Protein AF-A0A956DD29-F1 (afdb_monomer)

Mean predicted aligned error: 14.19 Å

Foldseek 3Di:
DDDDPVVVVVVVVVVVVVVVVVVVVLVPQKWDFADDQAQLRLVCVRCVVAWRWPSVLWDWADDAEQVHWTKIWTWTHRDDVFAIFIWIWTFHAHPSNGTGIIHQIAGPQPFRFWHKDRWDDLDNFKIKIFTHGPLWTFKIKIKGNVAADPVQCPPPDPVLLQLCLLVLCLHRVGSRHIFMKMWTFVPTFNDWDWDHDPSWIWIQGPPRQIWIGHSVDQQTPDDNVGIDIDGQHDDRDDPVVSVLVSQVSPPVDDPPVSVVSVVVVVVVVVVVVVVCCVVVPFPPVVVVVVVPPPDDPVRVVVQLVLQDQDPVVCPPPDFDDAPDPDWDPCASRKGADDPDPLQDDDVPDRGQKIKHWYQDDPVCSSDIDIDMDGDCVQDPDDDAFDSCPPQESRSDHGPRDQDPDPVRSSRDSDDDDDDDGDHHPDD

Solvent-accessible surface area (backbone atoms only — not comparable to full-atom values): 24102 Å² total; per-residue (Å²): 134,85,79,67,75,64,62,59,54,57,50,52,49,51,52,49,50,50,52,49,50,51,53,51,57,73,70,63,55,72,45,38,67,26,78,52,86,27,41,46,51,3,46,35,62,38,36,53,95,69,33,50,55,44,55,90,22,62,45,77,38,76,80,55,27,84,89,35,68,17,48,33,38,29,22,28,27,78,48,94,92,50,45,31,30,42,34,35,32,33,36,21,24,42,97,72,23,30,23,63,33,35,30,46,74,19,67,76,54,79,37,76,53,14,38,40,46,61,51,43,77,43,53,84,48,32,38,35,33,39,36,31,38,95,81,24,40,39,33,41,38,42,39,31,68,86,18,49,59,69,75,48,57,59,92,56,55,73,67,41,54,53,51,48,27,48,52,22,31,70,54,54,46,28,54,55,39,56,21,54,39,39,31,38,34,48,76,62,24,81,44,78,47,82,46,75,54,98,55,24,43,39,35,36,36,56,99,70,44,53,34,30,39,42,87,90,52,75,68,49,79,36,43,54,86,43,38,48,69,44,77,67,60,63,79,85,64,49,77,68,60,45,53,54,50,62,49,58,75,38,90,83,58,58,71,68,67,49,54,53,48,50,54,54,51,50,52,51,53,50,52,52,52,53,55,47,42,74,71,70,56,68,84,64,64,70,62,56,56,66,70,68,60,89,65,53,76,64,57,55,49,53,40,54,57,57,25,43,54,35,86,88,77,56,42,46,62,78,66,49,80,64,80,44,98,79,66,62,91,67,46,21,38,51,42,41,56,81,85,49,92,67,56,86,81,57,91,95,54,77,64,51,34,33,34,34,36,39,52,79,37,89,94,38,74,86,46,65,48,76,47,77,49,70,38,71,93,77,47,81,92,79,90,74,41,25,57,73,50,40,24,43,45,63,59,48,58,35,85,53,60,82,69,84,48,70,74,53,57,76,66,57,71,79,86,77,85,78,79,80,85,39,88,56,59,73,125

Sequence (427 aa):
MPVPRAHLRDRLRLVIAALVGLAVLLVLRWDGFADAGGFEASLVEALAERVDVDPSSALRFGEGGVLRYEPVIFRGTVEEGGPADLFFVEVRAAEDGTVLSTRHLSNLTRTSSADELAPQRVGPHHAVFVAKVGGQFDAVTMLDLRGEPEAVTHGWPARARAQNAITNLQETGRRVGFGRRRYAIRPASEHLELAIEEGRVRMTLDEGSVVELDPEALDPVAGAERVEPNEQEKGMPGTITWVVDSVRNLSFVGPEPIAWLESRVFAVKDYFDRAYYAAAGGPDTEAEVAAEMGVTEEEARQRAELSATDPELGWPPAPLEPIIDAPARGEGEWLAVVDDPFVKAYPNAPPGFATTFLQVDPERPFTRVYVIAWDPRQIQLRIMSGTQEPESATGETAPGMVPRDDETLDRVVGGFNGGFQSLHGEF

Structure (mmCIF, N/CA/C/O backbone):
data_AF-A0A956DD29-F1
#
_entry.id   AF-A0A956DD29-F1
#
loop_
_atom_site.group_PDB
_atom_site.id
_atom_site.type_symbol
_atom_site.label_atom_id
_atom_site.label_alt_id
_atom_site.label_comp_id
_atom_site.label_asym_id
_atom_site.label_entity_id
_atom_site.label_seq_id
_atom_site.pdbx_PDB_ins_code
_atom_site.Cartn_x
_atom_site.Cartn_y
_atom_site.Cartn_z
_atom_site.occupancy
_atom_site.B_iso_or_equiv
_atom_site.auth_seq_id
_atom_site.auth_comp_id
_atom_site.auth_asym_id
_atom_site.auth_atom_id
_atom_site.pdbx_PDB_model_num
ATOM 1 N N . MET A 1 1 ? 39.264 -24.642 -9.876 1.00 33.28 1 MET A N 1
ATOM 2 C CA . MET A 1 1 ? 39.520 -25.308 -8.575 1.00 33.28 1 MET A CA 1
ATOM 3 C C . MET A 1 1 ? 38.188 -25.541 -7.871 1.00 33.28 1 MET A C 1
ATOM 5 O O . MET A 1 1 ? 37.401 -24.604 -7.844 1.00 33.28 1 MET A O 1
ATOM 9 N N . PRO A 1 2 ? 37.895 -26.736 -7.333 1.00 36.22 2 PRO A N 1
ATOM 10 C CA . PRO A 1 2 ? 36.629 -26.990 -6.651 1.00 36.22 2 PRO A CA 1
ATOM 11 C C . PRO A 1 2 ? 36.626 -26.323 -5.268 1.00 36.22 2 PRO A C 1
ATOM 13 O O . PRO A 1 2 ? 37.519 -26.562 -4.456 1.00 36.22 2 PRO A O 1
ATOM 16 N N . VAL A 1 3 ? 35.625 -25.484 -4.991 1.00 39.00 3 VAL A N 1
ATOM 17 C CA . VAL A 1 3 ? 35.425 -24.887 -3.662 1.00 39.00 3 VAL A CA 1
ATOM 18 C C . VAL A 1 3 ? 35.064 -26.004 -2.663 1.00 39.00 3 VAL A C 1
ATOM 20 O O . VAL A 1 3 ? 34.188 -26.823 -2.963 1.00 39.00 3 VAL A O 1
ATOM 23 N N . PRO A 1 4 ? 35.692 -26.083 -1.472 1.00 44.72 4 PRO A N 1
ATOM 24 C CA . PRO A 1 4 ? 35.409 -27.145 -0.512 1.00 44.72 4 PRO A CA 1
ATOM 25 C C . PRO A 1 4 ? 33.975 -27.034 0.025 1.00 44.72 4 PRO A C 1
ATOM 27 O O . PRO A 1 4 ? 33.570 -25.990 0.539 1.00 44.72 4 PRO A O 1
ATOM 30 N N . ARG A 1 5 ? 33.226 -28.147 -0.011 1.00 47.47 5 ARG A N 1
ATOM 31 C CA . ARG A 1 5 ? 31.837 -28.296 0.490 1.00 47.47 5 ARG A CA 1
ATOM 32 C C . ARG A 1 5 ? 31.615 -27.841 1.949 1.00 47.47 5 ARG A C 1
ATOM 34 O O . ARG A 1 5 ? 30.470 -27.712 2.375 1.00 47.47 5 ARG A O 1
ATOM 41 N N . ALA A 1 6 ? 32.682 -27.587 2.708 1.00 46.72 6 ALA A N 1
ATOM 42 C CA . ALA A 1 6 ? 32.637 -27.081 4.078 1.00 46.72 6 ALA A CA 1
ATOM 43 C C . ALA A 1 6 ? 32.078 -25.645 4.170 1.00 46.72 6 ALA A C 1
ATOM 45 O O . ALA A 1 6 ? 31.210 -25.384 4.999 1.00 46.72 6 ALA A O 1
ATOM 46 N N . HIS A 1 7 ? 32.459 -24.744 3.254 1.00 43.69 7 HIS A N 1
ATOM 47 C CA . HIS A 1 7 ? 32.034 -23.338 3.318 1.00 43.69 7 HIS A CA 1
ATOM 48 C C . HIS A 1 7 ? 30.540 -23.121 3.033 1.00 43.69 7 HIS A C 1
ATOM 50 O O . HIS A 1 7 ? 29.963 -22.148 3.512 1.00 43.69 7 HIS A O 1
ATOM 56 N N . LEU A 1 8 ? 29.891 -24.026 2.290 1.00 44.25 8 LEU A N 1
ATOM 57 C CA . LEU A 1 8 ? 28.450 -23.948 2.023 1.00 44.25 8 LEU A CA 1
ATOM 58 C C . LEU A 1 8 ? 27.620 -24.273 3.279 1.00 44.25 8 LEU A C 1
ATOM 60 O O . LEU A 1 8 ? 26.594 -23.644 3.528 1.00 44.25 8 LEU A O 1
ATOM 64 N N . ARG A 1 9 ? 28.084 -25.236 4.091 1.00 46.56 9 ARG A N 1
ATOM 65 C CA . ARG A 1 9 ? 27.408 -25.649 5.332 1.00 46.56 9 ARG A CA 1
ATOM 66 C C . ARG A 1 9 ? 27.500 -24.584 6.416 1.00 46.56 9 ARG A C 1
ATOM 68 O O . ARG A 1 9 ? 26.508 -24.344 7.096 1.00 46.56 9 ARG A O 1
ATOM 75 N N . ASP A 1 10 ? 28.645 -23.922 6.546 1.00 46.28 10 ASP A N 1
ATOM 76 C CA . ASP A 1 10 ? 28.821 -22.876 7.557 1.00 46.28 10 ASP A CA 1
ATOM 77 C C . ASP A 1 10 ? 28.054 -21.593 7.205 1.00 46.28 10 ASP A C 1
ATOM 79 O O . ASP A 1 10 ? 27.499 -20.950 8.091 1.00 46.28 10 ASP A O 1
ATOM 83 N N . ARG A 1 11 ? 27.896 -21.280 5.911 1.00 52.03 11 ARG A N 1
ATOM 84 C CA . ARG A 1 11 ? 27.045 -20.170 5.444 1.00 52.03 11 ARG A CA 1
ATOM 85 C C . ARG A 1 11 ? 25.552 -20.445 5.638 1.00 52.03 11 ARG A C 1
ATOM 87 O O . ARG A 1 11 ? 24.835 -19.561 6.094 1.00 52.03 11 ARG A O 1
ATOM 94 N N . LEU A 1 12 ? 25.091 -21.671 5.373 1.00 50.53 12 LEU A N 1
ATOM 95 C CA . LEU A 1 12 ? 23.707 -22.076 5.646 1.00 50.53 12 LEU A CA 1
ATOM 96 C C . LEU A 1 12 ? 23.387 -22.007 7.149 1.00 50.53 12 LEU A C 1
ATOM 98 O O . LEU A 1 12 ? 22.315 -21.553 7.529 1.00 50.53 12 LEU A O 1
ATOM 102 N N . ARG A 1 13 ? 24.334 -22.399 8.010 1.00 45.97 13 ARG A N 1
ATOM 103 C CA . ARG A 1 13 ? 24.203 -22.283 9.472 1.00 45.97 13 ARG A CA 1
ATOM 104 C C . ARG A 1 13 ? 24.096 -20.837 9.939 1.00 45.97 13 ARG A C 1
ATOM 106 O O . ARG A 1 13 ? 23.333 -20.576 10.856 1.00 45.97 13 ARG A O 1
ATOM 113 N N . LEU A 1 14 ? 24.822 -19.916 9.308 1.00 50.44 14 LEU A N 1
ATOM 114 C CA . LEU A 1 14 ? 24.798 -18.492 9.651 1.00 50.44 14 LEU A CA 1
ATOM 115 C C . LEU A 1 14 ? 23.477 -17.830 9.231 1.00 50.44 14 LEU A C 1
ATOM 117 O O . LEU A 1 14 ? 22.895 -17.088 10.014 1.00 50.44 14 LEU A O 1
ATOM 121 N N . VAL A 1 15 ? 22.948 -18.183 8.054 1.00 56.16 15 VAL A N 1
ATOM 122 C CA . VAL A 1 15 ? 21.604 -17.768 7.610 1.00 56.16 15 VAL A CA 1
ATOM 123 C C . VAL A 1 15 ? 20.522 -18.344 8.523 1.00 56.16 15 VAL A C 1
ATOM 125 O O . VAL A 1 15 ? 19.636 -17.616 8.953 1.00 56.16 15 VAL A O 1
ATOM 128 N N . ILE A 1 16 ? 20.611 -19.628 8.882 1.00 57.69 16 ILE A N 1
ATOM 129 C CA . ILE A 1 16 ? 19.677 -20.247 9.832 1.00 57.69 16 ILE A CA 1
ATOM 130 C C . ILE A 1 16 ? 19.786 -19.580 11.208 1.00 57.69 16 ILE A C 1
ATOM 132 O O . ILE A 1 16 ? 18.762 -19.302 11.815 1.00 57.69 16 ILE A O 1
ATOM 136 N N . ALA A 1 17 ? 20.990 -19.276 11.696 1.00 47.19 17 ALA A N 1
ATOM 137 C CA . ALA A 1 17 ? 21.185 -18.596 12.975 1.00 47.19 17 ALA A CA 1
ATOM 138 C C . ALA A 1 17 ? 20.618 -17.168 12.964 1.00 47.19 17 ALA A C 1
ATOM 140 O O . ALA A 1 17 ? 19.995 -16.766 13.941 1.00 47.19 17 ALA A O 1
ATOM 141 N N . ALA A 1 18 ? 20.765 -16.434 11.858 1.00 53.53 18 ALA A N 1
ATOM 142 C CA . ALA A 1 18 ? 20.149 -15.123 11.680 1.00 53.53 18 ALA A CA 1
ATOM 143 C C . ALA A 1 18 ? 18.616 -15.218 11.617 1.00 53.53 18 ALA A C 1
ATOM 145 O O . ALA A 1 18 ? 17.939 -14.453 12.292 1.00 53.53 18 ALA A O 1
ATOM 146 N N . LEU A 1 19 ? 18.060 -16.198 10.894 1.00 54.62 19 LEU A N 1
ATOM 147 C CA . LEU A 1 19 ? 16.614 -16.452 10.841 1.00 54.62 19 LEU A CA 1
ATOM 148 C C . LEU A 1 19 ? 16.047 -16.895 12.196 1.00 54.62 19 LEU A C 1
ATOM 150 O O . LEU A 1 19 ? 14.937 -16.513 12.548 1.00 54.62 19 LEU A O 1
ATOM 154 N N . VAL A 1 20 ? 16.801 -17.676 12.973 1.00 55.03 20 VAL A N 1
ATOM 155 C CA . VAL A 1 20 ? 16.429 -18.075 14.337 1.00 55.03 20 VAL A CA 1
ATOM 156 C C . VAL A 1 20 ? 16.524 -16.882 15.287 1.00 55.03 20 VAL A C 1
ATOM 158 O O . VAL A 1 20 ? 15.606 -16.679 16.071 1.00 55.03 20 VAL A O 1
ATOM 161 N N . GLY A 1 21 ? 17.570 -16.057 15.195 1.00 52.91 21 GLY A N 1
ATOM 162 C CA . GLY A 1 21 ? 17.688 -14.817 15.968 1.00 52.91 21 GLY A CA 1
ATOM 163 C C . GLY A 1 21 ? 16.561 -13.830 15.656 1.00 52.91 21 GLY A C 1
ATOM 164 O O . GLY A 1 21 ? 15.951 -13.287 16.571 1.00 52.91 21 GLY A O 1
ATOM 165 N N . LEU A 1 22 ? 16.217 -13.684 14.374 1.00 52.72 22 LEU A N 1
ATOM 166 C CA . LEU A 1 22 ? 15.082 -12.902 13.888 1.00 52.72 22 LEU A CA 1
ATOM 167 C C . LEU A 1 22 ? 13.751 -13.458 14.409 1.00 52.72 22 LEU A C 1
ATOM 169 O O . LEU A 1 22 ? 12.936 -12.704 14.927 1.00 52.72 22 LEU A O 1
ATOM 173 N N . ALA A 1 23 ? 13.541 -14.775 14.336 1.00 53.94 23 ALA A N 1
ATOM 174 C CA . ALA A 1 23 ? 12.339 -15.418 14.861 1.00 53.94 23 ALA A CA 1
ATOM 175 C C . ALA A 1 23 ? 12.217 -15.260 16.384 1.00 53.94 23 ALA A C 1
ATOM 177 O O . ALA A 1 23 ? 11.119 -15.049 16.885 1.00 53.94 23 ALA A O 1
ATOM 178 N N . VAL A 1 24 ? 13.328 -15.328 17.122 1.00 50.47 24 VAL A N 1
ATOM 179 C CA . VAL A 1 24 ? 13.357 -15.136 18.578 1.00 50.47 24 VAL A CA 1
ATOM 180 C C . VAL A 1 24 ? 13.072 -13.675 18.947 1.00 50.47 24 VAL A C 1
ATOM 182 O O . VAL A 1 24 ? 12.265 -13.435 19.839 1.00 50.47 24 VAL A O 1
ATOM 185 N N . LEU A 1 25 ? 13.642 -12.700 18.233 1.00 53.25 25 LEU A N 1
ATOM 186 C CA . LEU A 1 25 ? 13.389 -11.269 18.463 1.00 53.25 25 LEU A CA 1
ATOM 187 C C . LEU A 1 25 ? 11.962 -10.844 18.077 1.00 53.25 25 LEU A C 1
ATOM 189 O O . LEU A 1 25 ? 11.342 -10.077 18.806 1.00 53.25 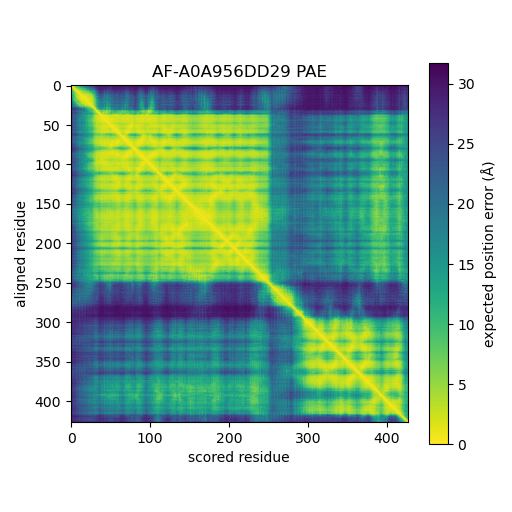25 LEU A O 1
ATOM 193 N N . LEU A 1 26 ? 11.406 -11.389 16.989 1.00 52.03 26 LEU A N 1
ATOM 194 C CA . LEU A 1 26 ? 10.013 -11.154 16.578 1.00 52.03 26 LEU A CA 1
ATOM 195 C C . LEU A 1 26 ? 8.994 -11.804 17.531 1.00 52.03 26 LEU A C 1
ATOM 197 O O . LEU A 1 26 ? 7.865 -11.336 17.639 1.00 52.03 26 LEU A O 1
ATOM 201 N N . VAL A 1 27 ? 9.368 -12.887 18.223 1.00 47.59 27 VAL A N 1
ATOM 202 C CA . VAL A 1 27 ? 8.498 -13.585 19.189 1.00 47.59 27 VAL A CA 1
ATOM 203 C C . VAL A 1 27 ? 8.541 -12.949 20.584 1.00 47.59 27 VAL A C 1
ATOM 205 O O . VAL A 1 27 ? 7.567 -13.072 21.323 1.00 47.59 27 VAL A O 1
ATOM 208 N N . LEU A 1 28 ? 9.630 -12.264 20.950 1.00 45.31 28 LEU A N 1
ATOM 209 C CA . LEU A 1 28 ? 9.876 -11.768 22.312 1.00 45.31 28 LEU A CA 1
ATOM 210 C C . LEU A 1 28 ? 9.576 -10.275 22.534 1.00 45.31 28 LEU A C 1
ATOM 212 O O . LEU A 1 28 ? 9.949 -9.744 23.579 1.00 45.31 28 LEU A O 1
ATOM 216 N N . ARG A 1 29 ? 8.887 -9.588 21.613 1.00 51.66 29 ARG A N 1
ATOM 217 C CA . ARG A 1 29 ? 8.445 -8.195 21.822 1.00 51.66 29 ARG A CA 1
ATOM 218 C C . ARG A 1 29 ? 7.238 -8.149 22.774 1.00 51.66 29 ARG A C 1
ATOM 220 O O . ARG A 1 29 ? 6.093 -8.028 22.344 1.00 51.66 29 ARG A O 1
ATOM 227 N N . TRP A 1 30 ? 7.515 -8.358 24.060 1.00 51.41 30 TRP A N 1
ATOM 228 C CA . TRP A 1 30 ? 6.578 -8.231 25.174 1.00 51.41 30 TRP A CA 1
ATOM 229 C C . TRP A 1 30 ? 6.636 -6.812 25.719 1.00 51.41 30 TRP A C 1
ATOM 231 O O . TRP A 1 30 ? 7.667 -6.441 26.269 1.00 51.41 30 TRP A O 1
ATOM 241 N N . ASP A 1 31 ? 5.533 -6.072 25.638 1.00 57.97 31 ASP A N 1
ATOM 242 C CA . ASP A 1 31 ? 5.465 -4.722 26.193 1.00 57.97 31 ASP A CA 1
ATOM 243 C C . ASP A 1 31 ? 4.215 -4.552 27.071 1.00 57.97 31 ASP A C 1
ATOM 245 O O . ASP A 1 31 ? 3.133 -5.048 26.752 1.00 57.97 31 ASP A O 1
ATOM 249 N N . GLY A 1 32 ? 4.382 -3.840 28.184 1.00 61.19 32 GLY A N 1
ATOM 250 C CA . GLY A 1 32 ? 3.314 -3.161 28.922 1.00 61.19 32 GLY A CA 1
ATOM 251 C C . GLY A 1 32 ? 2.399 -4.031 29.786 1.00 61.19 32 GLY A C 1
ATOM 252 O O . GLY A 1 32 ? 1.474 -4.669 29.289 1.00 61.19 32 GLY A O 1
ATOM 253 N N . PHE A 1 33 ? 2.614 -3.975 31.102 1.00 73.62 33 PHE A N 1
ATOM 254 C CA . PHE A 1 33 ? 1.552 -4.123 32.102 1.00 73.62 33 PHE A CA 1
ATOM 255 C C . PHE A 1 33 ? 1.151 -2.710 32.531 1.00 73.62 33 PHE A C 1
ATOM 257 O O . PHE A 1 33 ? 2.041 -1.918 32.840 1.00 73.62 33 PHE A O 1
ATOM 264 N N . ALA A 1 34 ? -0.143 -2.408 32.580 1.00 78.25 34 ALA A N 1
ATOM 265 C CA . ALA A 1 34 ? -0.644 -1.132 33.076 1.00 78.25 34 ALA A CA 1
ATOM 266 C C . ALA A 1 34 ? -2.020 -1.300 33.720 1.00 78.25 34 ALA A C 1
ATOM 268 O O . ALA A 1 34 ? -2.850 -2.078 33.240 1.00 78.25 34 ALA A O 1
ATOM 269 N N . ASP A 1 35 ? -2.245 -0.557 34.802 1.00 84.94 35 ASP A N 1
ATOM 270 C CA . ASP A 1 35 ? -3.471 -0.586 35.591 1.00 84.94 35 ASP A CA 1
ATOM 271 C C . ASP A 1 35 ? -3.963 0.838 35.859 1.00 84.94 35 ASP A C 1
ATOM 273 O O . ASP A 1 35 ? -3.523 1.502 36.799 1.00 84.94 35 ASP A O 1
ATOM 277 N N . ALA A 1 36 ? -4.890 1.292 35.015 1.00 81.69 36 ALA A N 1
ATOM 278 C CA . ALA A 1 36 ? -5.443 2.643 35.051 1.00 81.69 36 ALA A CA 1
ATOM 279 C C . ALA A 1 36 ? -6.976 2.653 35.204 1.00 81.69 36 ALA A C 1
ATOM 281 O O . ALA A 1 36 ? -7.666 3.519 34.666 1.00 81.69 36 ALA A O 1
ATOM 282 N N . GLY A 1 37 ? -7.540 1.677 35.923 1.00 81.00 37 GLY A N 1
ATOM 283 C CA . GLY A 1 37 ? -8.955 1.645 36.325 1.00 81.00 37 GLY A CA 1
ATOM 284 C C . GLY A 1 37 ? -9.972 1.228 35.252 1.00 81.00 37 GLY A C 1
ATOM 285 O O . GLY A 1 37 ? -11.114 0.935 35.598 1.00 81.00 37 GLY A O 1
ATOM 286 N N . GLY A 1 38 ? -9.581 1.174 33.977 1.00 87.31 38 GLY A N 1
ATOM 287 C CA . GLY A 1 38 ? -10.393 0.661 32.869 1.00 87.31 38 GLY A CA 1
ATOM 288 C C . GLY A 1 38 ? -9.530 0.243 31.680 1.00 87.31 38 GLY A C 1
ATOM 289 O O . GLY A 1 38 ? -8.331 0.533 31.652 1.00 87.31 38 GLY A O 1
ATOM 290 N N . PHE A 1 39 ? -10.124 -0.438 30.697 1.00 91.69 39 PHE A N 1
ATOM 291 C CA . PHE A 1 39 ? -9.381 -0.993 29.562 1.00 91.69 39 PHE A CA 1
ATOM 292 C C . PHE A 1 39 ? -8.709 0.076 28.710 1.00 91.69 39 PHE A C 1
ATOM 294 O O . PHE A 1 39 ? -7.513 -0.008 28.449 1.00 91.69 39 PHE A O 1
ATOM 301 N N . GLU A 1 40 ? -9.455 1.099 28.316 1.00 93.75 40 GLU A N 1
ATOM 302 C CA . GLU A 1 40 ? -8.981 2.158 27.434 1.00 93.75 40 GLU A CA 1
ATOM 303 C C . GLU A 1 40 ? -7.856 2.955 28.101 1.00 93.75 40 GLU A C 1
ATOM 305 O O . GLU A 1 40 ? -6.807 3.169 27.502 1.00 93.75 40 GLU A O 1
ATOM 310 N N . ALA A 1 41 ? -8.028 3.316 29.375 1.00 91.69 41 ALA A N 1
ATOM 311 C CA . ALA A 1 41 ? -7.005 4.019 30.145 1.00 91.69 41 ALA A CA 1
ATOM 312 C C . ALA A 1 41 ? -5.745 3.161 30.344 1.00 91.69 41 ALA A C 1
ATOM 314 O O . ALA A 1 41 ? -4.628 3.654 30.200 1.00 91.69 41 ALA A O 1
ATOM 315 N N . SER A 1 42 ? -5.916 1.865 30.627 1.00 91.69 42 SER A N 1
ATOM 316 C CA . SER A 1 42 ? -4.787 0.944 30.798 1.00 91.69 42 SER A CA 1
ATOM 317 C C . SER A 1 42 ? -4.063 0.698 29.472 1.00 91.69 42 SER A C 1
ATOM 319 O O . SER A 1 42 ? -2.850 0.524 29.459 1.00 91.69 42 SER A O 1
ATOM 321 N N . LEU A 1 43 ? -4.777 0.711 28.342 1.00 92.00 43 LEU A N 1
ATOM 322 C CA . LEU A 1 43 ? -4.182 0.606 27.010 1.00 92.00 43 LEU A CA 1
ATOM 323 C C . LEU A 1 43 ? -3.343 1.842 26.672 1.00 92.00 43 LEU A C 1
ATOM 325 O O . LEU A 1 43 ? -2.226 1.689 26.184 1.00 92.00 43 LEU A O 1
ATOM 329 N N . VAL A 1 44 ? -3.864 3.039 26.960 1.00 92.62 44 VAL A N 1
ATOM 330 C CA . VAL A 1 44 ? -3.133 4.305 26.798 1.00 92.62 44 VAL A CA 1
ATOM 331 C C . VAL A 1 44 ? -1.835 4.261 27.605 1.00 92.62 44 VAL A C 1
ATOM 333 O O . VAL A 1 44 ? -0.765 4.476 27.047 1.00 92.62 44 VAL A O 1
ATOM 336 N N . GLU A 1 45 ? -1.898 3.908 28.892 1.00 90.50 45 GLU A N 1
ATOM 337 C CA . GLU A 1 45 ? -0.702 3.841 29.743 1.00 90.50 45 GLU A CA 1
ATOM 338 C C . GLU A 1 45 ? 0.285 2.756 29.280 1.00 90.50 45 GLU A C 1
ATOM 340 O O . GLU A 1 45 ? 1.490 3.000 29.236 1.00 90.50 45 GLU A O 1
ATOM 345 N N . ALA A 1 46 ? -0.203 1.584 28.860 1.00 87.19 46 ALA A N 1
ATOM 346 C CA . ALA A 1 46 ? 0.650 0.498 28.375 1.00 87.19 46 ALA A CA 1
ATOM 347 C C . ALA A 1 46 ? 1.425 0.853 27.093 1.00 87.19 46 ALA A C 1
ATOM 349 O O . ALA A 1 46 ? 2.478 0.263 26.842 1.00 87.19 46 ALA A O 1
ATOM 350 N N . LEU A 1 47 ? 0.902 1.772 26.273 1.00 89.50 47 LEU A N 1
ATOM 351 C CA . LEU A 1 47 ? 1.462 2.133 24.968 1.00 89.50 47 LEU A CA 1
ATOM 352 C C . LEU A 1 47 ? 2.073 3.544 24.911 1.00 89.50 47 LEU A C 1
ATOM 354 O O . LEU A 1 47 ? 2.675 3.886 23.891 1.00 89.50 47 LEU A O 1
ATOM 358 N N . ALA A 1 48 ? 1.995 4.316 25.999 1.00 86.44 48 ALA A N 1
ATOM 359 C CA . ALA A 1 48 ? 2.346 5.739 26.060 1.00 86.44 48 ALA A CA 1
ATOM 360 C C . ALA A 1 48 ? 3.769 6.080 25.581 1.00 86.44 48 ALA A C 1
ATOM 362 O O . ALA A 1 48 ? 4.002 7.162 25.052 1.00 86.44 48 ALA A O 1
ATOM 363 N N . GLU A 1 49 ? 4.736 5.169 25.732 1.00 82.56 49 GLU A N 1
ATOM 364 C CA . GLU A 1 49 ? 6.114 5.391 25.262 1.00 82.56 49 GLU A CA 1
ATOM 365 C C . GLU A 1 49 ? 6.266 5.304 23.731 1.00 82.56 49 GLU A C 1
ATOM 367 O O . GLU A 1 49 ? 7.346 5.570 23.203 1.00 82.56 49 GLU A O 1
ATOM 372 N N . ARG A 1 50 ? 5.231 4.857 23.009 1.00 84.56 50 ARG A N 1
ATOM 373 C CA . ARG A 1 50 ? 5.333 4.451 21.598 1.00 84.56 50 ARG A CA 1
ATOM 374 C C . ARG A 1 50 ? 4.272 5.060 20.697 1.00 84.56 50 ARG A C 1
ATOM 376 O O . ARG A 1 50 ? 4.549 5.257 19.517 1.00 84.56 50 ARG A O 1
ATOM 383 N N . VAL A 1 51 ? 3.069 5.265 21.219 1.00 89.75 51 VAL A N 1
ATOM 384 C CA . VAL A 1 51 ? 1.941 5.845 20.490 1.00 89.75 51 VAL A CA 1
ATOM 385 C C . VAL A 1 51 ? 1.010 6.527 21.486 1.00 89.75 51 VAL A C 1
ATOM 387 O O . VAL A 1 51 ? 0.691 5.962 22.533 1.00 89.75 51 VAL A O 1
ATOM 390 N N . ASP A 1 52 ? 0.572 7.731 21.148 1.00 91.81 52 ASP A N 1
ATOM 391 C CA . ASP A 1 52 ? -0.513 8.412 21.836 1.00 91.81 52 ASP A CA 1
ATOM 392 C C . ASP A 1 52 ? -1.842 7.860 21.307 1.00 91.81 52 ASP A C 1
ATOM 394 O O . ASP A 1 52 ? -2.182 7.999 20.131 1.00 91.81 52 ASP A O 1
ATOM 398 N N . VAL A 1 53 ? -2.544 7.115 22.157 1.00 93.19 53 VAL A N 1
ATOM 399 C CA . VAL A 1 53 ? -3.745 6.353 21.796 1.00 93.19 53 VAL A CA 1
ATOM 400 C C . VAL A 1 53 ? -4.974 7.237 21.974 1.00 93.19 53 VAL A C 1
ATOM 402 O O . VAL A 1 53 ? -5.178 7.776 23.057 1.00 93.19 53 VAL A O 1
ATOM 405 N N . ASP A 1 54 ? -5.864 7.295 20.979 1.00 94.38 54 ASP A N 1
ATOM 406 C CA . ASP A 1 54 ? -7.220 7.817 21.178 1.00 94.38 54 ASP A CA 1
ATOM 407 C C . ASP A 1 54 ? -8.068 6.742 21.887 1.00 94.38 54 ASP A C 1
ATOM 409 O O . ASP A 1 54 ? -8.486 5.768 21.245 1.00 94.38 54 ASP A O 1
ATOM 413 N N . PRO A 1 55 ? -8.356 6.880 23.196 1.00 92.00 55 PRO A N 1
ATOM 414 C CA . PRO A 1 55 ? -9.017 5.834 23.973 1.00 92.00 55 PRO A CA 1
ATOM 415 C C . PRO A 1 55 ? -10.425 5.520 23.457 1.00 92.00 55 PRO A C 1
ATOM 417 O O . PRO A 1 55 ? -10.895 4.395 23.597 1.00 92.00 55 PRO A O 1
ATOM 420 N N . SER A 1 56 ? -11.099 6.494 22.837 1.00 93.00 56 SER A N 1
ATOM 421 C CA . SER A 1 56 ? -12.468 6.331 22.337 1.00 93.00 56 SER A CA 1
ATOM 422 C C . SER A 1 56 ? -12.554 5.509 21.048 1.00 93.00 56 SER A C 1
ATOM 424 O O . SER A 1 56 ? -13.627 5.037 20.675 1.00 93.00 56 SER A O 1
ATOM 426 N N . SER A 1 57 ? -11.414 5.313 20.385 1.00 95.44 57 SER A N 1
ATOM 427 C CA . SER A 1 57 ? -11.300 4.651 19.087 1.00 95.44 57 SER A CA 1
ATOM 428 C C . SER A 1 57 ? -11.012 3.144 19.176 1.00 95.44 57 SER A C 1
ATOM 430 O O . SER A 1 57 ? -10.976 2.459 18.153 1.00 95.44 57 SER A O 1
ATOM 432 N N . ALA A 1 58 ? -10.781 2.614 20.383 1.00 95.44 58 ALA A N 1
ATOM 433 C CA . ALA A 1 58 ? -10.312 1.247 20.581 1.00 95.44 58 ALA A CA 1
ATOM 434 C C . ALA A 1 58 ? -11.406 0.194 20.312 1.00 95.44 58 ALA A C 1
ATOM 436 O O . ALA A 1 58 ? -12.389 0.062 21.042 1.00 95.44 58 ALA A O 1
ATOM 437 N N . LEU A 1 59 ? -11.198 -0.635 19.288 1.00 95.94 59 LEU A N 1
ATOM 438 C CA . LEU A 1 59 ? -12.070 -1.744 18.908 1.00 95.94 59 LEU A CA 1
ATOM 439 C C . LEU A 1 59 ? -11.437 -3.096 19.253 1.00 95.94 59 LEU A C 1
ATOM 441 O O . LEU A 1 59 ? -10.429 -3.481 18.667 1.00 95.94 59 LEU A O 1
ATOM 445 N N . ARG A 1 60 ? -12.074 -3.858 20.152 1.00 94.69 60 ARG A N 1
ATOM 446 C CA . ARG A 1 60 ? -11.627 -5.194 20.606 1.00 94.69 60 ARG A CA 1
ATOM 447 C C . ARG A 1 60 ? -12.308 -6.351 19.875 1.00 94.69 60 ARG A C 1
ATOM 449 O O . ARG A 1 60 ? -13.529 -6.484 19.940 1.00 94.69 60 ARG A O 1
ATOM 456 N N . PHE A 1 61 ? -11.569 -7.234 19.224 1.00 93.94 61 PHE A N 1
ATOM 457 C CA . PHE A 1 61 ? -12.147 -8.323 18.434 1.00 93.94 61 PHE A CA 1
ATOM 458 C C . PHE A 1 61 ? -12.078 -9.681 19.155 1.00 93.94 61 PHE A C 1
ATOM 460 O O . PHE A 1 61 ? -11.094 -10.024 19.795 1.00 93.94 61 PHE A O 1
ATOM 467 N N . GLY A 1 62 ? -13.122 -10.501 19.016 1.00 87.06 62 GLY A N 1
ATOM 468 C CA . GLY A 1 62 ? -13.179 -11.825 19.649 1.00 87.06 62 GLY A CA 1
ATOM 469 C C . GLY A 1 62 ? -13.307 -11.798 21.179 1.00 87.06 62 GLY A C 1
ATOM 470 O O . GLY A 1 62 ? -13.698 -10.798 21.771 1.00 87.06 62 GLY A O 1
ATOM 471 N N . GLU A 1 63 ? -13.020 -12.939 21.808 1.00 83.25 63 GLU A N 1
ATOM 472 C CA . GLU A 1 63 ? -13.066 -13.112 23.265 1.00 83.25 63 GLU A CA 1
ATOM 473 C C . GLU A 1 63 ? -11.640 -13.092 23.833 1.00 83.25 63 GLU A C 1
ATOM 475 O O . GLU A 1 63 ? -10.889 -14.055 23.642 1.00 83.25 63 GLU A O 1
ATOM 480 N N . GLY A 1 64 ? -11.264 -11.998 24.498 1.00 84.31 64 GLY A N 1
ATOM 481 C CA . GLY A 1 64 ? -10.007 -11.868 25.240 1.00 84.31 64 GLY A CA 1
ATOM 482 C C . GLY A 1 64 ? -10.070 -12.414 26.665 1.00 84.31 64 GLY A C 1
ATOM 483 O O . GLY A 1 64 ? -11.057 -13.012 27.091 1.00 84.31 64 GLY A O 1
ATOM 484 N N . GLY A 1 65 ? -8.990 -12.212 27.417 1.00 86.75 65 GLY A N 1
ATOM 485 C CA . GLY A 1 65 ? -8.953 -12.452 28.860 1.00 86.75 65 GLY A CA 1
ATOM 486 C C . GLY A 1 65 ? -7.547 -12.741 29.374 1.00 86.75 65 GLY A C 1
ATOM 487 O O . GLY A 1 65 ? -6.580 -12.736 28.622 1.00 86.75 65 GLY A O 1
ATOM 488 N N . VAL A 1 66 ? -7.421 -13.102 30.651 1.00 87.19 66 VAL A N 1
ATOM 489 C CA . VAL A 1 66 ? -6.123 -13.275 31.343 1.00 87.19 66 VAL A CA 1
ATOM 490 C C . VAL A 1 66 ? -5.182 -14.294 30.672 1.00 87.19 66 VAL A C 1
ATOM 492 O O . VAL A 1 66 ? -3.960 -14.225 30.823 1.00 87.19 66 VAL A O 1
ATOM 495 N N . LEU A 1 67 ? -5.728 -15.250 29.913 1.00 87.25 67 LEU A N 1
ATOM 496 C CA . LEU A 1 67 ? -4.971 -16.309 29.231 1.00 87.25 67 LEU A CA 1
ATOM 497 C C . LEU A 1 67 ? -4.932 -16.169 27.704 1.00 87.25 67 LEU A C 1
ATOM 499 O O . LEU A 1 67 ? -4.187 -16.906 27.057 1.00 87.25 67 LEU A O 1
ATOM 503 N N . ARG A 1 68 ? -5.719 -15.264 27.115 1.00 89.44 68 ARG A N 1
ATOM 504 C CA . ARG A 1 68 ? -5.900 -15.177 25.664 1.00 89.44 68 ARG A CA 1
ATOM 505 C C . ARG A 1 68 ? -5.757 -13.733 25.201 1.00 89.44 68 ARG A C 1
ATOM 507 O O . ARG A 1 68 ? -6.444 -12.851 25.700 1.00 89.44 68 ARG A O 1
ATOM 514 N N . TYR A 1 69 ? -4.877 -13.530 24.227 1.00 91.44 69 TYR A N 1
ATOM 515 C CA . TYR A 1 69 ? -4.774 -12.252 23.539 1.00 91.44 69 TYR A CA 1
ATOM 516 C C . TYR A 1 69 ? -6.009 -12.021 22.667 1.00 91.44 69 TYR A C 1
ATOM 518 O O . TYR A 1 69 ? -6.431 -12.926 21.945 1.00 91.44 69 TYR A O 1
ATOM 526 N N . GLU A 1 70 ? -6.548 -10.811 22.714 1.00 93.38 70 GLU A N 1
ATOM 527 C CA . GLU A 1 70 ? -7.544 -10.313 21.776 1.00 93.38 70 GLU A CA 1
ATOM 528 C C . GLU A 1 70 ? -6.919 -9.263 20.850 1.00 93.38 70 GLU A C 1
ATOM 530 O O . GLU A 1 70 ? -6.061 -8.490 21.289 1.00 93.38 70 GLU A O 1
ATOM 535 N N . PRO A 1 71 ? -7.306 -9.223 19.568 1.00 95.31 71 PRO A N 1
ATOM 536 C CA . PRO A 1 71 ? -6.841 -8.212 18.639 1.00 95.31 71 PRO A CA 1
ATOM 537 C C . PRO A 1 71 ? -7.562 -6.887 18.911 1.00 95.31 71 PRO A C 1
ATOM 539 O O . PRO A 1 71 ? -8.785 -6.858 19.063 1.00 95.31 71 PRO A O 1
ATOM 542 N N . VAL A 1 72 ? -6.813 -5.791 18.939 1.00 95.81 72 VAL A N 1
ATOM 543 C CA . VAL A 1 72 ? -7.326 -4.443 19.181 1.00 95.81 72 VAL A CA 1
ATOM 544 C C . VAL A 1 72 ? -6.848 -3.525 18.071 1.00 95.81 72 VAL A C 1
ATOM 546 O O . VAL A 1 72 ? -5.663 -3.515 17.738 1.00 95.81 72 VAL A O 1
ATOM 549 N N . ILE A 1 73 ? -7.782 -2.776 17.493 1.00 96.75 73 ILE A N 1
ATOM 550 C CA . ILE A 1 73 ? -7.496 -1.735 16.505 1.00 96.75 73 ILE A CA 1
ATOM 551 C C . ILE A 1 73 ? -7.876 -0.399 17.116 1.00 96.75 73 ILE A C 1
ATOM 553 O O . ILE A 1 73 ? -8.947 -0.289 17.704 1.00 96.75 73 ILE A O 1
ATOM 557 N N . PHE A 1 74 ? -7.017 0.598 16.984 1.00 96.25 74 PHE A N 1
ATOM 558 C CA . PHE A 1 74 ? -7.262 1.930 17.521 1.00 96.25 74 PHE A CA 1
ATOM 559 C C . PHE A 1 74 ? -6.590 2.985 16.649 1.00 96.25 74 PHE A C 1
ATOM 561 O O . PHE A 1 74 ? -5.665 2.688 15.894 1.00 96.25 74 PHE A O 1
ATOM 568 N N . ARG A 1 75 ? -7.063 4.219 16.764 1.00 95.88 75 ARG A N 1
ATOM 569 C CA . ARG A 1 75 ? -6.447 5.410 16.188 1.00 95.88 75 ARG A CA 1
ATOM 570 C C . ARG A 1 75 ? -5.419 5.971 17.168 1.00 95.88 75 ARG A C 1
ATOM 572 O O . ARG A 1 75 ? -5.680 6.019 18.370 1.00 95.88 75 ARG A O 1
ATOM 579 N N . GLY A 1 76 ? -4.273 6.412 16.668 1.00 93.19 76 GLY A N 1
ATOM 580 C CA . GLY A 1 76 ? -3.258 7.058 17.495 1.00 93.19 76 GLY A CA 1
ATOM 581 C C . GLY A 1 76 ? -2.273 7.898 16.694 1.00 93.19 76 GLY A C 1
ATOM 582 O O . GLY A 1 76 ? -2.294 7.891 15.466 1.00 93.19 76 GLY A O 1
ATOM 583 N N . THR A 1 77 ? -1.404 8.618 17.393 1.00 91.06 77 THR A N 1
ATOM 584 C CA . THR A 1 77 ? -0.345 9.452 16.809 1.00 91.06 77 THR A CA 1
ATOM 585 C C . THR A 1 77 ? 1.011 9.071 17.402 1.00 91.06 77 THR A C 1
ATOM 587 O O . THR A 1 77 ? 1.118 8.679 18.562 1.00 91.06 77 THR A O 1
ATOM 590 N N . VAL A 1 78 ? 2.075 9.137 16.598 1.00 86.56 78 VAL A N 1
ATOM 591 C CA . VAL A 1 78 ? 3.455 8.905 17.081 1.00 86.56 78 VAL A CA 1
ATOM 592 C C . VAL A 1 78 ? 4.138 10.225 17.431 1.00 86.56 78 VAL A C 1
ATOM 594 O O . VAL A 1 78 ? 4.898 10.297 18.393 1.00 86.56 78 VAL A O 1
ATOM 597 N N . GLU A 1 79 ? 3.851 11.271 16.659 1.00 81.44 79 GLU A N 1
ATOM 598 C CA . GLU A 1 79 ? 4.396 12.612 16.844 1.00 81.44 79 GLU A CA 1
ATOM 599 C C . GLU A 1 79 ? 3.282 13.579 17.247 1.00 81.44 79 GLU A C 1
ATOM 601 O O . GLU A 1 79 ? 2.171 13.542 16.711 1.00 81.44 79 GLU A O 1
ATOM 606 N N . GLU A 1 80 ? 3.578 14.462 18.199 1.00 78.69 80 GLU A N 1
ATOM 607 C CA . GLU A 1 80 ? 2.624 15.464 18.667 1.00 78.69 80 GLU A CA 1
ATOM 608 C C . GLU A 1 80 ? 2.258 16.423 17.521 1.00 78.69 80 GLU A C 1
ATOM 610 O O . GLU A 1 80 ? 3.121 17.077 16.935 1.00 78.69 80 GLU A O 1
ATOM 615 N N . GLY A 1 81 ? 0.967 16.497 17.186 1.00 77.81 81 GLY A N 1
ATOM 616 C CA . GLY A 1 81 ? 0.469 17.296 16.061 1.00 77.81 81 GLY A CA 1
ATOM 617 C C . GLY A 1 81 ? 0.664 16.667 14.675 1.00 77.81 81 GLY A C 1
ATOM 618 O O . GLY A 1 81 ? 0.329 17.314 13.682 1.00 77.81 81 GLY A O 1
ATOM 619 N N . GLY A 1 82 ? 1.179 15.435 14.597 1.00 81.62 82 GLY A N 1
ATOM 620 C CA . GLY A 1 82 ? 1.237 14.653 13.363 1.00 81.62 82 GLY A CA 1
ATOM 621 C C . GLY A 1 82 ? -0.128 14.081 12.942 1.00 81.62 82 GLY A C 1
ATOM 622 O O . GLY A 1 82 ? -1.080 14.107 13.730 1.00 81.62 82 G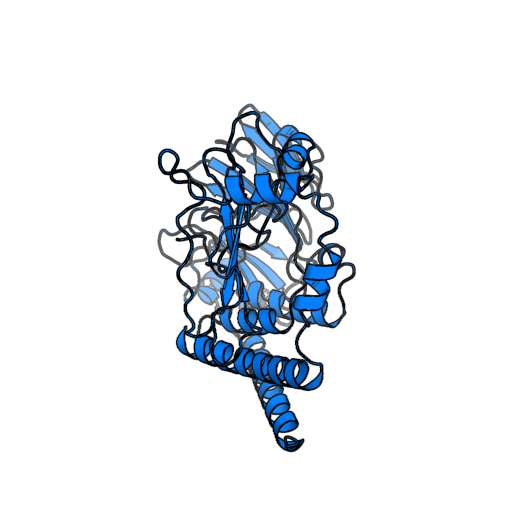LY A O 1
ATOM 623 N N . PRO A 1 83 ? -0.241 13.562 11.704 1.00 85.69 83 PRO A N 1
ATOM 624 C CA . PRO A 1 83 ? -1.418 12.814 11.263 1.00 85.69 83 PRO A CA 1
ATOM 625 C C . PRO A 1 83 ? -1.692 11.612 12.174 1.00 85.69 83 PRO A C 1
ATOM 627 O O . PRO A 1 83 ? -0.759 10.982 12.681 1.00 85.69 83 PRO A O 1
ATOM 630 N N . ALA A 1 84 ? -2.971 11.292 12.384 1.00 91.44 84 ALA A N 1
ATOM 631 C CA . ALA A 1 84 ? -3.338 10.084 13.104 1.00 91.44 84 ALA A CA 1
ATOM 632 C C . ALA A 1 84 ? -3.384 8.887 12.158 1.00 91.44 84 ALA A C 1
ATOM 634 O O . ALA A 1 84 ? -3.921 8.961 11.055 1.00 91.44 84 ALA A O 1
ATOM 635 N N . ASP A 1 85 ? -2.867 7.772 12.654 1.00 91.94 85 ASP A N 1
ATOM 636 C CA . ASP A 1 85 ? -2.795 6.494 11.966 1.00 91.94 85 ASP A CA 1
ATOM 637 C C . ASP A 1 85 ? -3.627 5.434 12.694 1.00 91.94 85 ASP A C 1
ATOM 639 O O . ASP A 1 85 ? -3.999 5.576 13.867 1.00 91.94 85 ASP A O 1
ATOM 643 N N . LEU A 1 86 ? -3.882 4.324 12.003 1.00 94.25 86 LEU A N 1
ATOM 644 C CA . LEU A 1 86 ? -4.531 3.148 12.569 1.00 94.25 86 LEU A CA 1
ATOM 645 C C . LEU A 1 86 ? -3.480 2.141 13.007 1.00 94.25 86 LEU A C 1
ATOM 647 O O . LEU A 1 86 ? -2.635 1.686 12.235 1.00 94.25 86 LEU A O 1
ATOM 651 N N . PHE A 1 87 ? -3.587 1.732 14.260 1.00 93.44 87 PHE A N 1
ATOM 652 C CA . PHE A 1 87 ? -2.692 0.784 14.888 1.00 93.44 87 PHE A CA 1
ATOM 653 C C . PHE A 1 87 ? -3.407 -0.518 15.186 1.00 93.44 87 PHE A C 1
ATOM 655 O O . PHE A 1 87 ? -4.599 -0.565 15.492 1.00 93.44 87 PHE A O 1
ATOM 662 N N . PHE A 1 88 ? -2.625 -1.584 15.139 1.00 94.94 88 PHE A N 1
ATOM 663 C CA . PHE A 1 88 ? -3.000 -2.906 15.583 1.00 94.94 88 PHE A CA 1
ATOM 664 C C . PHE A 1 88 ? -2.140 -3.322 16.764 1.00 94.94 88 PHE A C 1
ATOM 666 O O . PHE A 1 88 ? -0.925 -3.135 16.739 1.00 94.94 88 PHE A O 1
ATOM 673 N N . VAL A 1 89 ? -2.752 -3.947 17.765 1.00 92.88 89 VAL A N 1
ATOM 674 C CA . VAL A 1 89 ? -2.042 -4.579 18.876 1.00 92.88 89 VAL A CA 1
ATOM 675 C C . VAL A 1 89 ? -2.819 -5.794 19.372 1.00 92.88 89 VAL A C 1
ATOM 677 O O . VAL A 1 89 ? -4.046 -5.835 19.327 1.00 92.88 89 VAL A O 1
ATOM 680 N N . GLU A 1 90 ? -2.114 -6.802 19.872 1.00 92.75 90 GLU A N 1
ATOM 681 C CA . GLU A 1 90 ? -2.738 -7.896 20.607 1.00 92.75 90 GLU A CA 1
ATOM 682 C C . GLU A 1 90 ? -2.631 -7.638 22.108 1.00 92.75 90 GLU A C 1
ATOM 684 O O . GLU A 1 90 ? -1.531 -7.478 22.641 1.00 92.75 90 GLU A O 1
ATOM 689 N N . VAL A 1 91 ? -3.774 -7.637 22.796 1.00 93.00 91 VAL A N 1
ATOM 690 C CA . VAL A 1 91 ? -3.879 -7.272 24.213 1.00 93.00 91 VAL A CA 1
ATOM 691 C C . VAL A 1 91 ? -4.389 -8.439 25.028 1.00 93.00 91 VAL A C 1
ATOM 693 O O . VAL A 1 91 ? -5.256 -9.195 24.604 1.00 93.00 91 VAL A O 1
ATOM 696 N N . ARG A 1 92 ? -3.854 -8.588 26.231 1.00 92.75 92 ARG A N 1
ATOM 697 C CA . ARG A 1 92 ? -4.370 -9.499 27.239 1.00 92.75 92 ARG A CA 1
ATOM 698 C C . ARG A 1 92 ? -4.874 -8.671 28.405 1.00 92.75 92 ARG A C 1
ATOM 700 O O . ARG A 1 92 ? -4.064 -8.024 29.063 1.00 92.75 92 ARG A O 1
ATOM 707 N N . ALA A 1 93 ? -6.175 -8.696 28.654 1.00 91.81 93 ALA A N 1
ATOM 708 C CA . ALA A 1 93 ? -6.796 -7.912 29.714 1.00 91.81 93 ALA A CA 1
ATOM 709 C C . ALA A 1 93 ? -7.368 -8.796 30.830 1.00 91.81 93 ALA A C 1
ATOM 711 O O . ALA A 1 93 ? -7.766 -9.942 30.596 1.00 91.81 93 ALA A O 1
ATOM 712 N N . ALA A 1 94 ? -7.387 -8.265 32.048 1.00 90.00 94 ALA A N 1
ATOM 713 C CA . ALA A 1 94 ? -8.152 -8.816 33.158 1.00 90.00 94 ALA A CA 1
ATOM 714 C C . ALA A 1 94 ? -9.646 -8.450 33.040 1.00 90.00 94 ALA A C 1
ATOM 716 O O . ALA A 1 94 ? -10.046 -7.669 32.176 1.00 90.00 94 ALA A O 1
ATOM 717 N N . GLU A 1 95 ? -10.488 -9.065 33.876 1.00 88.19 95 GLU A N 1
ATOM 718 C CA . GLU A 1 95 ? -11.947 -8.857 33.846 1.00 88.19 95 GLU A CA 1
ATOM 719 C C . GLU A 1 95 ? -12.359 -7.423 34.212 1.00 88.19 95 GLU A C 1
ATOM 721 O O . GLU A 1 95 ? -13.384 -6.938 33.743 1.00 88.19 95 GLU A O 1
ATOM 726 N N . ASP A 1 96 ? -11.545 -6.739 35.014 1.00 87.81 96 ASP A N 1
ATOM 727 C CA . ASP A 1 96 ? -11.683 -5.325 35.382 1.00 87.81 96 ASP A CA 1
ATOM 728 C C . ASP A 1 96 ? -11.182 -4.357 34.294 1.00 87.81 96 ASP A C 1
ATOM 730 O O . ASP A 1 96 ? -11.342 -3.145 34.419 1.00 87.81 96 ASP A O 1
ATOM 734 N N . GLY A 1 97 ? -10.625 -4.882 33.198 1.00 87.00 97 GLY A N 1
ATOM 735 C CA . GLY A 1 97 ? -10.092 -4.104 32.086 1.00 87.00 97 GLY A CA 1
ATOM 736 C C . GLY A 1 97 ? -8.594 -3.820 32.181 1.00 87.00 97 GLY A C 1
ATOM 737 O O . GLY A 1 97 ? -8.032 -3.350 31.198 1.00 87.00 97 GLY A O 1
ATOM 738 N N . THR A 1 98 ? -7.916 -4.151 33.281 1.00 90.94 98 THR A N 1
ATOM 739 C CA . THR A 1 98 ? -6.469 -3.924 33.423 1.00 90.94 98 THR A CA 1
ATOM 740 C C . THR A 1 98 ? -5.689 -4.621 32.302 1.00 90.94 98 THR A C 1
ATOM 742 O O . THR A 1 98 ? -5.885 -5.813 32.035 1.00 90.94 98 THR A O 1
ATOM 745 N N . VAL A 1 99 ? -4.786 -3.894 31.634 1.00 91.62 99 VAL A N 1
ATOM 746 C CA . VAL A 1 99 ? -3.969 -4.429 30.536 1.00 91.62 99 VAL A CA 1
ATOM 747 C C . VAL A 1 99 ? -2.773 -5.167 31.123 1.00 91.62 99 VAL A C 1
ATOM 749 O O . VAL A 1 99 ? -1.837 -4.586 31.662 1.00 91.62 99 VAL A O 1
ATOM 752 N N . LEU A 1 100 ? -2.795 -6.492 31.011 1.00 89.12 100 LEU A N 1
ATOM 753 C CA . LEU A 1 100 ? -1.779 -7.367 31.591 1.00 89.12 100 LEU A CA 1
ATOM 754 C C . LEU A 1 100 ? -0.543 -7.512 30.705 1.00 89.12 100 LEU A C 1
ATOM 756 O O . LEU A 1 100 ? 0.538 -7.833 31.197 1.00 89.12 100 LEU A O 1
ATOM 760 N N . SER A 1 101 ? -0.735 -7.442 29.390 1.00 87.69 101 SER A N 1
ATOM 761 C CA . SER A 1 101 ? 0.330 -7.548 28.395 1.00 87.69 101 SER A CA 1
ATOM 762 C C . SER A 1 101 ? -0.173 -7.085 27.038 1.00 87.69 101 SER A C 1
ATOM 764 O O . SER A 1 101 ? -1.281 -7.445 26.632 1.00 87.69 101 SER A O 1
ATOM 766 N N . THR A 1 102 ? 0.693 -6.402 26.301 1.00 88.25 102 THR A N 1
ATOM 767 C CA . THR A 1 102 ? 0.538 -6.137 24.873 1.00 88.25 102 THR A CA 1
ATOM 768 C C . THR A 1 102 ? 1.649 -6.819 24.072 1.00 88.25 102 THR A C 1
ATOM 770 O O . THR A 1 102 ? 2.717 -7.162 24.598 1.00 88.25 102 THR A O 1
ATOM 773 N N . ARG A 1 103 ? 1.388 -7.074 22.791 1.00 86.75 103 ARG A N 1
ATOM 774 C CA . ARG A 1 103 ? 2.398 -7.517 21.824 1.00 86.75 103 ARG A CA 1
ATOM 775 C C . ARG A 1 103 ? 1.990 -7.136 20.409 1.00 86.75 103 ARG A C 1
ATOM 777 O O . ARG A 1 103 ? 0.825 -6.837 20.157 1.00 86.75 103 ARG A O 1
ATOM 784 N N . HIS A 1 104 ? 2.944 -7.230 19.481 1.00 85.25 104 HIS A N 1
ATOM 785 C CA . HIS A 1 104 ? 2.689 -7.057 18.045 1.00 85.25 104 HIS A CA 1
ATOM 786 C C . HIS A 1 104 ? 2.070 -5.699 17.687 1.00 85.25 104 HIS A C 1
ATOM 788 O O . HIS A 1 104 ? 1.243 -5.623 16.785 1.00 85.25 104 HIS A O 1
ATOM 794 N N . LEU A 1 105 ? 2.474 -4.634 18.396 1.00 88.50 105 LEU A N 1
ATOM 795 C CA . LEU A 1 105 ? 2.091 -3.271 18.032 1.00 88.50 105 LEU A CA 1
ATOM 796 C C . LEU A 1 105 ? 2.642 -2.934 16.638 1.00 88.50 105 LEU A C 1
ATOM 798 O O . LEU A 1 105 ? 3.865 -2.886 16.460 1.00 88.50 105 LEU A O 1
ATOM 802 N N . SER A 1 106 ? 1.736 -2.654 15.706 1.00 88.50 106 SER A N 1
ATOM 803 C CA . SER A 1 106 ? 2.019 -2.344 14.304 1.00 88.50 106 SER A CA 1
ATOM 804 C C . SER A 1 106 ? 1.183 -1.154 13.833 1.00 88.50 106 SER A C 1
ATOM 806 O O . SER A 1 106 ? -0.020 -1.120 14.074 1.00 88.50 106 SER A O 1
ATOM 808 N N . ASN A 1 107 ? 1.809 -0.207 13.129 1.00 89.69 107 ASN A N 1
ATOM 809 C CA . ASN A 1 107 ? 1.107 0.843 12.386 1.00 89.69 107 ASN A CA 1
ATOM 810 C C . ASN A 1 107 ? 0.642 0.265 11.037 1.00 89.69 107 ASN A C 1
ATOM 812 O O . ASN A 1 107 ? 1.481 -0.198 10.254 1.00 89.69 107 ASN A O 1
ATOM 816 N N . LEU A 1 108 ? -0.675 0.237 10.816 1.00 88.44 108 LEU A N 1
ATOM 817 C CA . LEU A 1 108 ? -1.324 -0.365 9.649 1.00 88.44 108 LEU A CA 1
ATOM 818 C C . LEU A 1 108 ? -1.427 0.580 8.447 1.00 88.44 108 LEU A C 1
ATOM 820 O O . LEU A 1 108 ? -1.582 0.087 7.331 1.00 88.44 108 LEU A O 1
ATOM 824 N N . THR A 1 109 ? -1.393 1.895 8.668 1.00 84.50 109 THR A N 1
ATOM 825 C CA . THR A 1 109 ? -1.656 2.909 7.631 1.00 84.50 109 THR A CA 1
ATOM 826 C C . THR A 1 109 ? -0.407 3.689 7.248 1.00 84.50 109 THR A C 1
ATOM 828 O O . THR A 1 109 ? -0.206 3.909 6.063 1.00 84.50 109 THR A O 1
ATOM 831 N N . ARG A 1 110 ? 0.464 4.029 8.209 1.00 81.12 110 ARG A N 1
ATOM 832 C CA . ARG A 1 110 ? 1.752 4.724 7.990 1.00 81.12 110 ARG A CA 1
ATOM 833 C C . ARG A 1 110 ? 1.627 5.960 7.090 1.00 81.12 110 ARG A C 1
ATOM 835 O O . ARG A 1 110 ? 2.427 6.156 6.175 1.00 81.12 110 ARG A O 1
ATOM 842 N N . THR A 1 111 ? 0.619 6.784 7.343 1.00 72.44 111 THR A N 1
ATOM 843 C CA . THR A 1 111 ? 0.328 7.959 6.524 1.00 72.44 111 THR A CA 1
ATOM 844 C C . THR A 1 111 ? 1.069 9.190 7.040 1.00 72.44 111 THR A C 1
ATOM 846 O O . THR A 1 111 ? 1.129 9.451 8.237 1.00 72.44 111 THR A O 1
ATOM 849 N N . SER A 1 112 ? 1.664 9.966 6.130 1.00 70.81 112 SER A N 1
ATOM 850 C CA . SER A 1 112 ? 2.398 11.196 6.472 1.00 70.81 112 SER A CA 1
ATOM 851 C C . SER A 1 112 ? 1.600 12.472 6.184 1.00 70.81 112 SER A C 1
ATOM 853 O O . SER A 1 112 ? 1.982 13.558 6.614 1.00 70.81 112 SER A O 1
ATOM 855 N N . SER A 1 113 ? 0.492 12.379 5.445 1.00 72.75 113 SER A N 1
ATOM 856 C CA . SER A 1 113 ? -0.359 13.515 5.052 1.00 72.75 113 SER A CA 1
ATOM 857 C C . SER A 1 113 ? -1.858 13.185 4.992 1.00 72.75 113 SER A C 1
ATOM 859 O O . SER A 1 113 ? -2.635 13.986 4.465 1.00 72.75 113 SER A O 1
ATOM 861 N N . ALA A 1 114 ? -2.280 12.037 5.528 1.00 80.06 114 ALA A N 1
ATOM 862 C CA . ALA A 1 114 ? -3.689 11.710 5.744 1.00 80.06 114 ALA A CA 1
ATOM 863 C C . ALA A 1 114 ? -3.977 11.604 7.244 1.00 80.06 114 ALA A C 1
ATOM 865 O O . ALA A 1 114 ? -3.153 11.109 7.993 1.00 80.06 114 ALA A O 1
ATOM 866 N N . ASP A 1 115 ? -5.137 12.084 7.683 1.00 87.06 115 ASP A N 1
ATOM 867 C CA . ASP A 1 115 ? -5.652 11.851 9.030 1.00 87.06 115 ASP A CA 1
ATOM 868 C C . ASP A 1 115 ? -6.692 10.735 8.951 1.00 87.06 115 ASP A C 1
ATOM 870 O O . ASP A 1 115 ? -7.761 10.901 8.350 1.00 87.06 115 ASP A O 1
ATOM 874 N N . GLU A 1 116 ? -6.358 9.581 9.512 1.00 91.12 116 GLU A N 1
ATOM 875 C CA . GLU A 1 116 ? -7.256 8.441 9.549 1.00 91.12 116 GLU A CA 1
ATOM 876 C C . GLU A 1 116 ? -8.269 8.613 10.688 1.00 91.12 116 GLU A C 1
ATOM 878 O O . GLU A 1 116 ? -7.921 8.820 11.855 1.00 91.12 116 GLU A O 1
ATOM 883 N N . LEU A 1 117 ? -9.559 8.528 10.363 1.00 93.25 117 LEU A N 1
ATOM 884 C CA . LEU A 1 117 ? -10.626 8.641 11.352 1.00 93.25 117 LEU A CA 1
ATOM 885 C C . LEU A 1 117 ? -10.736 7.395 12.237 1.00 93.25 117 LEU A C 1
ATOM 887 O O . LEU A 1 117 ? -10.299 6.301 11.880 1.00 93.25 117 LEU A O 1
ATOM 891 N N . ALA A 1 118 ? -11.387 7.563 13.393 1.00 94.06 118 ALA A N 1
ATOM 892 C CA . ALA A 1 118 ? -11.636 6.469 14.325 1.00 94.06 118 ALA A CA 1
ATOM 893 C C . ALA A 1 118 ? -12.324 5.285 13.610 1.00 94.06 118 ALA A C 1
ATOM 895 O O . ALA A 1 118 ? -13.334 5.484 12.922 1.00 94.06 118 ALA A O 1
ATOM 896 N N . PRO A 1 119 ? -11.800 4.056 13.765 1.00 95.81 119 PRO A N 1
ATOM 897 C CA . PRO A 1 119 ? -12.364 2.897 13.103 1.00 95.81 119 PRO A CA 1
ATOM 898 C C . PRO A 1 119 ? -13.736 2.566 13.690 1.00 95.81 119 PRO A C 1
ATOM 900 O O . PRO A 1 119 ? -13.987 2.739 14.884 1.00 95.81 119 PRO A O 1
ATOM 903 N N . GLN A 1 120 ? -14.615 2.008 12.864 1.00 96.00 120 GLN A N 1
ATOM 904 C CA . GLN A 1 120 ? -15.915 1.493 13.282 1.00 96.00 120 GLN A CA 1
ATOM 905 C C . GLN A 1 120 ? -16.026 -0.006 12.995 1.00 96.00 120 GLN A C 1
ATOM 907 O O . GLN A 1 120 ? -15.491 -0.519 12.011 1.00 96.00 120 GLN A O 1
ATOM 912 N N . ARG A 1 121 ? -16.728 -0.739 13.865 1.00 95.50 121 ARG A N 1
ATOM 913 C CA . ARG A 1 121 ? -16.907 -2.189 13.721 1.00 95.50 121 ARG A CA 1
ATOM 914 C C . ARG A 1 121 ? -18.101 -2.505 12.831 1.00 95.50 121 ARG A C 1
ATOM 916 O O . ARG A 1 121 ? -19.233 -2.311 13.250 1.00 95.50 121 ARG A O 1
ATOM 923 N N . VAL A 1 122 ? -17.850 -3.123 11.683 1.00 94.44 122 VAL A N 1
ATOM 924 C CA . VAL A 1 122 ? -18.904 -3.560 10.752 1.00 94.44 122 VAL A CA 1
ATOM 925 C C . VAL A 1 122 ? -19.443 -4.945 11.124 1.00 94.44 122 VAL A C 1
ATOM 927 O O . VAL A 1 122 ? -20.631 -5.223 10.989 1.00 94.44 122 VAL A O 1
ATOM 930 N N . GLY A 1 123 ? -18.579 -5.821 11.643 1.00 91.44 123 GLY A N 1
ATOM 931 C CA . GLY A 1 123 ? -18.942 -7.193 11.997 1.00 91.44 123 GLY A CA 1
ATOM 932 C C . GLY A 1 123 ? -17.958 -7.843 12.974 1.00 91.44 123 GLY A C 1
ATOM 933 O O . GLY A 1 123 ? -17.114 -7.160 13.554 1.00 91.44 123 GLY A O 1
ATOM 934 N N . PRO A 1 124 ? -18.019 -9.174 13.167 1.00 91.19 124 PRO A N 1
ATOM 935 C CA . PRO A 1 124 ? -17.150 -9.875 14.120 1.00 91.19 124 PRO A CA 1
ATOM 936 C C . PRO A 1 124 ? -15.666 -9.850 13.728 1.00 91.19 124 PRO A C 1
ATOM 938 O O . PRO A 1 124 ? -14.804 -10.025 14.589 1.00 91.19 124 PRO A O 1
ATOM 941 N N . HIS A 1 125 ? -15.373 -9.639 12.443 1.00 93.88 125 HIS A N 1
ATOM 942 C CA . HIS A 1 125 ? -14.019 -9.657 11.887 1.00 93.88 125 HIS A CA 1
ATOM 943 C C . HIS A 1 125 ? -13.713 -8.463 10.982 1.00 93.88 125 HIS A C 1
ATOM 945 O O . HIS A 1 125 ? -12.639 -8.432 10.398 1.00 93.88 125 HIS A O 1
ATOM 951 N N . HIS A 1 126 ? -14.630 -7.500 10.866 1.00 95.56 126 HIS A N 1
ATOM 952 C CA . HIS A 1 126 ? -14.490 -6.387 9.934 1.00 95.56 126 HIS A CA 1
ATOM 953 C C . HIS A 1 126 ? -14.481 -5.049 10.664 1.00 95.56 126 HIS A C 1
ATOM 955 O O . HIS A 1 126 ? -15.354 -4.782 11.500 1.00 95.56 126 HIS A O 1
ATOM 961 N N . ALA A 1 127 ? -13.510 -4.215 10.309 1.00 96.12 127 ALA A N 1
ATOM 962 C CA . ALA A 1 127 ? -13.434 -2.815 10.691 1.00 96.12 127 ALA A CA 1
ATOM 963 C C . ALA A 1 127 ? -13.465 -1.944 9.433 1.00 96.12 127 ALA A C 1
ATOM 965 O O . ALA A 1 127 ? -12.968 -2.351 8.385 1.00 96.12 127 ALA A O 1
ATOM 966 N N . VAL A 1 128 ? -14.020 -0.745 9.549 1.00 96.69 128 VAL A N 1
ATOM 967 C CA . VAL A 1 128 ? -13.972 0.274 8.502 1.00 96.69 128 VAL A CA 1
ATOM 968 C C . VAL A 1 128 ? -13.385 1.552 9.073 1.00 96.69 128 VAL A C 1
ATOM 970 O O . VAL A 1 128 ? -13.679 1.913 10.211 1.00 96.69 128 VAL A O 1
ATOM 973 N N . PHE A 1 129 ? -12.553 2.227 8.295 1.00 95.06 129 PHE A N 1
ATOM 974 C CA . PHE A 1 129 ? -12.020 3.542 8.630 1.00 95.06 129 PHE A CA 1
ATOM 975 C C . PHE A 1 129 ? -11.925 4.403 7.370 1.00 95.06 129 PHE A C 1
ATOM 977 O O . PHE A 1 129 ? -12.026 3.903 6.245 1.00 95.06 129 PHE A O 1
ATOM 984 N N . VAL A 1 130 ? -11.794 5.709 7.574 1.00 94.69 130 VAL A N 1
ATOM 985 C CA . VAL A 1 130 ? -11.858 6.717 6.515 1.00 94.69 130 VAL A CA 1
ATOM 986 C C . VAL A 1 130 ? -10.606 7.575 6.572 1.00 94.69 130 VAL A C 1
ATOM 988 O O . VAL A 1 130 ? -10.286 8.094 7.640 1.00 94.69 130 VAL A O 1
ATOM 991 N N . ALA A 1 131 ? -9.973 7.772 5.419 1.00 92.25 131 ALA A N 1
ATOM 992 C CA . ALA A 1 131 ? -8.806 8.626 5.269 1.00 92.25 131 ALA A CA 1
ATOM 993 C C . ALA A 1 131 ? -9.231 10.042 4.868 1.00 92.25 131 ALA A C 1
ATOM 995 O O . ALA A 1 131 ? -9.950 10.237 3.876 1.00 92.25 131 ALA A O 1
ATOM 996 N N . LYS A 1 132 ? -8.769 11.040 5.626 1.00 90.44 132 LYS A N 1
ATOM 997 C CA . LYS A 1 132 ? -8.999 12.457 5.344 1.00 90.44 132 LYS A CA 1
ATOM 998 C C . LYS A 1 132 ? -7.708 13.136 4.897 1.00 90.44 132 LYS A C 1
ATOM 1000 O O . LYS A 1 132 ? -6.717 13.133 5.613 1.00 90.44 132 LYS A O 1
ATOM 1005 N N . VAL A 1 133 ? -7.733 13.778 3.737 1.00 86.81 133 VAL A N 1
ATOM 1006 C CA . VAL A 1 133 ? -6.577 14.414 3.099 1.00 86.81 133 VAL A CA 1
ATOM 1007 C C . VAL A 1 133 ? -6.923 15.859 2.785 1.00 86.81 133 VAL A C 1
ATOM 1009 O O . VAL A 1 133 ? -7.930 16.133 2.139 1.00 86.81 133 VAL A O 1
ATOM 1012 N N . GLY A 1 134 ? -6.110 16.811 3.250 1.00 83.00 134 GLY A N 1
ATOM 1013 C CA . GLY A 1 134 ? -6.301 18.228 2.907 1.00 83.00 134 GLY A CA 1
ATOM 1014 C C . GLY A 1 134 ? -7.683 18.792 3.273 1.00 83.00 134 GLY A C 1
ATOM 1015 O O . GLY A 1 134 ? -8.147 19.738 2.645 1.00 83.00 134 GLY A O 1
ATOM 1016 N N . GLY A 1 135 ? -8.362 18.210 4.268 1.00 85.12 135 GLY A N 1
ATOM 1017 C CA . GLY A 1 135 ? -9.713 18.611 4.667 1.00 85.12 135 GLY A CA 1
ATOM 1018 C C . GLY A 1 135 ? -10.854 17.838 3.994 1.00 85.12 135 GLY A C 1
ATOM 1019 O O . GLY A 1 135 ? -11.983 17.955 4.466 1.00 85.12 135 GLY A O 1
ATOM 1020 N N . GLN A 1 136 ? -10.570 17.015 2.982 1.00 91.56 136 GLN A N 1
ATOM 1021 C CA . GLN A 1 136 ? -11.547 16.222 2.230 1.00 91.56 136 GLN A CA 1
ATOM 1022 C C . GLN A 1 136 ? -11.414 14.725 2.532 1.00 91.56 136 GLN A C 1
ATOM 1024 O O . GLN A 1 136 ? -10.353 14.243 2.919 1.00 91.56 136 GLN A O 1
ATOM 1029 N N . PHE A 1 137 ? -12.501 13.985 2.366 1.00 92.44 137 PHE A N 1
ATOM 1030 C CA . PHE A 1 137 ? -12.548 12.533 2.459 1.00 92.44 137 PHE A CA 1
ATOM 1031 C C . PHE A 1 137 ? -12.127 11.920 1.127 1.00 92.44 137 PHE A C 1
ATOM 1033 O O . PHE A 1 137 ? -12.815 12.089 0.116 1.00 92.44 137 PHE A O 1
ATOM 1040 N N . ASP A 1 138 ? -10.996 11.219 1.143 1.00 90.62 138 ASP A N 1
ATOM 1041 C CA . ASP A 1 138 ? -10.368 10.687 -0.068 1.00 90.62 138 ASP A CA 1
ATOM 1042 C C . ASP A 1 138 ? -10.643 9.195 -0.255 1.00 90.62 138 ASP A C 1
ATOM 1044 O O . ASP A 1 138 ? -10.881 8.750 -1.373 1.00 90.62 138 ASP A O 1
ATOM 1048 N N . ALA A 1 139 ? -10.669 8.410 0.823 1.00 92.19 139 ALA A N 1
ATOM 1049 C CA . ALA A 1 139 ? -10.876 6.973 0.711 1.00 92.19 139 ALA A CA 1
ATOM 1050 C C . ALA A 1 139 ? -11.534 6.360 1.943 1.00 92.19 139 ALA A C 1
ATOM 1052 O O . ALA A 1 139 ? -11.384 6.840 3.068 1.00 92.19 139 ALA A O 1
ATOM 1053 N N . VAL A 1 140 ? -12.203 5.231 1.725 1.00 94.44 140 VAL A N 1
ATOM 1054 C CA . VAL A 1 140 ? -12.686 4.343 2.785 1.00 94.44 140 VAL A CA 1
ATOM 1055 C C . VAL A 1 140 ? -11.999 2.999 2.660 1.00 94.44 140 VAL A C 1
ATOM 1057 O O . VAL A 1 140 ? -11.923 2.429 1.576 1.00 94.44 140 VAL A O 1
ATOM 1060 N N . THR A 1 141 ? -11.488 2.480 3.771 1.00 94.12 141 THR A N 1
ATOM 1061 C CA . THR A 1 141 ? -10.812 1.183 3.803 1.00 94.12 141 THR A CA 1
ATOM 1062 C C . THR A 1 141 ? -11.578 0.215 4.693 1.00 94.12 141 THR A C 1
ATOM 1064 O O . THR A 1 141 ? -11.840 0.497 5.862 1.00 94.12 141 THR A O 1
ATOM 1067 N N . MET A 1 142 ? -11.904 -0.952 4.139 1.00 94.88 142 MET A N 1
ATOM 1068 C CA . MET A 1 142 ? -12.411 -2.106 4.872 1.00 94.88 142 MET A CA 1
ATOM 1069 C C . MET A 1 142 ? -11.241 -3.021 5.240 1.00 94.88 142 MET A C 1
ATOM 1071 O O . MET A 1 142 ? -10.431 -3.384 4.381 1.00 94.88 142 MET A O 1
ATOM 1075 N N . LEU A 1 143 ? -11.174 -3.416 6.508 1.00 95.12 143 LEU A N 1
ATOM 1076 C CA . LEU A 1 143 ? -10.164 -4.316 7.046 1.00 95.12 143 LEU A CA 1
ATOM 1077 C C . LEU A 1 143 ? -10.811 -5.621 7.522 1.00 95.12 143 LEU A C 1
ATOM 1079 O O . LEU A 1 143 ? -11.690 -5.595 8.382 1.00 95.12 143 LEU A O 1
ATOM 1083 N N . ASP A 1 144 ? -10.338 -6.755 7.008 1.00 95.12 144 ASP A N 1
ATOM 1084 C CA . ASP A 1 144 ? -10.705 -8.103 7.442 1.00 95.12 144 ASP A CA 1
ATOM 1085 C C . ASP A 1 144 ? -9.610 -8.695 8.340 1.00 95.12 144 ASP A C 1
ATOM 1087 O O . ASP A 1 144 ? -8.470 -8.954 7.934 1.00 95.12 144 ASP A O 1
ATOM 1091 N N . LEU A 1 145 ? -9.978 -8.942 9.595 1.00 94.56 145 LEU A N 1
ATOM 1092 C CA . LEU A 1 145 ? -9.111 -9.523 10.606 1.00 94.56 145 LEU A CA 1
ATOM 1093 C C . LEU A 1 145 ? -8.931 -11.039 10.441 1.00 94.56 145 LEU A C 1
ATOM 1095 O O . LEU A 1 145 ? -8.089 -11.609 11.134 1.00 94.56 145 LEU A O 1
ATOM 1099 N N . ARG A 1 146 ? -9.644 -11.732 9.552 1.00 93.69 146 ARG A N 1
ATOM 1100 C CA . ARG A 1 146 ? -9.400 -13.162 9.274 1.00 93.69 146 ARG A CA 1
ATOM 1101 C C . ARG A 1 146 ? -8.059 -13.386 8.568 1.00 93.69 146 ARG A C 1
ATOM 1103 O O . ARG A 1 146 ? -7.433 -14.423 8.791 1.00 93.69 146 ARG A O 1
ATOM 1110 N N . GLY A 1 147 ? -7.584 -12.392 7.819 1.00 92.94 147 GLY A N 1
ATOM 1111 C CA . GLY A 1 147 ? -6.316 -12.416 7.094 1.00 92.94 147 GLY A CA 1
ATOM 1112 C C . GLY A 1 147 ? -6.482 -12.031 5.629 1.00 92.94 147 GLY A C 1
ATOM 1113 O O . GLY A 1 147 ? -7.567 -11.663 5.190 1.00 92.94 147 GLY A O 1
ATOM 1114 N N . GLU A 1 148 ? -5.386 -12.107 4.885 1.00 93.19 148 GLU A N 1
ATOM 1115 C CA . GLU A 1 148 ? -5.362 -11.829 3.448 1.00 93.19 148 GLU A CA 1
ATOM 1116 C C . GLU A 1 148 ? -6.238 -12.814 2.657 1.00 93.19 148 GLU A C 1
ATOM 1118 O O . GLU A 1 148 ? -6.271 -14.006 2.992 1.00 93.19 148 GLU A O 1
ATOM 1123 N N . PRO A 1 149 ? -6.910 -12.357 1.582 1.00 89.94 149 PRO A N 1
ATOM 1124 C CA . PRO A 1 149 ? -7.688 -13.247 0.737 1.00 89.94 149 PRO A CA 1
ATOM 1125 C C . PRO A 1 149 ? -6.793 -14.302 0.077 1.00 89.94 149 PRO A C 1
ATOM 1127 O O . PRO A 1 149 ? -5.679 -14.018 -0.366 1.00 89.94 149 PRO A O 1
ATOM 1130 N N . GLU A 1 150 ? -7.298 -15.532 -0.057 1.00 86.38 150 GLU A N 1
ATOM 1131 C CA . GLU A 1 150 ? -6.543 -16.626 -0.687 1.00 86.38 150 GLU A CA 1
ATOM 1132 C C . GLU A 1 150 ? -6.129 -16.301 -2.132 1.00 86.38 150 GLU A C 1
ATOM 1134 O O . GLU A 1 150 ? -5.075 -16.756 -2.588 1.00 86.38 150 GLU A O 1
ATOM 1139 N N . ALA A 1 151 ? -6.919 -15.468 -2.822 1.00 87.38 151 ALA A N 1
ATOM 1140 C CA . ALA A 1 151 ? -6.663 -15.000 -4.182 1.00 87.38 151 ALA A CA 1
ATOM 1141 C C . ALA A 1 151 ? -5.286 -14.324 -4.327 1.00 87.38 151 ALA A C 1
ATOM 1143 O O . ALA A 1 151 ? -4.597 -14.565 -5.317 1.00 87.38 151 ALA A O 1
ATOM 1144 N N . VAL A 1 152 ? -4.829 -13.593 -3.301 1.00 87.94 152 VAL A N 1
ATOM 1145 C CA . VAL A 1 152 ? -3.549 -12.856 -3.297 1.00 87.94 152 VAL A CA 1
ATOM 1146 C C . VAL A 1 152 ? -2.355 -13.775 -3.539 1.00 87.94 152 VAL A C 1
ATOM 1148 O O . VAL A 1 152 ? -1.402 -13.416 -4.225 1.00 87.94 152 VAL A O 1
ATOM 1151 N N . THR A 1 153 ? -2.393 -14.981 -2.969 1.00 89.31 153 THR A N 1
ATOM 1152 C CA . THR A 1 153 ? -1.287 -15.949 -3.061 1.00 89.31 153 THR A CA 1
ATOM 1153 C C . THR A 1 153 ? -1.625 -17.147 -3.945 1.00 89.31 153 THR A C 1
ATOM 1155 O O . THR A 1 153 ? -0.929 -18.176 -3.925 1.00 89.31 153 THR A O 1
ATOM 1158 N N . HIS A 1 154 ? -2.697 -17.037 -4.733 1.00 90.19 154 HIS A N 1
ATOM 1159 C CA . HIS A 1 154 ? -3.128 -18.090 -5.632 1.00 90.19 154 HIS A CA 1
ATOM 1160 C C . HIS A 1 154 ? -2.034 -18.393 -6.668 1.00 90.19 154 HIS A C 1
ATOM 1162 O O . HIS A 1 154 ? -1.387 -17.509 -7.223 1.00 90.19 154 HIS A O 1
ATOM 1168 N N . GLY A 1 155 ? -1.765 -19.680 -6.892 1.00 89.50 155 GLY A N 1
ATOM 1169 C CA . GLY A 1 155 ? -0.693 -20.127 -7.789 1.00 89.50 155 GLY A CA 1
ATOM 1170 C C . GLY A 1 155 ? 0.731 -19.973 -7.238 1.00 89.50 155 GLY A C 1
ATOM 1171 O O . GLY A 1 155 ? 1.678 -20.444 -7.869 1.00 89.50 155 GLY A O 1
ATOM 1172 N N . TRP A 1 156 ? 0.923 -19.388 -6.050 1.00 91.62 156 TRP A N 1
ATOM 1173 C CA . TRP A 1 156 ? 2.264 -19.228 -5.498 1.00 91.62 156 TRP A CA 1
ATOM 1174 C C . TRP A 1 156 ? 2.852 -20.569 -5.034 1.00 91.62 156 TRP A C 1
ATOM 1176 O O . TRP A 1 156 ? 2.145 -21.466 -4.563 1.00 91.62 156 TRP A O 1
ATOM 1186 N N . PRO A 1 157 ? 4.177 -20.738 -5.097 1.00 91.19 157 PRO A N 1
ATOM 1187 C CA . PRO A 1 157 ? 4.849 -21.872 -4.483 1.00 91.19 157 PRO A CA 1
ATOM 1188 C C . PRO A 1 157 ? 4.860 -21.741 -2.951 1.00 91.19 157 PRO A C 1
ATOM 1190 O O . PRO A 1 157 ? 4.869 -20.640 -2.404 1.00 91.19 157 PRO A O 1
ATOM 1193 N N . ALA A 1 158 ? 4.948 -22.866 -2.234 1.00 89.94 158 ALA A N 1
ATOM 1194 C CA . ALA A 1 158 ? 4.905 -22.886 -0.763 1.00 89.94 158 ALA A CA 1
ATOM 1195 C C . ALA A 1 158 ? 5.970 -21.992 -0.098 1.00 89.94 158 ALA A C 1
ATOM 1197 O O . ALA A 1 158 ? 5.700 -21.373 0.928 1.00 89.94 158 ALA A O 1
ATOM 1198 N N . ARG A 1 159 ? 7.156 -21.873 -0.714 1.00 87.75 159 ARG A N 1
ATOM 1199 C CA . ARG A 1 159 ? 8.212 -20.962 -0.249 1.00 87.75 159 ARG A CA 1
ATOM 1200 C C . ARG A 1 159 ? 7.747 -19.500 -0.227 1.00 87.75 159 ARG A C 1
ATOM 1202 O O . ARG A 1 159 ? 7.996 -18.816 0.752 1.00 87.75 159 ARG A O 1
ATOM 1209 N N . ALA A 1 160 ? 7.040 -19.054 -1.268 1.00 86.25 160 ALA A N 1
ATOM 1210 C CA . ALA A 1 160 ? 6.620 -17.666 -1.427 1.00 86.25 160 ALA A CA 1
ATOM 1211 C C . ALA A 1 160 ? 5.493 -17.329 -0.447 1.00 86.25 160 ALA A C 1
ATOM 1213 O O . ALA A 1 160 ? 5.493 -16.258 0.145 1.00 86.25 160 ALA A O 1
ATOM 1214 N N . ARG A 1 161 ? 4.597 -18.288 -0.177 1.00 90.62 161 ARG A N 1
ATOM 1215 C CA . ARG A 1 161 ? 3.611 -18.163 0.907 1.00 90.62 161 ARG A CA 1
ATOM 1216 C C . ARG A 1 161 ? 4.264 -18.065 2.287 1.00 90.62 161 ARG A C 1
ATOM 1218 O O . ARG A 1 161 ? 3.823 -17.273 3.109 1.00 90.62 161 ARG A O 1
ATOM 1225 N N . ALA A 1 162 ? 5.316 -18.844 2.546 1.00 87.50 162 ALA A N 1
ATOM 1226 C CA . ALA A 1 162 ? 6.053 -18.755 3.807 1.00 87.50 162 ALA A CA 1
ATOM 1227 C C . ALA A 1 162 ? 6.778 -17.407 3.956 1.00 87.50 162 ALA A C 1
ATOM 1229 O O . ALA A 1 162 ? 6.760 -16.829 5.037 1.00 87.50 162 ALA A O 1
ATOM 1230 N N . GLN A 1 163 ? 7.367 -16.896 2.872 1.00 85.44 163 GLN A N 1
ATOM 1231 C CA . GLN A 1 163 ? 7.964 -15.559 2.824 1.00 85.44 163 GLN A CA 1
ATOM 1232 C C . GLN A 1 163 ? 6.922 -14.472 3.105 1.00 85.44 163 GLN A C 1
ATOM 1234 O O . GLN A 1 163 ? 7.142 -13.656 3.992 1.00 85.44 163 GLN A O 1
ATOM 1239 N N . ASN A 1 164 ? 5.757 -14.533 2.453 1.00 90.31 164 ASN A N 1
ATOM 1240 C CA . ASN A 1 164 ? 4.642 -13.620 2.715 1.00 90.31 164 ASN A CA 1
ATOM 1241 C C . ASN A 1 164 ? 4.184 -13.674 4.176 1.00 90.31 164 ASN A C 1
ATOM 1243 O O . ASN A 1 164 ? 4.014 -12.642 4.805 1.00 90.31 164 ASN A O 1
ATOM 1247 N N . ALA A 1 165 ? 4.066 -14.868 4.761 1.00 89.50 165 ALA A N 1
ATOM 1248 C CA . ALA A 1 165 ? 3.677 -15.010 6.161 1.00 89.50 165 ALA A CA 1
ATOM 1249 C C . ALA A 1 165 ? 4.691 -14.393 7.142 1.00 89.50 165 ALA A C 1
ATOM 1251 O O . ALA A 1 165 ? 4.317 -13.962 8.233 1.00 89.50 165 ALA A O 1
ATOM 1252 N N . ILE A 1 166 ? 5.977 -14.367 6.785 1.00 86.31 166 ILE A N 1
ATOM 1253 C CA . ILE A 1 166 ? 7.007 -13.675 7.567 1.00 86.31 166 ILE A CA 1
ATOM 1254 C C . ILE A 1 166 ? 6.892 -12.163 7.360 1.00 86.31 166 ILE A C 1
ATOM 1256 O O . ILE A 1 166 ? 6.891 -11.441 8.351 1.00 86.31 166 ILE A O 1
ATOM 1260 N N . THR A 1 167 ? 6.733 -11.697 6.119 1.00 84.75 167 THR A N 1
ATOM 1261 C CA . THR A 1 167 ? 6.516 -10.276 5.805 1.00 84.75 167 THR A CA 1
ATOM 1262 C C . THR A 1 167 ? 5.301 -9.726 6.555 1.00 84.75 167 THR A C 1
ATOM 1264 O O . THR A 1 167 ? 5.433 -8.758 7.294 1.00 84.75 167 THR A O 1
ATOM 1267 N N . ASN A 1 168 ? 4.165 -10.425 6.513 1.00 90.44 168 ASN A N 1
ATOM 1268 C CA . ASN A 1 168 ? 2.958 -10.051 7.252 1.00 90.44 168 ASN A CA 1
ATOM 1269 C C . ASN A 1 168 ? 3.204 -10.000 8.770 1.00 90.44 168 ASN A C 1
ATOM 1271 O O . ASN A 1 168 ? 2.724 -9.105 9.462 1.00 90.44 168 ASN A O 1
ATOM 1275 N N . LEU A 1 169 ? 3.994 -10.935 9.313 1.00 85.88 169 LEU A N 1
ATOM 1276 C CA . LEU A 1 169 ? 4.372 -10.904 10.727 1.00 85.88 169 LEU A CA 1
ATOM 1277 C C . LEU A 1 169 ? 5.226 -9.675 11.070 1.00 85.88 169 LEU A C 1
ATOM 1279 O O . LEU A 1 169 ? 5.070 -9.132 12.158 1.00 85.88 169 LEU A O 1
ATOM 1283 N N . GLN A 1 170 ? 6.118 -9.245 10.177 1.00 81.00 170 GLN A N 1
ATOM 1284 C CA . GLN A 1 170 ? 6.953 -8.060 10.383 1.00 81.00 170 GLN A CA 1
ATOM 1285 C C . GLN A 1 170 ? 6.149 -6.762 10.263 1.00 81.00 170 GLN A C 1
ATOM 1287 O O . GLN A 1 170 ? 6.311 -5.866 11.086 1.00 81.00 170 GLN A O 1
ATOM 1292 N N . GLU A 1 171 ? 5.280 -6.664 9.260 1.00 82.69 171 GLU A N 1
ATOM 1293 C CA . GLU A 1 171 ? 4.526 -5.445 8.963 1.00 82.69 171 GLU A CA 1
ATOM 1294 C C . GLU A 1 171 ? 3.344 -5.259 9.906 1.00 82.69 171 GLU A C 1
ATOM 1296 O O . GLU A 1 171 ? 3.149 -4.176 10.458 1.00 82.69 171 GLU A O 1
ATOM 1301 N N . THR A 1 172 ? 2.583 -6.328 10.130 1.00 87.50 172 THR A N 1
ATOM 1302 C CA . THR A 1 172 ? 1.272 -6.264 10.780 1.00 87.50 172 THR A CA 1
ATOM 1303 C C . THR A 1 172 ? 1.221 -7.039 12.096 1.00 87.50 172 THR A C 1
ATOM 1305 O O . THR A 1 172 ? 0.154 -7.148 12.699 1.00 87.50 172 THR A O 1
ATOM 1308 N N . GLY A 1 173 ? 2.323 -7.680 12.499 1.00 84.75 173 GLY A N 1
ATOM 1309 C CA . GLY A 1 173 ? 2.363 -8.516 13.697 1.00 84.75 173 GLY A CA 1
ATOM 1310 C C . GLY A 1 173 ? 1.642 -9.863 13.553 1.00 84.75 173 GLY A C 1
ATOM 1311 O O . GLY A 1 173 ? 1.563 -10.638 14.508 1.00 84.75 173 GLY A O 1
ATOM 1312 N N . ARG A 1 174 ? 1.121 -10.192 12.361 1.00 89.31 174 ARG A N 1
ATOM 1313 C CA . ARG A 1 174 ? 0.297 -11.387 12.125 1.00 89.31 174 ARG A CA 1
ATOM 1314 C C . ARG A 1 174 ? 0.750 -12.121 10.878 1.00 89.31 174 ARG A C 1
ATOM 1316 O O . ARG A 1 174 ? 0.802 -11.553 9.804 1.00 89.31 174 ARG A O 1
ATOM 1323 N N . ARG A 1 175 ? 0.955 -13.437 10.967 1.00 90.44 175 ARG A N 1
ATOM 1324 C CA . ARG A 1 175 ? 1.352 -14.247 9.795 1.00 90.44 175 ARG A CA 1
ATOM 1325 C C . ARG A 1 175 ? 0.313 -14.271 8.674 1.00 90.44 175 ARG A C 1
ATOM 1327 O O . ARG A 1 175 ? 0.664 -14.443 7.515 1.00 90.44 175 ARG A O 1
ATOM 1334 N N . VAL A 1 176 ? -0.960 -14.140 9.033 1.00 92.25 176 VAL A N 1
ATOM 1335 C CA . VAL A 1 176 ? -2.074 -14.115 8.077 1.00 92.25 176 VAL A CA 1
ATOM 1336 C C . VAL A 1 176 ? -2.310 -12.725 7.484 1.00 92.25 176 VAL A C 1
ATOM 1338 O O . VAL A 1 176 ? -3.118 -12.609 6.574 1.00 92.25 176 VAL A O 1
ATOM 1341 N N . GLY A 1 177 ? -1.615 -11.691 7.976 1.00 92.81 177 GLY A N 1
ATOM 1342 C CA . GLY A 1 177 ? -1.822 -10.305 7.559 1.00 92.81 177 GLY A CA 1
ATOM 1343 C C . GLY A 1 177 ? -3.233 -9.803 7.867 1.00 92.81 177 GLY A C 1
ATOM 1344 O O . GLY A 1 177 ? -3.880 -10.255 8.820 1.00 92.81 177 GLY A O 1
ATOM 1345 N N . PHE A 1 178 ? -3.699 -8.879 7.035 1.00 93.56 178 PHE A N 1
ATOM 1346 C CA . PHE A 1 178 ? -5.069 -8.383 7.012 1.00 93.56 178 PHE A CA 1
ATOM 1347 C C . PHE A 1 178 ? -5.572 -8.372 5.575 1.00 93.56 178 PHE A C 1
ATOM 1349 O O . PHE A 1 178 ? -4.824 -8.012 4.663 1.00 93.56 178 PHE A O 1
ATOM 1356 N N . GLY A 1 179 ? -6.839 -8.733 5.388 1.00 93.31 179 GLY A N 1
ATOM 1357 C CA . GLY A 1 179 ? -7.522 -8.461 4.135 1.00 93.31 179 GLY A CA 1
ATOM 1358 C C . GLY A 1 179 ? -7.822 -6.971 4.080 1.00 93.31 179 GLY A C 1
ATOM 1359 O O . GLY A 1 179 ? -8.433 -6.439 5.004 1.00 93.31 179 GLY A O 1
ATOM 1360 N N . ARG A 1 180 ? -7.366 -6.283 3.037 1.00 91.62 180 ARG A N 1
ATOM 1361 C CA . ARG A 1 180 ? -7.612 -4.848 2.856 1.00 91.62 180 ARG A CA 1
ATOM 1362 C C . ARG 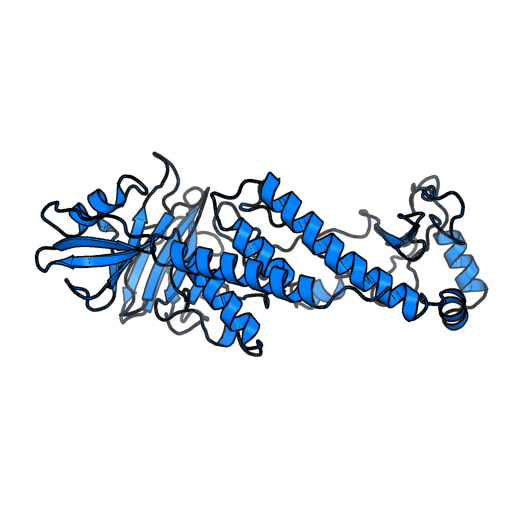A 1 180 ? -8.389 -4.641 1.565 1.00 91.62 180 ARG A C 1
ATOM 1364 O O . ARG A 1 180 ? -8.020 -5.179 0.530 1.00 91.62 180 ARG A O 1
ATOM 1371 N N . ARG A 1 181 ? -9.459 -3.854 1.620 1.00 91.38 181 ARG A N 1
ATOM 1372 C CA . ARG A 1 181 ? -10.144 -3.343 0.425 1.00 91.38 181 ARG A CA 1
ATOM 1373 C C . ARG A 1 181 ? -10.275 -1.842 0.570 1.00 91.38 181 ARG A C 1
ATOM 1375 O O . ARG A 1 181 ? -10.884 -1.379 1.535 1.00 91.38 181 ARG A O 1
ATOM 1382 N N . ARG A 1 182 ? -9.655 -1.092 -0.337 1.00 91.12 182 ARG A N 1
ATOM 1383 C CA . ARG A 1 182 ? -9.696 0.373 -0.335 1.00 91.12 182 ARG A CA 1
ATOM 1384 C C . ARG A 1 182 ? -10.657 0.828 -1.422 1.00 91.12 182 ARG A C 1
ATOM 1386 O O . ARG A 1 182 ? -10.599 0.334 -2.536 1.00 91.12 182 ARG A O 1
ATOM 1393 N N . TYR A 1 183 ? -11.508 1.781 -1.093 1.00 93.19 183 TYR A N 1
ATOM 1394 C CA . TYR A 1 183 ? -12.452 2.415 -1.998 1.00 93.19 183 TYR A CA 1
ATOM 1395 C C . TYR A 1 183 ? -12.053 3.882 -2.097 1.00 93.19 183 TYR A C 1
ATOM 1397 O O . TYR A 1 183 ? -12.253 4.636 -1.141 1.00 93.19 183 TYR A O 1
ATOM 1405 N N . ALA A 1 184 ? -11.429 4.273 -3.207 1.00 91.81 184 ALA A N 1
ATOM 1406 C CA . ALA A 1 184 ? -11.071 5.669 -3.439 1.00 91.81 184 ALA A CA 1
ATOM 1407 C C . ALA A 1 184 ? -12.336 6.444 -3.817 1.00 91.81 184 ALA A C 1
ATOM 1409 O O . ALA A 1 184 ? -13.049 6.052 -4.734 1.00 91.81 184 ALA A O 1
ATOM 1410 N N . ILE A 1 185 ? -12.639 7.527 -3.109 1.00 92.50 185 ILE A N 1
ATOM 1411 C CA . ILE A 1 185 ? -13.812 8.363 -3.357 1.00 92.50 185 ILE A CA 1
ATOM 1412 C C . ILE A 1 185 ? -13.474 9.309 -4.508 1.00 92.50 185 ILE A C 1
ATOM 1414 O O . ILE A 1 185 ? -12.513 10.083 -4.443 1.00 92.50 185 ILE A O 1
ATOM 1418 N N . ARG A 1 186 ? -14.253 9.235 -5.589 1.00 91.06 186 ARG A N 1
ATOM 1419 C CA . ARG A 1 186 ? -14.009 9.993 -6.819 1.00 91.06 186 ARG A CA 1
ATOM 1420 C C . ARG A 1 186 ? -15.293 10.709 -7.272 1.00 91.06 186 ARG A C 1
ATOM 1422 O O . ARG A 1 186 ? -16.283 10.044 -7.576 1.00 91.06 186 ARG A O 1
ATOM 1429 N N . PRO A 1 187 ? -15.303 12.059 -7.330 1.00 89.62 187 PRO A N 1
ATOM 1430 C CA . PRO A 1 187 ? -14.311 12.979 -6.748 1.00 89.62 187 PRO A CA 1
ATOM 1431 C C . PRO A 1 187 ? -14.298 12.905 -5.210 1.00 89.62 187 PRO A C 1
ATOM 1433 O O . PRO A 1 187 ? -15.298 12.490 -4.622 1.00 89.62 187 PRO A O 1
ATOM 1436 N N . ALA A 1 188 ? -13.196 13.337 -4.580 1.00 90.69 188 ALA A N 1
ATOM 1437 C CA . ALA A 1 188 ? -13.089 13.441 -3.121 1.00 90.69 188 ALA A CA 1
ATOM 1438 C C . ALA A 1 188 ? -14.235 14.288 -2.537 1.00 90.69 188 ALA A C 1
ATOM 1440 O O . ALA A 1 188 ? -14.698 15.235 -3.177 1.00 90.69 188 ALA A O 1
ATOM 1441 N N . SER A 1 189 ? -14.697 13.928 -1.339 1.00 93.38 189 SER A N 1
ATOM 1442 C CA . SER A 1 189 ? -15.912 14.488 -0.728 1.00 93.38 189 SER A CA 1
ATOM 1443 C C . SER A 1 189 ? -15.568 15.460 0.400 1.00 93.38 189 SER A C 1
ATOM 1445 O O . SER A 1 189 ? -14.675 15.187 1.198 1.00 93.38 189 SER A O 1
ATOM 1447 N N . GLU A 1 190 ? -16.273 16.578 0.528 1.00 93.44 190 GLU A N 1
ATOM 1448 C CA . GLU A 1 190 ? -16.126 17.489 1.674 1.00 93.44 190 GLU A CA 1
ATOM 1449 C C . GLU A 1 190 ? -16.886 16.982 2.904 1.00 93.44 190 GLU A C 1
ATOM 1451 O O . GLU A 1 190 ? -16.441 17.167 4.040 1.00 93.44 190 GLU A O 1
ATOM 1456 N N . HIS A 1 191 ? -18.005 16.292 2.677 1.00 93.19 191 HIS A N 1
ATOM 1457 C CA . HIS A 1 191 ? -18.837 15.690 3.710 1.00 93.19 191 HIS A CA 1
ATOM 1458 C C . HIS A 1 191 ? -18.877 14.175 3.539 1.00 93.19 191 HIS A C 1
ATOM 1460 O O . HIS A 1 191 ? -19.007 13.656 2.430 1.00 93.19 191 HIS A O 1
ATOM 1466 N N . LEU A 1 192 ? -18.769 13.459 4.653 1.00 94.75 192 LEU A N 1
ATOM 1467 C CA . LEU A 1 192 ? -18.943 12.017 4.708 1.00 94.75 192 LEU A CA 1
ATOM 1468 C C . LEU A 1 192 ? -19.570 11.664 6.050 1.00 94.75 192 LEU A C 1
ATOM 1470 O O . LEU A 1 192 ? -18.996 11.930 7.107 1.00 94.75 192 LEU A O 1
ATOM 1474 N N . GLU A 1 193 ? -20.735 11.034 5.995 1.00 95.00 193 GLU A N 1
ATOM 1475 C CA . GLU A 1 193 ? -21.352 10.377 7.142 1.00 95.00 193 GLU A CA 1
ATOM 1476 C C . GLU A 1 193 ? -21.291 8.868 6.931 1.00 95.00 193 GLU A C 1
ATOM 1478 O O . GLU A 1 193 ? -21.744 8.360 5.905 1.00 95.00 193 GLU A O 1
ATOM 1483 N N . LEU A 1 194 ? -20.712 8.152 7.896 1.00 94.81 194 LEU A N 1
ATOM 1484 C CA . LEU A 1 194 ? -20.589 6.698 7.865 1.00 94.81 194 LEU A CA 1
ATOM 1485 C C . LEU A 1 194 ? -21.549 6.082 8.880 1.00 94.81 194 LEU A C 1
ATOM 1487 O O . LEU A 1 194 ? -21.494 6.410 10.066 1.00 94.81 194 LEU A O 1
ATOM 1491 N N . ALA A 1 195 ? -22.389 5.163 8.413 1.00 95.12 195 ALA A N 1
ATOM 1492 C CA . ALA A 1 195 ? -23.304 4.374 9.224 1.00 95.12 195 ALA A CA 1
ATOM 1493 C C . ALA A 1 195 ? -23.119 2.878 8.940 1.00 95.12 195 ALA A C 1
ATOM 1495 O O . ALA A 1 195 ? -22.795 2.471 7.824 1.00 95.12 195 ALA A O 1
ATOM 1496 N N . ILE A 1 196 ? -23.333 2.049 9.960 1.00 95.38 196 ILE A N 1
ATOM 1497 C CA . ILE A 1 196 ? -23.296 0.589 9.836 1.00 95.38 196 ILE A CA 1
ATOM 1498 C C . ILE A 1 196 ? -24.722 0.068 9.973 1.00 95.38 196 ILE A C 1
ATOM 1500 O O . ILE A 1 196 ? -25.328 0.164 11.041 1.00 95.38 196 ILE A O 1
ATOM 1504 N N . GLU A 1 197 ? -25.249 -0.496 8.892 1.00 92.19 197 GLU A N 1
ATOM 1505 C CA . GLU A 1 197 ? -26.626 -0.978 8.790 1.00 92.19 197 GLU A CA 1
ATOM 1506 C C . GLU A 1 197 ? -26.608 -2.442 8.359 1.00 92.19 197 GLU A C 1
ATOM 1508 O O . GLU A 1 197 ? -26.033 -2.787 7.332 1.00 92.19 197 GLU A O 1
ATOM 1513 N N . GLU A 1 198 ? -27.193 -3.329 9.170 1.00 87.75 198 GLU A N 1
ATOM 1514 C CA . GLU A 1 198 ? -27.294 -4.769 8.864 1.00 87.75 198 GLU A CA 1
ATOM 1515 C C . GLU A 1 198 ? -25.949 -5.446 8.509 1.00 87.75 198 GLU A C 1
ATOM 1517 O O . GLU A 1 198 ? -25.898 -6.406 7.742 1.00 87.75 198 GLU A O 1
ATOM 1522 N N . GLY A 1 199 ? -24.839 -4.957 9.077 1.00 89.00 199 GLY A N 1
ATOM 1523 C CA . GLY A 1 199 ? -23.491 -5.469 8.794 1.00 89.00 199 GLY A CA 1
ATOM 1524 C C . GLY A 1 199 ? -22.893 -4.986 7.467 1.00 89.00 199 GLY A C 1
ATOM 1525 O O . GLY A 1 199 ? -21.881 -5.526 7.029 1.00 89.00 199 GLY A O 1
ATOM 1526 N N . ARG A 1 200 ? -23.497 -3.978 6.833 1.00 94.12 200 ARG A N 1
ATOM 1527 C CA . ARG A 1 200 ? -22.971 -3.250 5.672 1.00 94.12 200 ARG A CA 1
ATOM 1528 C C . ARG A 1 200 ? -22.548 -1.848 6.087 1.00 94.12 200 ARG A C 1
ATOM 1530 O O . ARG A 1 200 ? -23.000 -1.328 7.107 1.00 94.12 200 ARG A O 1
ATOM 1537 N N . VAL A 1 201 ? -21.684 -1.236 5.286 1.00 95.81 201 VAL A N 1
ATOM 1538 C CA . VAL A 1 201 ? -21.282 0.160 5.473 1.00 95.81 201 VAL A CA 1
ATOM 1539 C C . VAL A 1 201 ? -22.082 1.022 4.510 1.00 95.81 201 VAL A C 1
ATOM 1541 O O . VAL A 1 201 ? -21.981 0.850 3.298 1.00 95.81 201 VAL A O 1
ATOM 1544 N N . ARG A 1 202 ? -22.863 1.953 5.053 1.00 96.50 202 ARG A N 1
ATOM 1545 C CA . ARG A 1 202 ? -23.566 2.991 4.304 1.00 96.50 202 ARG A CA 1
ATOM 1546 C C . ARG A 1 202 ? -22.816 4.303 4.476 1.00 96.50 202 ARG A C 1
ATOM 1548 O O . ARG A 1 202 ? -22.587 4.749 5.598 1.00 96.50 202 ARG A O 1
ATOM 1555 N N . MET A 1 203 ? -22.448 4.922 3.366 1.00 95.75 203 MET A N 1
ATOM 1556 C CA . MET A 1 203 ? -21.784 6.218 3.335 1.00 95.75 203 MET A CA 1
ATOM 1557 C C . MET A 1 203 ? -22.688 7.226 2.645 1.00 95.75 203 MET A C 1
ATOM 1559 O O . MET A 1 203 ? -23.146 6.976 1.531 1.00 95.75 203 MET A O 1
ATOM 1563 N N . THR A 1 204 ? -22.904 8.370 3.280 1.00 96.19 204 THR A N 1
ATOM 1564 C CA . THR A 1 204 ? -23.552 9.525 2.655 1.00 96.19 204 THR A CA 1
ATOM 1565 C C . THR A 1 204 ? -22.480 10.564 2.358 1.00 96.19 204 THR A C 1
ATOM 1567 O O . THR A 1 204 ? -21.840 11.074 3.276 1.00 96.19 204 THR A O 1
ATOM 1570 N N . LEU A 1 205 ? -22.263 10.829 1.075 1.00 94.62 205 LEU A N 1
ATOM 1571 C CA . LEU A 1 205 ? -21.299 11.793 0.551 1.00 94.62 205 LEU A CA 1
ATOM 1572 C C . LEU A 1 205 ? -21.990 13.128 0.230 1.00 94.62 205 LEU A C 1
ATOM 1574 O O . LEU A 1 205 ? -23.187 13.315 0.480 1.00 94.62 205 LEU A O 1
ATOM 1578 N N . ASP A 1 206 ? -21.236 14.046 -0.373 1.00 91.88 206 ASP A N 1
ATOM 1579 C CA . ASP A 1 206 ? -21.758 15.319 -0.861 1.00 91.88 206 ASP A CA 1
ATOM 1580 C C . ASP A 1 206 ? -23.010 15.145 -1.740 1.00 91.88 206 ASP A C 1
ATOM 1582 O O . ASP A 1 206 ? -23.204 14.145 -2.448 1.00 91.88 206 ASP A O 1
ATOM 1586 N N . GLU A 1 207 ? -23.885 16.151 -1.671 1.00 86.38 207 GLU A N 1
ATOM 1587 C CA . GLU A 1 207 ? -25.165 16.206 -2.394 1.00 86.38 207 GLU A CA 1
ATOM 1588 C C . GLU A 1 207 ? -26.140 15.063 -2.040 1.00 86.38 207 GLU A C 1
ATOM 1590 O O . GLU A 1 207 ? -27.143 14.860 -2.721 1.00 86.38 207 GLU A O 1
ATOM 1595 N N . GLY A 1 208 ? -25.879 14.333 -0.947 1.00 87.06 208 GLY A N 1
ATOM 1596 C CA . GLY A 1 208 ? -26.696 13.202 -0.506 1.00 87.06 208 GLY A CA 1
ATOM 1597 C C . GLY A 1 208 ? -26.456 11.923 -1.309 1.00 87.06 208 GLY A C 1
ATOM 1598 O O . GLY A 1 208 ? -27.291 11.018 -1.265 1.00 87.06 208 GLY A O 1
ATOM 1599 N N . SER A 1 209 ? -25.344 11.839 -2.048 1.00 91.94 209 SER A N 1
ATOM 1600 C CA . SER A 1 209 ? -24.962 10.625 -2.775 1.00 91.94 209 SER A CA 1
ATOM 1601 C C . SER A 1 209 ? -24.716 9.490 -1.781 1.00 91.94 209 SER A C 1
ATOM 1603 O O . SER A 1 209 ? -23.977 9.667 -0.816 1.00 91.94 209 SER A O 1
ATOM 1605 N N . VAL A 1 210 ? -25.316 8.322 -2.009 1.00 94.81 210 VAL A N 1
ATOM 1606 C CA . VAL A 1 210 ? -25.181 7.173 -1.106 1.00 94.81 210 VAL A CA 1
ATOM 1607 C C . VAL A 1 210 ? -24.324 6.096 -1.752 1.00 94.81 210 VAL A C 1
ATOM 1609 O O . VAL A 1 210 ? -24.600 5.679 -2.875 1.00 94.81 210 VAL A O 1
ATOM 1612 N N . VAL A 1 211 ? -23.343 5.602 -1.000 1.00 95.81 211 VAL A N 1
ATOM 1613 C CA . VAL A 1 211 ? -22.548 4.422 -1.346 1.00 95.81 211 VAL A CA 1
ATOM 1614 C C . VAL A 1 211 ? -22.802 3.340 -0.305 1.00 95.81 211 VAL A C 1
ATOM 1616 O O . VAL A 1 211 ? -22.761 3.603 0.897 1.00 95.81 211 VAL A O 1
ATOM 1619 N N . GLU A 1 212 ? -23.067 2.119 -0.758 1.00 96.12 212 GLU A N 1
ATOM 1620 C CA . GLU A 1 212 ? -23.245 0.960 0.119 1.00 96.12 212 GLU A CA 1
ATOM 1621 C C . GLU A 1 212 ? -22.178 -0.089 -0.175 1.00 96.12 212 GLU A C 1
ATOM 1623 O O . GLU A 1 212 ? -22.035 -0.542 -1.311 1.00 96.12 212 GLU A O 1
ATOM 1628 N N . LEU A 1 213 ? -21.444 -0.495 0.859 1.00 95.75 213 LEU A N 1
ATOM 1629 C CA . LEU A 1 213 ? -20.343 -1.447 0.765 1.00 95.75 213 LEU A CA 1
ATOM 1630 C C . LEU A 1 213 ? -20.665 -2.714 1.559 1.00 95.75 213 LEU A C 1
ATOM 1632 O O . LEU A 1 213 ? -21.063 -2.660 2.728 1.00 95.75 213 LEU A O 1
ATOM 1636 N N . ASP A 1 214 ? -20.456 -3.864 0.923 1.00 93.44 214 ASP A N 1
ATOM 1637 C CA . ASP A 1 214 ? -20.508 -5.172 1.571 1.00 93.44 214 ASP A CA 1
ATOM 1638 C C . ASP A 1 214 ? -19.094 -5.558 2.038 1.00 93.44 214 ASP A C 1
ATOM 1640 O O . ASP A 1 214 ? -18.175 -5.577 1.216 1.00 93.44 214 ASP A O 1
ATOM 1644 N N . PRO A 1 215 ? -18.874 -5.891 3.322 1.00 90.31 215 PRO A N 1
ATOM 1645 C CA . PRO A 1 215 ? -17.566 -6.348 3.784 1.00 90.31 215 PRO A CA 1
ATOM 1646 C C . PRO A 1 215 ? -17.095 -7.651 3.123 1.00 90.31 215 PRO A C 1
ATOM 1648 O O . PRO A 1 215 ? -15.907 -7.949 3.187 1.00 90.31 215 PRO A O 1
ATOM 1651 N N . GLU A 1 216 ? -17.964 -8.430 2.477 1.00 89.88 216 GLU A N 1
ATOM 1652 C CA . GLU A 1 216 ? -17.603 -9.685 1.803 1.00 89.88 216 GLU A CA 1
ATOM 1653 C C . GLU A 1 216 ? -17.467 -9.541 0.274 1.00 89.88 216 GLU A C 1
ATOM 1655 O O . GLU A 1 216 ? -16.926 -10.443 -0.366 1.00 89.88 216 GLU A O 1
ATOM 1660 N N . ALA A 1 217 ? -17.879 -8.410 -0.314 1.00 90.12 217 ALA A N 1
ATOM 1661 C CA . ALA A 1 217 ? -17.734 -8.135 -1.747 1.00 90.12 217 ALA A CA 1
ATOM 1662 C C . ALA A 1 217 ? -16.692 -7.036 -2.022 1.00 90.12 217 ALA A C 1
ATOM 1664 O O . ALA A 1 217 ? -16.343 -6.255 -1.135 1.00 90.12 217 ALA A O 1
ATOM 1665 N N . LEU A 1 218 ? -16.157 -7.021 -3.247 1.00 87.81 218 LEU A N 1
ATOM 1666 C CA . LEU A 1 218 ? -15.317 -5.926 -3.747 1.00 87.81 218 LEU A CA 1
ATOM 1667 C C . LEU A 1 218 ? -16.162 -4.850 -4.433 1.00 87.81 218 LEU A C 1
ATOM 1669 O O . LEU A 1 218 ? -15.899 -3.669 -4.260 1.00 87.81 218 LEU A O 1
ATOM 1673 N N . ASP A 1 219 ? -17.176 -5.251 -5.199 1.00 91.81 219 ASP A N 1
ATOM 1674 C CA . ASP A 1 219 ? -18.049 -4.298 -5.874 1.00 91.81 219 ASP A CA 1
ATOM 1675 C C . ASP A 1 219 ? -19.009 -3.636 -4.870 1.00 91.81 219 ASP A C 1
ATOM 1677 O O . ASP A 1 219 ? -19.642 -4.338 -4.068 1.00 91.81 219 ASP A O 1
ATOM 1681 N N . PRO A 1 220 ? -19.164 -2.300 -4.913 1.00 93.00 220 PRO A N 1
ATOM 1682 C CA . PRO A 1 220 ? -20.192 -1.607 -4.151 1.00 93.00 220 PRO A CA 1
ATOM 1683 C C . PRO A 1 220 ? -21.588 -2.129 -4.500 1.00 93.00 220 PRO A C 1
ATOM 1685 O O . PRO A 1 220 ? -21.918 -2.367 -5.662 1.00 93.00 220 PRO A O 1
ATOM 1688 N N . VAL A 1 221 ? -22.442 -2.250 -3.489 1.00 94.00 221 VAL A N 1
ATOM 1689 C CA . VAL A 1 221 ? -23.854 -2.629 -3.651 1.00 94.00 221 VAL A CA 1
ATOM 1690 C C . VAL A 1 221 ? -24.638 -1.491 -4.306 1.00 94.00 221 VAL A C 1
ATOM 1692 O O . VAL A 1 221 ? -25.541 -1.731 -5.108 1.00 94.00 221 VAL A O 1
ATOM 1695 N N . ALA A 1 222 ? -24.278 -0.250 -3.969 1.00 93.69 222 ALA A N 1
ATOM 1696 C CA . ALA A 1 222 ? -24.835 0.976 -4.528 1.00 93.69 222 ALA A CA 1
ATOM 1697 C C . ALA A 1 222 ? -23.762 2.075 -4.585 1.00 93.69 222 ALA A C 1
ATOM 1699 O O . ALA A 1 222 ? -22.839 2.075 -3.770 1.00 93.69 222 ALA A O 1
ATOM 1700 N N . GLY A 1 223 ? -23.905 3.017 -5.523 1.00 91.12 223 GLY A N 1
ATOM 1701 C CA . GLY A 1 223 ? -23.019 4.181 -5.653 1.00 91.12 223 GLY A CA 1
ATOM 1702 C C . GLY A 1 223 ? -21.642 3.874 -6.251 1.00 91.12 223 GLY A C 1
ATOM 1703 O O . GLY A 1 223 ? -20.669 4.554 -5.926 1.00 91.12 223 GLY A O 1
ATOM 1704 N N . ALA A 1 224 ? -21.537 2.846 -7.101 1.00 92.12 224 ALA A N 1
ATOM 1705 C CA . ALA A 1 224 ? -20.275 2.430 -7.723 1.00 92.12 224 ALA A CA 1
ATOM 1706 C C . ALA A 1 224 ? -19.629 3.530 -8.585 1.00 92.12 224 ALA A C 1
ATOM 1708 O O . ALA A 1 224 ? -18.422 3.546 -8.768 1.00 92.12 224 ALA A O 1
ATOM 1709 N N . GLU A 1 225 ? -20.404 4.493 -9.079 1.00 91.69 225 GLU A N 1
ATOM 1710 C CA . GLU A 1 225 ? -19.908 5.656 -9.816 1.00 91.69 225 GLU A CA 1
ATOM 1711 C C . GLU A 1 225 ? -19.168 6.685 -8.947 1.00 91.69 225 GLU A C 1
ATOM 1713 O O . GLU A 1 225 ? -18.531 7.588 -9.486 1.00 91.69 225 GLU A O 1
ATOM 1718 N N . ARG A 1 226 ? -19.270 6.583 -7.615 1.00 92.69 226 ARG A N 1
ATOM 1719 C CA . ARG A 1 226 ? -18.638 7.506 -6.656 1.00 92.69 226 ARG A CA 1
ATOM 1720 C C . ARG A 1 226 ? -17.379 6.946 -6.013 1.00 92.69 226 ARG A C 1
ATOM 1722 O O . ARG A 1 226 ? -16.697 7.684 -5.298 1.00 92.69 226 ARG A O 1
ATOM 1729 N N . VAL A 1 227 ? -17.087 5.665 -6.228 1.00 92.56 227 VAL A N 1
ATOM 1730 C CA . VAL A 1 227 ? -15.928 5.002 -5.638 1.00 92.56 227 VAL A CA 1
ATOM 1731 C C . VAL A 1 227 ? -15.219 4.109 -6.642 1.00 92.56 227 VAL A C 1
ATOM 1733 O O . VAL A 1 227 ? -15.843 3.409 -7.428 1.00 92.56 227 VAL A O 1
ATOM 1736 N N . GLU A 1 228 ? -13.898 4.091 -6.568 1.00 91.00 228 GLU A N 1
ATOM 1737 C CA . GLU A 1 228 ? -13.053 3.176 -7.319 1.00 91.00 228 GLU A CA 1
ATOM 1738 C C . GLU A 1 228 ? -12.537 2.086 -6.362 1.00 91.00 228 GLU A C 1
ATOM 1740 O O . GLU A 1 228 ? -11.778 2.398 -5.433 1.00 91.00 228 GLU A O 1
ATOM 1745 N N . PRO A 1 229 ? -12.996 0.827 -6.505 1.00 90.12 229 PRO A N 1
ATOM 1746 C CA . PRO A 1 229 ? -12.548 -0.265 -5.655 1.00 90.12 229 PRO A CA 1
ATOM 1747 C C . PRO A 1 229 ? -11.136 -0.710 -6.051 1.00 90.12 229 PRO A C 1
ATOM 1749 O O . PRO A 1 229 ? -10.878 -1.073 -7.194 1.00 90.12 229 PRO A O 1
ATOM 1752 N N . ASN A 1 230 ? -10.238 -0.744 -5.071 1.00 85.44 230 ASN A N 1
ATOM 1753 C CA . ASN A 1 230 ? -8.877 -1.247 -5.201 1.00 85.44 230 ASN A CA 1
ATOM 1754 C C . ASN A 1 230 ? -8.742 -2.558 -4.420 1.00 85.44 230 ASN A C 1
ATOM 1756 O O . ASN A 1 230 ? -8.824 -2.585 -3.182 1.00 85.44 230 ASN A O 1
ATOM 1760 N N . GLU A 1 231 ? -8.544 -3.652 -5.158 1.00 82.00 231 GLU A N 1
ATOM 1761 C CA . GLU A 1 231 ? -8.273 -4.966 -4.583 1.00 82.00 231 GLU A CA 1
ATOM 1762 C C . GLU A 1 231 ? -6.834 -5.046 -4.060 1.00 82.00 231 GLU A C 1
ATOM 1764 O O . GLU A 1 231 ? -5.903 -4.445 -4.597 1.00 82.00 231 GLU A O 1
ATOM 1769 N N . GLN A 1 232 ? -6.641 -5.806 -2.984 1.00 85.75 232 GLN A N 1
ATOM 1770 C CA . GLN A 1 232 ? -5.312 -6.096 -2.471 1.00 85.75 232 GLN A CA 1
ATOM 1771 C C . GLN A 1 232 ? -4.579 -7.049 -3.417 1.00 85.75 232 GLN A C 1
ATOM 1773 O O . GLN A 1 232 ? -4.878 -8.239 -3.466 1.00 85.75 232 GLN A O 1
ATOM 1778 N N . GLU A 1 233 ? -3.553 -6.545 -4.095 1.00 82.94 233 GLU A N 1
ATOM 1779 C CA . GLU A 1 233 ? -2.678 -7.349 -4.945 1.00 82.94 233 GLU A CA 1
ATOM 1780 C C . GLU A 1 233 ? -1.246 -7.395 -4.403 1.00 82.94 233 GLU A C 1
ATOM 1782 O O . GLU A 1 233 ? -0.672 -6.386 -3.978 1.00 82.94 233 GLU A O 1
ATOM 1787 N N . LYS A 1 234 ? -0.625 -8.580 -4.458 1.00 83.44 234 LYS A N 1
ATOM 1788 C CA . LYS A 1 234 ? 0.791 -8.757 -4.123 1.00 83.44 234 LYS A CA 1
ATOM 1789 C C . LYS A 1 234 ? 1.554 -9.401 -5.271 1.00 83.44 234 LYS A C 1
ATOM 1791 O O . LYS A 1 234 ? 1.087 -10.340 -5.910 1.00 83.44 234 LYS A O 1
ATOM 1796 N N . GLY A 1 235 ? 2.784 -8.937 -5.475 1.00 78.56 235 GLY A N 1
ATOM 1797 C CA . GLY A 1 235 ? 3.759 -9.621 -6.315 1.00 78.56 235 GLY A CA 1
ATOM 1798 C C . GLY A 1 235 ? 4.364 -10.822 -5.589 1.00 78.56 235 GLY A C 1
ATOM 1799 O O . GLY A 1 235 ? 4.610 -10.777 -4.382 1.00 78.56 235 GLY A O 1
ATOM 1800 N N . MET A 1 236 ? 4.644 -11.903 -6.320 1.00 82.62 236 MET A N 1
ATOM 1801 C CA . MET A 1 236 ? 5.348 -13.051 -5.747 1.00 82.62 236 MET A CA 1
ATOM 1802 C C . MET A 1 236 ? 6.771 -12.633 -5.322 1.00 82.62 236 MET A C 1
ATOM 1804 O O . MET A 1 236 ? 7.541 -12.176 -6.170 1.00 82.62 236 MET A O 1
ATOM 1808 N N . PRO A 1 237 ? 7.174 -12.847 -4.056 1.00 74.88 237 PRO A N 1
ATOM 1809 C CA . PRO A 1 237 ? 8.488 -12.435 -3.580 1.00 74.88 237 PRO A CA 1
ATOM 1810 C C . PRO A 1 237 ? 9.621 -13.205 -4.276 1.00 74.88 237 PRO A C 1
ATOM 1812 O O . PRO A 1 237 ? 9.627 -14.441 -4.345 1.00 74.88 237 PRO A O 1
ATOM 1815 N N . GLY A 1 238 ? 10.629 -12.470 -4.752 1.00 70.62 238 GLY A N 1
ATOM 1816 C CA . GLY A 1 238 ? 11.906 -13.033 -5.188 1.00 70.62 238 GLY A CA 1
ATOM 1817 C C . GLY A 1 238 ? 12.759 -13.429 -3.981 1.00 70.62 238 GLY A C 1
ATOM 1818 O O . GLY A 1 238 ? 12.842 -12.688 -3.014 1.00 70.62 238 GLY A O 1
ATOM 1819 N N . THR A 1 239 ? 13.414 -14.596 -3.995 1.00 69.50 239 THR A N 1
ATOM 1820 C CA . THR A 1 239 ? 14.104 -15.115 -2.794 1.00 69.50 239 THR A CA 1
ATOM 1821 C C . THR A 1 239 ? 15.166 -14.166 -2.239 1.00 69.50 239 THR A C 1
ATOM 1823 O O . THR A 1 239 ? 15.247 -13.985 -1.030 1.00 69.50 239 THR A O 1
ATOM 1826 N N . ILE A 1 240 ? 15.989 -13.581 -3.112 1.00 64.81 240 ILE A N 1
ATOM 1827 C CA . ILE A 1 240 ? 17.091 -12.703 -2.699 1.00 64.81 240 ILE A CA 1
ATOM 1828 C C . ILE A 1 240 ? 16.573 -11.312 -2.332 1.00 64.81 240 ILE A C 1
ATOM 1830 O O . ILE A 1 240 ? 16.938 -10.801 -1.278 1.00 64.81 240 ILE A O 1
ATOM 1834 N N . THR A 1 241 ? 15.712 -10.734 -3.173 1.00 66.31 241 THR A N 1
ATOM 1835 C CA . THR A 1 241 ? 15.112 -9.414 -2.936 1.00 66.31 241 THR A CA 1
ATOM 1836 C C . THR A 1 241 ? 14.327 -9.414 -1.629 1.00 66.31 241 THR A C 1
ATOM 1838 O O . THR A 1 241 ? 14.591 -8.590 -0.769 1.00 66.31 241 THR A O 1
ATOM 1841 N N . TRP A 1 242 ? 13.529 -10.455 -1.381 1.00 73.38 242 TRP A N 1
ATOM 1842 C CA . TRP A 1 242 ? 12.789 -10.616 -0.131 1.00 73.38 242 TRP A CA 1
ATOM 1843 C C . TRP A 1 242 ? 13.681 -10.638 1.115 1.00 73.38 242 TRP A C 1
ATOM 1845 O O . TRP A 1 242 ? 13.299 -10.074 2.133 1.00 73.38 242 TRP A O 1
ATOM 1855 N N . VAL A 1 243 ? 14.860 -11.276 1.075 1.00 67.31 243 VAL A N 1
ATOM 1856 C CA . VAL A 1 243 ? 15.780 -11.253 2.230 1.00 67.31 243 VAL A CA 1
ATOM 1857 C C . VAL A 1 243 ? 16.283 -9.835 2.481 1.00 67.31 243 VAL A C 1
ATOM 1859 O O . VAL A 1 243 ? 16.329 -9.413 3.633 1.00 67.31 243 VAL A O 1
ATOM 1862 N N . VAL A 1 244 ? 16.655 -9.114 1.420 1.00 66.00 244 VAL A N 1
ATOM 1863 C CA . VAL A 1 244 ? 17.111 -7.720 1.512 1.00 66.00 244 VAL A CA 1
ATOM 1864 C C . VAL A 1 244 ? 15.996 -6.852 2.099 1.00 66.00 244 VAL A C 1
ATOM 1866 O O . VAL A 1 244 ? 16.231 -6.169 3.093 1.00 66.00 244 VAL A O 1
ATOM 1869 N N . ASP A 1 245 ? 14.774 -6.968 1.581 1.00 66.19 245 ASP A N 1
ATOM 1870 C CA . ASP A 1 245 ? 13.608 -6.208 2.045 1.00 66.19 245 ASP A CA 1
ATOM 1871 C C . ASP A 1 245 ? 13.238 -6.553 3.496 1.00 66.19 245 ASP A C 1
ATOM 1873 O O . ASP A 1 245 ? 13.017 -5.671 4.322 1.00 66.19 245 ASP A O 1
ATOM 1877 N N . SER A 1 246 ? 13.276 -7.838 3.861 1.00 67.12 246 SER A N 1
ATOM 1878 C CA . SER A 1 246 ? 12.990 -8.299 5.229 1.00 67.12 246 SER A CA 1
ATOM 1879 C C . SER A 1 246 ? 13.998 -7.774 6.250 1.00 67.12 246 SER A C 1
ATOM 1881 O O . SER A 1 246 ? 13.641 -7.566 7.409 1.00 67.12 246 SER A O 1
ATOM 1883 N N . VAL A 1 247 ? 15.263 -7.605 5.844 1.00 61.56 247 VAL A N 1
ATOM 1884 C CA . VAL A 1 247 ? 16.316 -7.012 6.679 1.00 61.56 247 VAL A CA 1
ATOM 1885 C C . VAL A 1 247 ? 16.159 -5.494 6.744 1.00 61.56 247 VAL A C 1
ATOM 1887 O O . VAL A 1 247 ? 16.334 -4.933 7.819 1.00 61.56 247 VAL A O 1
ATOM 1890 N N . ARG A 1 248 ? 15.785 -4.836 5.638 1.00 60.91 248 ARG A N 1
ATOM 1891 C CA . ARG A 1 248 ? 15.494 -3.392 5.597 1.00 60.91 248 ARG A CA 1
ATOM 1892 C C . ARG A 1 248 ? 14.325 -3.003 6.502 1.00 60.91 248 ARG A C 1
ATOM 1894 O O . ARG A 1 248 ? 14.394 -1.980 7.168 1.00 60.91 248 ARG A O 1
ATOM 1901 N N . ASN A 1 249 ? 13.295 -3.843 6.594 1.00 60.31 249 ASN A N 1
ATOM 1902 C CA . ASN A 1 249 ? 12.136 -3.612 7.466 1.00 60.31 249 ASN A CA 1
ATOM 1903 C C . ASN A 1 249 ? 12.478 -3.703 8.975 1.00 60.31 249 ASN A C 1
ATOM 1905 O O . ASN A 1 249 ? 11.634 -3.470 9.839 1.00 60.31 249 ASN A O 1
ATOM 1909 N N . LEU A 1 250 ? 13.721 -4.049 9.329 1.00 57.91 250 LEU A N 1
ATOM 1910 C CA . LEU A 1 250 ? 14.231 -3.951 10.692 1.00 57.91 250 LEU A CA 1
ATOM 1911 C C . LEU A 1 250 ? 14.801 -2.546 10.898 1.00 57.91 250 LEU A C 1
ATOM 1913 O O . LEU A 1 250 ? 15.963 -2.287 10.597 1.00 57.91 250 LEU A O 1
ATOM 1917 N N . SER A 1 251 ? 13.996 -1.654 11.473 1.00 42.16 251 SER A N 1
ATOM 1918 C CA . SER A 1 251 ? 14.306 -0.232 11.710 1.00 42.16 251 SER A CA 1
ATOM 1919 C C . SER A 1 251 ? 15.571 0.070 12.538 1.00 42.16 251 SER A C 1
ATOM 1921 O O . SER A 1 251 ? 15.921 1.231 12.721 1.00 42.16 251 SER A O 1
ATOM 1923 N N . PHE A 1 252 ? 16.287 -0.945 13.034 1.00 44.19 252 PHE A N 1
ATOM 1924 C CA . PHE A 1 252 ? 17.568 -0.803 13.737 1.00 44.19 252 PHE A CA 1
ATOM 1925 C C . PHE A 1 252 ? 18.799 -1.116 12.864 1.00 44.19 252 PHE A C 1
ATOM 1927 O O . PHE A 1 252 ? 19.932 -0.955 13.323 1.00 44.19 252 PHE A O 1
ATOM 1934 N N . VAL A 1 253 ? 18.612 -1.590 11.628 1.00 40.47 253 VAL A N 1
ATOM 1935 C CA . VAL A 1 253 ? 19.706 -1.891 10.695 1.00 40.47 253 VAL A CA 1
ATOM 1936 C C . VAL A 1 253 ? 19.917 -0.676 9.794 1.00 40.47 253 VAL A C 1
ATOM 1938 O O . VAL A 1 253 ? 19.188 -0.466 8.833 1.00 40.47 253 VAL A O 1
ATOM 1941 N N . GLY A 1 254 ? 20.912 0.150 10.123 1.00 35.81 254 GLY A N 1
ATOM 1942 C CA . GLY A 1 254 ? 21.287 1.308 9.305 1.00 35.81 254 GLY A CA 1
ATOM 1943 C C . GLY A 1 254 ? 21.784 0.944 7.888 1.00 35.81 254 GLY A C 1
ATOM 1944 O O . GLY A 1 254 ? 21.962 -0.234 7.564 1.00 35.81 254 GLY A O 1
ATOM 1945 N N . PRO A 1 255 ? 22.065 1.948 7.037 1.00 40.81 255 PRO A N 1
ATOM 1946 C CA . PRO A 1 255 ? 22.416 1.754 5.622 1.00 40.81 255 PRO A CA 1
ATOM 1947 C C . PRO A 1 255 ? 23.748 1.011 5.373 1.00 40.81 255 PRO A C 1
ATOM 1949 O O . PRO A 1 255 ? 23.885 0.308 4.372 1.00 40.81 255 PRO A O 1
ATOM 1952 N N . GLU A 1 256 ? 24.728 1.101 6.278 1.00 38.88 256 GLU A N 1
ATOM 1953 C CA . GLU A 1 256 ? 26.058 0.480 6.109 1.00 38.88 256 GLU A CA 1
ATOM 1954 C C . GLU A 1 256 ? 26.047 -1.071 6.119 1.00 38.88 256 GLU A C 1
ATOM 1956 O O . GLU A 1 256 ? 26.613 -1.681 5.204 1.00 38.88 256 GLU A O 1
ATOM 1961 N N . PRO A 1 257 ? 25.395 -1.757 7.082 1.00 43.00 257 PRO A N 1
ATOM 1962 C CA . PRO A 1 257 ? 25.218 -3.213 7.037 1.00 43.00 257 PRO A CA 1
ATOM 1963 C C . PRO A 1 257 ? 24.469 -3.722 5.795 1.00 43.00 257 PRO A C 1
ATOM 1965 O O . PRO A 1 257 ? 24.756 -4.822 5.315 1.00 43.00 257 PRO A O 1
ATOM 1968 N N . ILE A 1 258 ? 23.527 -2.929 5.273 1.00 38.19 258 ILE A N 1
ATOM 1969 C CA . ILE A 1 258 ? 22.716 -3.256 4.091 1.00 38.19 258 ILE A CA 1
ATOM 1970 C C . ILE A 1 258 ? 23.591 -3.243 2.835 1.00 38.19 258 ILE A C 1
ATOM 1972 O O . ILE A 1 258 ? 23.631 -4.241 2.117 1.00 38.19 258 ILE A O 1
ATOM 1976 N N . ALA A 1 259 ? 24.379 -2.184 2.630 1.00 45.69 259 ALA A N 1
ATOM 1977 C CA . ALA A 1 259 ? 25.330 -2.101 1.520 1.00 45.69 259 ALA A CA 1
ATOM 1978 C C . ALA A 1 259 ? 26.371 -3.240 1.561 1.00 45.69 259 ALA A C 1
ATOM 1980 O O . ALA A 1 259 ? 26.729 -3.820 0.530 1.00 45.69 259 ALA A O 1
ATOM 1981 N N . TRP A 1 260 ? 26.822 -3.630 2.761 1.00 48.25 260 TRP A N 1
ATOM 1982 C CA . TRP A 1 260 ? 27.703 -4.787 2.932 1.00 48.25 260 TRP A CA 1
ATOM 1983 C C . TRP A 1 260 ? 27.023 -6.101 2.515 1.00 48.25 260 TRP A C 1
ATOM 1985 O O . TRP A 1 260 ? 27.625 -6.897 1.788 1.00 48.25 260 TRP A O 1
ATOM 1995 N N . LEU A 1 261 ? 25.770 -6.328 2.924 1.00 42.09 261 LEU A N 1
ATOM 1996 C CA . LEU A 1 261 ? 25.017 -7.534 2.573 1.00 42.09 261 LEU A CA 1
ATOM 1997 C C . LEU A 1 261 ? 24.735 -7.607 1.066 1.00 42.09 261 LEU A C 1
ATOM 1999 O O . LEU A 1 261 ? 24.985 -8.649 0.455 1.00 42.09 261 LEU A O 1
ATOM 2003 N N . GLU A 1 262 ? 24.292 -6.503 0.462 1.00 42.66 262 GLU A N 1
ATOM 2004 C CA . GLU A 1 262 ? 24.067 -6.376 -0.980 1.00 42.66 262 GLU A CA 1
ATOM 2005 C C . GLU A 1 262 ? 25.346 -6.698 -1.755 1.00 42.66 262 GLU A C 1
ATOM 2007 O O . GLU A 1 262 ? 25.343 -7.599 -2.597 1.00 42.66 262 GLU A O 1
ATOM 2012 N N . SER A 1 263 ? 26.478 -6.077 -1.395 1.00 47.56 263 SER A N 1
ATOM 2013 C CA . SER A 1 263 ? 27.766 -6.344 -2.049 1.00 47.56 263 SER A CA 1
ATOM 2014 C C . SER A 1 263 ? 28.164 -7.823 -1.981 1.00 47.56 263 SER A C 1
ATOM 2016 O O . SER A 1 263 ? 28.688 -8.382 -2.945 1.00 47.56 263 SER A O 1
ATOM 2018 N N . ARG A 1 264 ? 27.882 -8.503 -0.860 1.00 47.59 264 ARG A N 1
ATOM 2019 C CA . ARG A 1 264 ? 28.284 -9.896 -0.646 1.00 47.59 264 ARG A CA 1
ATOM 2020 C C . ARG A 1 264 ? 27.371 -10.882 -1.362 1.00 47.59 264 ARG A C 1
ATOM 2022 O O . ARG A 1 264 ? 27.859 -11.897 -1.856 1.00 47.59 264 ARG A O 1
ATOM 2029 N N . VAL A 1 265 ? 26.074 -10.598 -1.417 1.00 41.84 265 VAL A N 1
ATOM 2030 C CA . VAL A 1 265 ? 25.085 -11.429 -2.112 1.00 41.84 265 VAL A CA 1
ATOM 2031 C C . VAL A 1 265 ? 25.233 -11.280 -3.622 1.00 41.84 265 VAL A C 1
ATOM 2033 O O . VAL A 1 265 ? 25.314 -12.296 -4.320 1.00 41.84 265 VAL A O 1
ATOM 2036 N N . PHE A 1 266 ? 25.371 -10.047 -4.120 1.00 47.31 266 PHE A N 1
ATOM 2037 C CA . PHE A 1 266 ? 25.629 -9.804 -5.535 1.00 47.31 266 PHE A CA 1
ATOM 2038 C C . PHE A 1 266 ? 26.976 -10.386 -5.961 1.00 47.31 266 PHE A C 1
ATOM 2040 O O . PHE A 1 266 ? 27.003 -11.090 -6.960 1.00 47.31 266 PHE A O 1
ATOM 2047 N N . ALA A 1 267 ? 28.047 -10.272 -5.163 1.00 50.88 267 ALA A N 1
ATOM 2048 C CA . ALA A 1 267 ? 29.335 -10.905 -5.479 1.00 50.88 267 ALA A CA 1
ATOM 2049 C C . ALA A 1 267 ? 29.274 -12.444 -5.566 1.00 50.88 267 ALA A C 1
ATOM 2051 O O . ALA A 1 267 ? 30.048 -13.061 -6.298 1.00 50.88 267 ALA A O 1
ATOM 2052 N N . VAL A 1 268 ? 28.377 -13.091 -4.813 1.00 45.75 268 VAL A N 1
ATOM 2053 C CA . VAL A 1 268 ? 28.194 -14.549 -4.883 1.00 45.75 268 VAL A CA 1
ATOM 2054 C C . VAL A 1 268 ? 27.413 -14.942 -6.132 1.00 45.75 268 VAL A C 1
ATOM 2056 O O . VAL A 1 268 ? 27.834 -15.873 -6.815 1.00 45.75 268 VAL A O 1
ATOM 2059 N N . LYS A 1 269 ? 26.316 -14.239 -6.445 1.00 44.69 269 LYS A N 1
ATOM 2060 C CA . LYS A 1 269 ? 25.558 -14.448 -7.688 1.00 44.69 269 LYS A CA 1
ATOM 2061 C C . LYS A 1 269 ? 26.466 -14.240 -8.906 1.00 44.69 269 LYS A C 1
ATOM 2063 O O . LYS A 1 269 ? 26.580 -15.119 -9.750 1.00 44.69 269 LYS A O 1
ATOM 2068 N N . ASP A 1 270 ? 27.218 -13.149 -8.883 1.00 46.75 270 ASP A N 1
ATOM 2069 C CA . ASP A 1 270 ? 28.171 -12.746 -9.906 1.00 46.75 270 ASP A CA 1
ATOM 2070 C C . ASP A 1 270 ? 29.284 -13.780 -10.152 1.00 46.75 270 ASP A C 1
ATOM 2072 O O . ASP A 1 270 ? 29.645 -14.071 -11.290 1.00 46.75 270 ASP A O 1
ATOM 2076 N N . TYR A 1 271 ? 29.795 -14.414 -9.093 1.00 50.28 271 TYR A N 1
ATOM 2077 C CA . TYR A 1 271 ? 30.766 -15.504 -9.213 1.00 50.28 271 TYR A CA 1
ATOM 2078 C C . TYR A 1 271 ? 30.184 -16.745 -9.910 1.00 50.28 271 TYR A C 1
ATOM 2080 O O . TYR A 1 271 ? 30.877 -17.385 -10.704 1.00 50.28 271 TYR A O 1
ATOM 2088 N N . PHE A 1 272 ? 28.928 -17.099 -9.618 1.00 42.16 272 PHE A N 1
ATOM 2089 C CA . PHE A 1 272 ? 28.257 -18.228 -10.266 1.00 42.16 272 PHE A CA 1
ATOM 2090 C C . PHE A 1 272 ? 27.919 -17.928 -11.725 1.00 42.16 272 PHE A C 1
ATOM 2092 O O . PHE A 1 272 ? 28.150 -18.790 -12.572 1.00 42.16 272 PHE A O 1
ATOM 2099 N N . ASP A 1 273 ? 27.474 -16.708 -12.019 1.00 43.84 273 ASP A N 1
ATOM 2100 C CA . ASP A 1 273 ? 27.214 -16.254 -13.383 1.00 43.84 273 ASP A CA 1
ATOM 2101 C C . ASP A 1 273 ? 28.524 -16.260 -14.199 1.00 43.84 273 ASP A C 1
ATOM 2103 O O . ASP A 1 273 ? 28.588 -16.880 -15.260 1.00 43.84 273 ASP A O 1
ATOM 2107 N N . ARG A 1 274 ? 29.630 -15.719 -13.657 1.00 51.12 274 ARG A N 1
ATOM 2108 C CA . ARG A 1 274 ? 30.972 -15.782 -14.280 1.00 51.12 274 ARG A CA 1
ATOM 2109 C C . ARG A 1 274 ? 31.437 -17.216 -14.543 1.00 51.12 274 ARG A C 1
ATOM 2111 O O . ARG A 1 274 ? 31.988 -17.496 -15.604 1.00 51.12 274 ARG A O 1
ATOM 2118 N N . ALA A 1 275 ? 31.235 -18.128 -13.594 1.00 49.78 275 ALA A N 1
ATOM 2119 C CA . ALA A 1 275 ? 31.638 -19.526 -13.742 1.00 49.78 275 ALA A CA 1
ATOM 2120 C C . ALA A 1 275 ? 30.786 -20.281 -14.775 1.00 49.78 275 ALA A C 1
ATOM 2122 O O . ALA A 1 275 ? 31.306 -21.155 -15.467 1.00 49.78 275 ALA A O 1
ATOM 2123 N N . TYR A 1 276 ? 29.500 -19.942 -14.888 1.00 42.94 276 TYR A N 1
ATOM 2124 C CA . TYR A 1 276 ? 28.589 -20.512 -15.874 1.00 42.94 276 TYR A CA 1
ATOM 2125 C C . TYR A 1 276 ? 28.923 -20.026 -17.290 1.00 42.94 276 TYR A C 1
ATOM 2127 O O . TYR A 1 276 ? 29.140 -20.853 -18.171 1.00 42.94 276 TYR A O 1
ATOM 2135 N N . TYR A 1 277 ? 29.085 -18.715 -17.498 1.00 43.75 277 TYR A N 1
ATOM 2136 C CA . TYR A 1 277 ? 29.418 -18.153 -18.815 1.00 43.75 277 TYR A CA 1
ATOM 2137 C C . TYR A 1 277 ? 30.841 -18.498 -19.283 1.00 43.75 277 TYR A C 1
ATOM 2139 O O . TYR A 1 277 ? 31.061 -18.707 -20.473 1.00 43.75 277 TYR A O 1
ATOM 2147 N N . ALA A 1 278 ? 31.797 -18.666 -18.363 1.00 52.69 278 ALA A N 1
ATOM 2148 C CA . ALA A 1 278 ? 33.134 -19.165 -18.696 1.00 52.69 278 ALA A CA 1
ATOM 2149 C C . ALA A 1 278 ? 33.152 -20.656 -19.097 1.00 52.69 278 ALA A C 1
ATOM 2151 O O . ALA A 1 278 ? 34.078 -21.091 -19.779 1.00 52.69 278 ALA A O 1
ATOM 2152 N N . ALA A 1 279 ? 32.161 -21.446 -18.663 1.00 45.09 279 ALA A N 1
ATOM 2153 C CA . ALA A 1 279 ? 32.058 -22.877 -18.960 1.00 45.09 279 ALA A CA 1
ATOM 2154 C C . ALA A 1 279 ? 31.126 -23.192 -20.142 1.00 45.09 279 ALA A C 1
ATOM 2156 O O . ALA A 1 279 ? 31.352 -24.176 -20.842 1.00 45.09 279 ALA A O 1
ATOM 2157 N N . ALA A 1 280 ? 30.090 -22.379 -20.358 1.00 46.56 280 ALA A N 1
ATOM 2158 C CA . ALA A 1 280 ? 29.100 -22.559 -21.418 1.00 46.56 280 ALA A CA 1
ATOM 2159 C C . ALA A 1 280 ? 29.504 -21.908 -22.755 1.00 46.56 280 ALA A C 1
ATOM 2161 O O . ALA A 1 280 ? 28.888 -22.211 -23.772 1.00 46.56 280 ALA A O 1
ATOM 2162 N N . GLY A 1 281 ? 30.542 -21.059 -22.760 1.00 43.28 281 GLY A N 1
ATOM 2163 C CA . GLY A 1 281 ? 30.840 -20.170 -23.882 1.00 43.28 281 GLY A CA 1
ATOM 2164 C C . GLY A 1 281 ? 29.870 -18.987 -23.880 1.00 43.28 281 GLY A C 1
ATOM 2165 O O . GLY A 1 281 ? 28.666 -19.157 -23.696 1.00 43.28 281 GLY A O 1
ATOM 2166 N N . GLY A 1 282 ? 30.395 -17.769 -24.014 1.00 46.50 282 GLY A N 1
ATOM 2167 C CA . GLY A 1 282 ? 29.550 -16.587 -24.198 1.00 46.50 282 GLY A CA 1
ATOM 2168 C C . GLY A 1 282 ? 28.750 -16.691 -25.504 1.00 46.50 282 GLY A C 1
ATOM 2169 O O . GLY A 1 282 ? 29.200 -17.386 -26.417 1.00 46.50 282 GLY A O 1
ATOM 2170 N N . PRO A 1 283 ? 27.580 -16.035 -25.606 1.00 40.75 283 PRO A N 1
ATOM 2171 C CA . PRO A 1 283 ? 26.803 -16.027 -26.839 1.00 40.75 283 PRO A CA 1
ATOM 2172 C C . PRO A 1 283 ? 27.651 -15.467 -27.983 1.00 40.75 283 PRO A C 1
ATOM 2174 O O . PRO A 1 283 ? 28.231 -14.382 -27.883 1.00 40.75 283 PRO A O 1
ATOM 2177 N N . ASP A 1 284 ? 27.751 -16.254 -29.049 1.00 41.00 284 ASP A N 1
ATOM 2178 C CA . ASP A 1 284 ? 28.522 -15.953 -30.246 1.00 41.00 284 ASP A CA 1
ATOM 2179 C C . ASP A 1 284 ? 27.720 -14.954 -31.094 1.00 41.00 284 ASP A C 1
ATOM 2181 O O . ASP A 1 284 ? 27.012 -15.311 -32.036 1.00 41.00 284 ASP A O 1
ATOM 2185 N N . THR A 1 285 ? 27.755 -13.679 -30.690 1.00 46.75 285 THR A N 1
ATOM 2186 C CA . THR A 1 285 ? 26.938 -12.610 -31.293 1.00 46.75 285 THR A CA 1
ATOM 2187 C C . THR A 1 285 ? 27.214 -12.359 -32.780 1.00 46.75 285 THR A C 1
ATOM 2189 O O . THR A 1 285 ? 26.425 -11.679 -33.426 1.00 46.75 285 THR A O 1
ATOM 2192 N N . GLU A 1 286 ? 28.280 -12.916 -33.360 1.00 43.03 286 GLU A N 1
ATOM 2193 C CA . GLU A 1 286 ? 28.498 -12.854 -34.813 1.00 43.03 286 GLU A CA 1
ATOM 2194 C C . GLU A 1 286 ? 27.524 -13.754 -35.591 1.00 43.03 286 GLU A C 1
ATOM 2196 O O . GLU A 1 286 ? 27.101 -13.392 -36.690 1.00 43.03 286 GLU A O 1
ATOM 2201 N N . ALA A 1 287 ? 27.117 -14.895 -35.021 1.00 40.12 287 ALA A N 1
ATOM 2202 C CA . ALA A 1 287 ? 26.212 -15.841 -35.674 1.00 40.12 287 ALA A CA 1
ATOM 2203 C C . ALA A 1 287 ? 24.730 -15.440 -35.544 1.00 40.12 287 ALA A C 1
ATOM 2205 O O . ALA A 1 287 ? 23.946 -15.719 -36.449 1.00 40.12 287 ALA A O 1
ATOM 2206 N N . GLU A 1 288 ? 24.352 -14.753 -34.459 1.00 41.06 288 GLU A N 1
ATOM 2207 C CA . GLU A 1 288 ? 22.986 -14.244 -34.245 1.00 41.06 288 GLU A CA 1
ATOM 2208 C C . GLU A 1 288 ? 22.692 -13.001 -35.105 1.00 41.06 288 GLU A C 1
ATOM 2210 O O . GLU A 1 288 ? 21.652 -12.947 -35.758 1.00 41.06 288 GLU A O 1
ATOM 2215 N N . VAL A 1 289 ? 23.648 -12.070 -35.237 1.00 41.78 289 VAL A N 1
ATOM 2216 C CA . VAL A 1 289 ? 23.505 -10.874 -36.094 1.00 41.78 289 VAL A CA 1
ATOM 2217 C C . VAL A 1 289 ? 23.511 -11.236 -37.585 1.00 41.78 289 VAL A C 1
ATOM 2219 O O . VAL A 1 289 ? 22.782 -10.643 -38.377 1.00 41.78 289 VAL A O 1
ATOM 2222 N N . ALA A 1 290 ? 24.285 -12.246 -37.997 1.00 46.59 290 ALA A N 1
ATOM 2223 C CA . ALA A 1 290 ? 24.280 -12.727 -39.381 1.00 46.59 290 ALA A CA 1
ATOM 2224 C C . ALA A 1 290 ? 22.993 -13.494 -39.753 1.00 46.59 290 ALA A C 1
ATOM 2226 O O . ALA A 1 290 ? 22.637 -13.542 -40.931 1.00 46.59 290 ALA A O 1
ATOM 2227 N N . ALA A 1 291 ? 22.293 -14.075 -38.771 1.00 42.66 291 ALA A N 1
ATOM 2228 C CA . ALA A 1 291 ? 21.027 -14.782 -38.968 1.00 42.66 291 ALA A CA 1
ATOM 2229 C C . ALA A 1 291 ? 19.802 -13.842 -39.022 1.00 42.66 291 ALA A C 1
ATOM 2231 O O . ALA A 1 291 ? 18.805 -14.200 -39.648 1.00 42.66 291 ALA A O 1
ATOM 2232 N N . GLU A 1 292 ? 19.880 -12.641 -38.432 1.00 40.81 292 GLU A N 1
ATOM 2233 C CA . GLU A 1 292 ? 18.817 -11.615 -38.457 1.00 40.81 292 GLU A CA 1
ATOM 2234 C C . GLU A 1 292 ? 18.802 -10.735 -39.724 1.00 40.81 292 GLU A C 1
ATOM 2236 O O . GLU A 1 292 ? 17.792 -10.108 -40.036 1.00 40.81 292 GLU A O 1
ATOM 2241 N N . MET A 1 293 ? 19.889 -10.693 -40.499 1.00 39.34 293 MET A N 1
ATOM 2242 C CA . MET A 1 293 ? 20.102 -9.732 -41.598 1.00 39.34 293 MET A CA 1
ATOM 2243 C C . MET A 1 293 ? 19.372 -10.059 -42.920 1.00 39.34 293 MET A C 1
ATOM 2245 O O . MET A 1 293 ? 19.879 -9.779 -44.005 1.00 39.34 293 MET A O 1
ATOM 2249 N N . GLY A 1 294 ? 18.149 -10.589 -42.867 1.00 46.62 294 GLY A N 1
ATOM 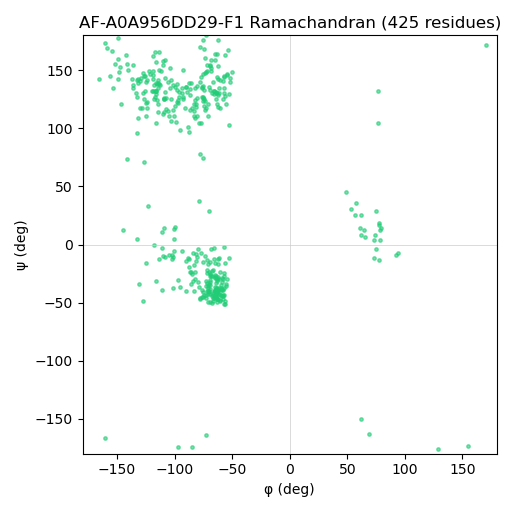2250 C CA . GLY A 1 294 ? 17.248 -10.725 -44.026 1.00 46.62 294 GLY A CA 1
ATOM 2251 C C . GLY A 1 294 ? 16.685 -9.393 -44.556 1.00 46.62 294 GLY A C 1
ATOM 2252 O O . GLY A 1 294 ? 15.569 -9.370 -45.066 1.00 46.62 294 GLY A O 1
ATOM 2253 N N . VAL A 1 295 ? 17.429 -8.297 -44.392 1.00 52.78 295 VAL A N 1
ATOM 2254 C CA . VAL A 1 295 ? 17.033 -6.907 -44.650 1.00 52.78 295 VAL A CA 1
ATOM 2255 C C . VAL A 1 295 ? 17.544 -6.491 -46.031 1.00 52.78 295 VAL A C 1
ATOM 2257 O O . VAL A 1 295 ? 18.666 -6.827 -46.416 1.00 52.78 295 VAL A O 1
ATOM 2260 N N . THR A 1 296 ? 16.732 -5.780 -46.807 1.00 56.94 296 THR A N 1
ATOM 2261 C CA . THR A 1 296 ? 17.123 -5.298 -48.139 1.00 56.94 296 THR A CA 1
ATOM 2262 C C . THR A 1 296 ? 18.197 -4.199 -48.047 1.00 56.94 296 THR A C 1
ATOM 2264 O O . THR A 1 2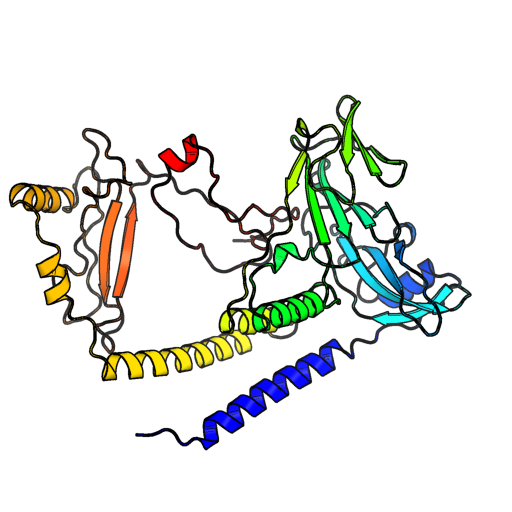96 ? 18.286 -3.474 -47.057 1.00 56.94 296 THR A O 1
ATOM 2267 N N . GLU A 1 297 ? 19.036 -4.033 -49.083 1.00 54.41 297 GLU A N 1
ATOM 2268 C CA . GLU A 1 297 ? 20.080 -2.981 -49.111 1.00 54.41 297 GLU A CA 1
ATOM 2269 C C . GLU A 1 297 ? 19.506 -1.560 -48.939 1.00 54.41 297 GLU A C 1
ATOM 2271 O O . GLU A 1 297 ? 20.182 -0.659 -48.438 1.00 54.41 297 GLU A O 1
ATOM 2276 N N . GLU A 1 298 ? 18.252 -1.358 -49.343 1.00 58.62 298 GLU A N 1
ATOM 2277 C CA . GLU A 1 298 ? 17.547 -0.083 -49.244 1.00 58.62 298 GLU A CA 1
ATOM 2278 C C . GLU A 1 298 ? 17.119 0.232 -47.803 1.00 58.62 298 GLU A C 1
ATOM 2280 O O . GLU A 1 298 ? 17.374 1.337 -47.324 1.00 58.62 298 GLU A O 1
ATOM 2285 N N . GLU A 1 299 ? 16.586 -0.757 -47.083 1.00 61.34 299 GLU A N 1
ATOM 2286 C CA . GLU A 1 299 ? 16.251 -0.661 -45.655 1.00 61.34 299 GLU A CA 1
ATOM 2287 C C . GLU A 1 299 ? 17.508 -0.440 -44.797 1.00 61.34 299 GLU A C 1
ATOM 2289 O O . GLU A 1 299 ? 17.505 0.379 -43.877 1.00 61.34 299 GLU A O 1
ATOM 2294 N N . ALA A 1 300 ? 18.624 -1.094 -45.138 1.00 64.12 300 ALA A N 1
ATOM 2295 C CA . ALA A 1 300 ? 19.900 -0.893 -44.451 1.00 64.12 300 ALA A CA 1
ATOM 2296 C C . ALA A 1 300 ? 20.443 0.539 -44.623 1.00 64.12 300 ALA A C 1
ATOM 2298 O O . ALA A 1 300 ? 20.918 1.143 -43.659 1.00 64.12 300 ALA A O 1
ATOM 2299 N N . ARG A 1 301 ? 20.346 1.109 -45.835 1.00 64.88 301 ARG A N 1
ATOM 2300 C CA . ARG A 1 301 ? 20.749 2.499 -46.104 1.00 64.88 301 ARG A CA 1
ATOM 2301 C C . ARG A 1 301 ? 19.843 3.494 -45.385 1.00 64.88 301 ARG A C 1
ATOM 2303 O O . ARG A 1 301 ? 20.348 4.412 -44.747 1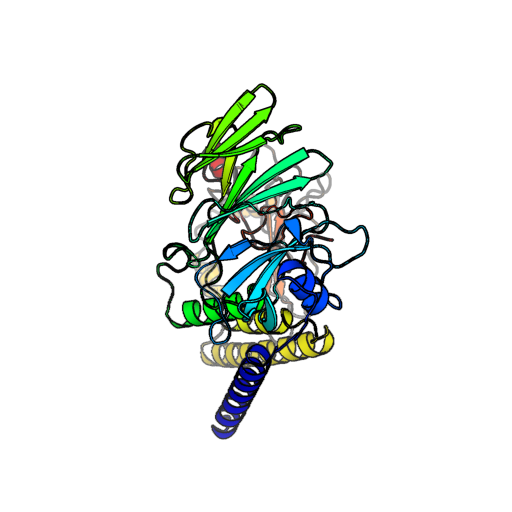.00 64.88 301 ARG A O 1
ATOM 2310 N N . GLN A 1 302 ? 18.529 3.292 -45.454 1.00 72.31 302 GLN A N 1
ATOM 2311 C CA . GLN A 1 302 ? 17.558 4.148 -44.776 1.00 72.31 302 GLN A CA 1
ATOM 2312 C C . GLN A 1 302 ? 17.774 4.133 -43.259 1.00 72.31 302 GLN A C 1
ATOM 2314 O O . GLN A 1 302 ? 17.799 5.185 -42.625 1.00 72.31 302 GLN A O 1
ATOM 2319 N N . ARG A 1 303 ? 18.007 2.957 -42.669 1.00 74.12 303 ARG A N 1
ATOM 2320 C CA . ARG A 1 303 ? 18.326 2.840 -41.244 1.00 74.12 303 ARG A CA 1
ATOM 2321 C C . ARG A 1 303 ? 19.630 3.554 -40.887 1.00 74.12 303 ARG A C 1
ATOM 2323 O O . ARG A 1 303 ? 19.673 4.213 -39.853 1.00 74.12 303 ARG A O 1
ATOM 2330 N N . ALA A 1 304 ? 20.665 3.467 -41.722 1.00 75.00 304 ALA A N 1
ATOM 2331 C CA . ALA A 1 304 ? 21.927 4.172 -41.493 1.00 75.00 304 ALA A CA 1
ATOM 2332 C C . ALA A 1 304 ? 21.760 5.703 -41.533 1.00 75.00 304 ALA A C 1
ATOM 2334 O O . ALA A 1 304 ? 22.298 6.395 -40.673 1.00 75.00 304 ALA A O 1
ATOM 2335 N N . GLU A 1 305 ? 20.976 6.227 -42.480 1.00 79.94 305 GLU A N 1
ATOM 2336 C CA . GLU A 1 305 ? 20.649 7.658 -42.559 1.00 79.94 305 GLU A CA 1
ATOM 2337 C C . GLU A 1 305 ? 19.869 8.130 -41.326 1.00 79.94 305 GLU A C 1
ATOM 2339 O O . GLU A 1 305 ? 20.229 9.129 -40.712 1.00 79.94 305 GLU A O 1
ATOM 2344 N N . LEU A 1 306 ? 18.845 7.379 -40.915 1.00 81.44 306 LEU A N 1
ATOM 2345 C CA . LEU A 1 306 ? 18.005 7.710 -39.758 1.00 81.44 306 LEU A CA 1
ATOM 2346 C C . LEU A 1 306 ? 18.716 7.543 -38.407 1.00 81.44 306 LEU A C 1
ATOM 2348 O O . LEU A 1 306 ? 18.241 8.046 -37.390 1.00 81.44 306 LEU A O 1
ATOM 2352 N N . SER A 1 307 ? 19.836 6.823 -38.392 1.00 82.19 307 SER A N 1
ATOM 2353 C CA . SER A 1 307 ? 20.669 6.623 -37.206 1.00 82.19 307 SER A CA 1
ATOM 2354 C C . SER A 1 307 ? 21.736 7.709 -37.033 1.00 82.19 307 SER A C 1
ATOM 2356 O O . SER A 1 307 ? 22.354 7.798 -35.972 1.00 82.19 307 SER A O 1
ATOM 2358 N N . ALA A 1 308 ? 21.961 8.544 -38.051 1.00 83.81 308 ALA A N 1
ATOM 2359 C CA . ALA A 1 308 ? 22.875 9.672 -37.967 1.00 83.81 308 ALA A CA 1
ATOM 2360 C C . ALA A 1 308 ? 22.203 10.865 -37.274 1.00 83.81 308 ALA A C 1
ATOM 2362 O O . ALA A 1 308 ? 21.064 11.210 -37.575 1.00 83.81 308 ALA A O 1
ATOM 2363 N N . THR A 1 309 ? 22.927 11.525 -36.366 1.00 85.25 309 THR A N 1
ATOM 2364 C CA . THR A 1 309 ? 22.450 12.733 -35.682 1.00 85.25 309 THR A CA 1
ATOM 2365 C C . THR A 1 309 ? 22.149 13.846 -36.680 1.00 85.25 309 THR A C 1
ATOM 2367 O O . THR A 1 309 ? 23.061 14.360 -37.332 1.00 85.25 309 THR A O 1
ATOM 2370 N N . ASP A 1 310 ? 20.889 14.271 -36.746 1.00 85.75 310 ASP A N 1
ATOM 2371 C CA . ASP A 1 310 ? 20.490 15.472 -37.474 1.00 85.75 310 ASP A CA 1
ATOM 2372 C C . ASP A 1 310 ? 20.989 16.725 -36.714 1.00 85.75 310 ASP A C 1
ATOM 2374 O O . ASP A 1 310 ? 20.611 16.917 -35.554 1.00 85.75 310 ASP A O 1
ATOM 2378 N N . PRO A 1 311 ? 21.828 17.591 -37.318 1.00 83.25 311 PRO A N 1
ATOM 2379 C CA . PRO A 1 311 ? 22.366 18.780 -36.651 1.00 83.25 311 PRO A CA 1
ATOM 2380 C C . PRO A 1 311 ? 21.325 19.843 -36.271 1.00 83.25 311 PRO A C 1
ATOM 2382 O O . PRO A 1 311 ? 21.572 20.620 -35.350 1.00 83.25 311 PRO A O 1
ATOM 2385 N N . GLU A 1 312 ? 20.192 19.916 -36.975 1.00 84.38 312 GLU A N 1
ATOM 2386 C CA . GLU A 1 312 ? 19.118 20.874 -36.689 1.00 84.38 312 GLU A CA 1
ATOM 2387 C C . GLU A 1 312 ? 18.195 20.356 -35.586 1.00 84.38 312 GLU A C 1
ATOM 2389 O O . GLU A 1 312 ? 17.780 21.111 -34.704 1.00 84.38 312 GLU A O 1
ATOM 2394 N N . LEU A 1 313 ? 17.887 19.056 -35.614 1.00 83.75 313 LEU A N 1
ATOM 2395 C CA . LEU A 1 313 ? 17.006 18.424 -34.631 1.00 83.75 313 LEU A CA 1
ATOM 2396 C C . LEU A 1 313 ? 17.740 17.943 -33.375 1.00 83.75 313 LEU A C 1
ATOM 2398 O O . LEU A 1 313 ? 17.075 17.698 -32.365 1.00 83.75 313 LEU A O 1
ATOM 2402 N N . GLY A 1 314 ? 19.064 17.777 -33.445 1.00 87.25 314 GLY A N 1
ATOM 2403 C CA . GLY A 1 314 ? 19.894 17.170 -32.404 1.00 87.25 314 GLY A CA 1
ATOM 2404 C C . GLY A 1 314 ? 19.536 15.708 -32.117 1.00 87.25 314 GLY A C 1
ATOM 2405 O O . GLY A 1 314 ? 19.719 15.253 -30.988 1.00 87.25 314 GLY A O 1
ATOM 2406 N N . TRP A 1 315 ? 18.955 15.004 -33.096 1.00 89.88 315 TRP A N 1
ATOM 2407 C CA . TRP A 1 315 ? 18.322 13.699 -32.901 1.00 89.88 315 TRP A CA 1
ATOM 2408 C C . TRP A 1 315 ? 18.676 12.692 -34.014 1.00 89.88 315 TRP A C 1
ATOM 2410 O O . TRP A 1 315 ? 18.633 13.083 -35.181 1.00 89.88 315 TRP A O 1
ATOM 2420 N N . PRO A 1 316 ? 18.967 11.413 -33.686 1.00 90.44 316 PRO A N 1
ATOM 2421 C CA . PRO A 1 316 ? 19.312 10.921 -32.344 1.00 90.44 316 PRO A CA 1
ATOM 2422 C C . PRO A 1 316 ? 20.518 11.686 -31.764 1.00 90.44 316 PRO A C 1
ATOM 2424 O O . PRO A 1 316 ? 21.211 12.371 -32.519 1.00 90.44 316 PRO A O 1
ATOM 2427 N N . PRO A 1 317 ? 20.770 11.634 -30.442 1.00 90.25 317 PRO A N 1
ATOM 2428 C CA . PRO A 1 317 ? 21.906 12.323 -29.827 1.00 90.25 317 PRO A CA 1
ATOM 2429 C C . PRO A 1 317 ? 23.239 11.955 -30.489 1.00 90.25 317 PRO A C 1
ATOM 2431 O O . PRO A 1 317 ? 23.319 10.981 -31.235 1.00 90.25 317 PRO A O 1
ATOM 2434 N N . ALA A 1 318 ? 24.310 12.693 -30.193 1.00 91.50 318 ALA A N 1
ATOM 2435 C CA . ALA A 1 318 ? 25.638 12.303 -30.667 1.00 91.50 318 ALA A CA 1
ATOM 2436 C C . ALA A 1 318 ? 25.972 10.850 -30.245 1.00 91.50 318 ALA A C 1
ATOM 2438 O O . ALA A 1 318 ? 25.525 10.423 -29.171 1.00 91.50 318 ALA A O 1
ATOM 2439 N N . PRO A 1 319 ? 26.723 10.086 -31.064 1.00 91.19 319 PRO A N 1
ATOM 2440 C CA . PRO A 1 319 ? 27.187 8.753 -30.691 1.00 91.19 319 PRO A CA 1
ATOM 2441 C C . PRO A 1 319 ? 27.896 8.760 -29.336 1.00 91.19 319 PRO A C 1
ATOM 2443 O O . PRO A 1 319 ? 28.594 9.716 -28.993 1.00 91.19 319 PRO A O 1
ATOM 2446 N N . LEU A 1 320 ? 27.701 7.695 -28.564 1.00 90.06 320 LEU A N 1
ATOM 2447 C CA . LEU A 1 320 ? 28.326 7.555 -27.254 1.00 90.06 320 LEU A CA 1
ATOM 2448 C C . LEU A 1 320 ? 29.789 7.146 -27.423 1.00 90.06 320 LEU A C 1
ATOM 2450 O O . LEU A 1 320 ? 30.114 6.309 -28.261 1.00 90.06 320 LEU A O 1
ATOM 2454 N N . GLU A 1 321 ? 30.673 7.715 -26.607 1.00 91.00 321 GLU A N 1
ATOM 2455 C CA . GLU A 1 321 ? 32.078 7.311 -26.587 1.00 91.00 321 GLU A CA 1
ATOM 2456 C C . GLU A 1 321 ? 32.216 5.962 -25.861 1.00 91.00 321 GLU A C 1
ATOM 2458 O O . GLU A 1 321 ? 31.795 5.853 -24.701 1.00 91.00 321 GLU A O 1
ATOM 2463 N N . PRO A 1 322 ? 32.793 4.928 -26.501 1.00 88.50 322 PRO A N 1
ATOM 2464 C CA . PRO A 1 322 ? 33.057 3.669 -25.825 1.00 88.50 322 PRO A CA 1
ATOM 2465 C C . PRO A 1 322 ? 34.003 3.852 -24.638 1.00 88.50 322 PRO A C 1
ATOM 2467 O O . PRO A 1 322 ? 34.962 4.620 -24.691 1.00 88.50 322 PRO A O 1
ATOM 2470 N N . ILE A 1 323 ? 33.734 3.120 -23.560 1.00 84.88 323 ILE A N 1
ATOM 2471 C CA . ILE A 1 323 ? 34.477 3.248 -22.297 1.00 84.88 323 ILE A CA 1
ATOM 2472 C C . ILE A 1 323 ? 35.745 2.382 -22.312 1.00 84.88 323 ILE A C 1
ATOM 2474 O O . ILE A 1 323 ? 36.692 2.642 -21.569 1.00 84.88 323 ILE A O 1
ATOM 2478 N N . ILE A 1 324 ? 35.766 1.338 -23.143 1.00 82.00 324 ILE A N 1
ATOM 2479 C CA . ILE A 1 324 ? 36.851 0.361 -23.189 1.00 82.00 324 ILE A CA 1
ATOM 2480 C C . ILE A 1 324 ? 37.766 0.577 -24.402 1.00 82.00 324 ILE A C 1
ATOM 2482 O O . ILE A 1 324 ? 37.329 1.025 -25.457 1.00 82.00 324 ILE A O 1
ATOM 2486 N N . ASP A 1 325 ? 39.036 0.185 -24.272 1.00 80.62 325 ASP A N 1
ATOM 2487 C CA . ASP A 1 325 ? 40.064 0.404 -25.305 1.00 80.62 325 ASP A CA 1
ATOM 2488 C C . ASP A 1 325 ? 39.839 -0.397 -26.602 1.00 80.62 325 ASP A C 1
ATOM 2490 O O . ASP A 1 325 ? 40.371 -0.048 -27.657 1.00 80.62 325 ASP A O 1
ATOM 2494 N N . ALA A 1 326 ? 39.087 -1.498 -26.528 1.00 81.06 326 ALA A N 1
ATOM 2495 C CA . ALA A 1 326 ? 38.815 -2.396 -27.648 1.00 81.06 326 ALA A CA 1
ATOM 2496 C C . ALA A 1 326 ? 37.299 -2.599 -27.819 1.00 81.06 326 ALA A C 1
ATOM 2498 O O . ALA A 1 326 ? 36.803 -3.681 -27.493 1.00 81.06 326 ALA A O 1
ATOM 2499 N N . PRO A 1 327 ? 36.568 -1.570 -28.287 1.00 81.12 327 PRO A N 1
ATOM 2500 C CA . PRO A 1 327 ? 35.117 -1.621 -28.384 1.00 81.12 327 PRO A CA 1
ATOM 2501 C C . PRO A 1 327 ? 34.646 -2.607 -29.450 1.00 81.12 327 PRO A C 1
ATOM 2503 O O . PRO A 1 327 ? 35.326 -2.859 -30.454 1.00 81.12 327 PRO A O 1
ATOM 2506 N N . ALA A 1 328 ? 33.450 -3.150 -29.250 1.00 77.88 328 ALA A N 1
ATOM 2507 C CA . ALA A 1 328 ? 32.788 -3.956 -30.261 1.00 77.88 328 ALA A CA 1
ATOM 2508 C C . ALA A 1 328 ? 32.364 -3.096 -31.467 1.00 77.88 328 ALA A C 1
ATOM 2510 O O . ALA A 1 328 ? 32.199 -1.879 -31.391 1.00 77.88 328 ALA A O 1
ATOM 2511 N N . ARG A 1 329 ? 32.155 -3.737 -32.621 1.00 78.56 329 ARG A N 1
ATOM 2512 C CA . ARG A 1 329 ? 31.673 -3.043 -33.822 1.00 78.56 329 ARG A CA 1
ATOM 2513 C C . ARG A 1 329 ? 30.288 -2.431 -33.572 1.00 78.56 329 ARG A C 1
ATOM 2515 O O . ARG A 1 329 ? 29.386 -3.146 -33.145 1.00 78.56 329 ARG A O 1
ATOM 2522 N N . GLY A 1 330 ? 30.121 -1.151 -33.911 1.00 79.25 330 GLY A N 1
ATOM 2523 C CA . GLY A 1 330 ? 28.862 -0.420 -33.720 1.00 79.25 330 GLY A CA 1
ATOM 2524 C C . GLY A 1 330 ? 28.576 -0.040 -32.264 1.00 79.25 330 GLY A C 1
ATOM 2525 O O . GLY A 1 330 ? 27.483 0.427 -31.963 1.00 79.25 330 GLY A O 1
ATOM 2526 N N . GLU A 1 331 ? 29.528 -0.245 -31.349 1.00 83.44 331 GLU A N 1
ATOM 2527 C CA . GLU A 1 331 ? 29.400 0.196 -29.961 1.00 83.44 331 GLU A CA 1
ATOM 2528 C C . GLU A 1 331 ? 29.321 1.724 -29.884 1.00 83.44 331 GLU A C 1
ATOM 2530 O O . GLU A 1 331 ? 30.133 2.428 -30.484 1.00 83.44 331 GLU A O 1
ATOM 2535 N N . GLY A 1 332 ? 28.324 2.231 -29.159 1.00 84.25 332 GLY A N 1
ATOM 2536 C CA . GLY A 1 332 ? 28.045 3.663 -29.046 1.00 84.25 332 GLY A CA 1
ATOM 2537 C C . GLY A 1 332 ? 27.417 4.308 -30.289 1.00 84.25 332 GLY A C 1
ATOM 2538 O O . GLY A 1 332 ? 26.907 5.426 -30.193 1.00 84.25 332 GLY A O 1
ATOM 2539 N N . GLU A 1 333 ? 27.380 3.616 -31.433 1.00 88.38 333 GLU A N 1
ATOM 2540 C CA . GLU A 1 333 ? 26.642 4.059 -32.617 1.00 88.38 333 GLU A CA 1
ATOM 2541 C C . GLU A 1 333 ? 25.143 3.804 -32.425 1.00 88.38 333 GLU A C 1
ATOM 2543 O O . GLU A 1 333 ? 24.727 2.750 -31.934 1.00 88.38 333 GLU A O 1
ATOM 2548 N N . TRP A 1 334 ? 24.316 4.785 -32.785 1.00 87.88 334 TRP A N 1
ATOM 2549 C CA . TRP A 1 334 ? 22.867 4.658 -32.676 1.00 87.88 334 TRP A CA 1
ATOM 2550 C C . TRP A 1 334 ? 22.310 3.739 -33.760 1.00 87.88 334 TRP A C 1
ATOM 2552 O O . TRP A 1 334 ? 22.801 3.694 -34.883 1.00 87.88 334 TRP A O 1
ATOM 2562 N N . LEU A 1 335 ? 21.245 3.026 -33.413 1.00 86.38 335 LEU A N 1
ATOM 2563 C CA . LEU A 1 335 ? 20.434 2.212 -34.303 1.00 86.38 335 LEU A CA 1
ATOM 2564 C C . LEU A 1 335 ? 18.985 2.675 -34.172 1.00 86.38 335 LEU A C 1
ATOM 2566 O O . LEU A 1 335 ? 18.349 2.485 -33.130 1.00 86.38 335 LEU A O 1
ATOM 2570 N N . ALA A 1 336 ? 18.475 3.306 -35.226 1.00 86.44 336 ALA A N 1
ATOM 2571 C CA . ALA A 1 336 ? 17.094 3.758 -35.306 1.00 86.44 336 ALA A CA 1
ATOM 2572 C C . ALA A 1 336 ? 16.109 2.577 -35.286 1.00 86.44 336 ALA A C 1
ATOM 2574 O O . ALA A 1 336 ? 16.239 1.623 -36.063 1.00 86.44 336 ALA A O 1
ATOM 2575 N N . VAL A 1 337 ? 15.086 2.675 -34.434 1.00 82.00 337 VAL A N 1
ATOM 2576 C CA . VAL A 1 337 ? 13.993 1.696 -34.362 1.00 82.00 337 VAL A CA 1
ATOM 2577 C C . VAL A 1 337 ? 12.904 2.114 -35.345 1.00 82.00 337 VAL A C 1
ATOM 2579 O O . VAL A 1 337 ? 12.138 3.040 -35.081 1.00 82.00 337 VAL A O 1
ATOM 2582 N N . VAL A 1 338 ? 12.880 1.457 -36.504 1.00 77.12 338 VAL A N 1
ATOM 2583 C CA . VAL A 1 338 ? 11.981 1.794 -37.626 1.00 77.12 338 VAL A CA 1
ATOM 2584 C C . VAL A 1 338 ? 11.116 0.625 -38.098 1.00 77.12 338 VAL A C 1
ATOM 2586 O O . VAL A 1 338 ? 10.098 0.855 -38.742 1.00 77.12 338 VAL A O 1
ATOM 2589 N N . ASP A 1 339 ? 11.473 -0.603 -37.714 1.00 70.25 339 ASP A N 1
ATOM 2590 C CA . ASP A 1 339 ? 10.823 -1.835 -38.193 1.00 70.25 339 ASP A CA 1
ATOM 2591 C C . ASP A 1 339 ? 10.022 -2.551 -37.095 1.00 70.25 339 ASP A C 1
ATOM 2593 O O . ASP A 1 339 ? 9.613 -3.700 -37.259 1.00 70.25 339 ASP A O 1
ATOM 2597 N N . ASP A 1 340 ? 9.819 -1.894 -35.951 1.00 72.25 340 ASP A N 1
ATOM 2598 C CA . ASP A 1 340 ? 9.043 -2.463 -34.855 1.00 72.25 340 ASP A CA 1
ATOM 2599 C C . ASP A 1 340 ? 7.543 -2.197 -35.085 1.00 72.25 340 ASP A C 1
ATOM 2601 O O . ASP A 1 340 ? 7.126 -1.035 -35.103 1.00 72.25 340 ASP A O 1
ATOM 2605 N N . PRO A 1 341 ? 6.703 -3.240 -35.245 1.00 73.00 341 PRO A N 1
ATOM 2606 C CA . PRO A 1 341 ? 5.277 -3.071 -35.515 1.00 73.00 341 PRO A CA 1
ATOM 2607 C C . PRO A 1 341 ? 4.506 -2.413 -34.359 1.00 73.00 341 PRO A C 1
ATOM 2609 O O . PRO A 1 341 ? 3.384 -1.952 -34.570 1.00 73.00 341 PRO A O 1
ATOM 2612 N N . PHE A 1 342 ? 5.077 -2.367 -33.153 1.00 72.75 342 PHE A N 1
ATOM 2613 C CA . PHE A 1 342 ? 4.490 -1.718 -31.982 1.00 72.75 342 PHE A CA 1
ATOM 2614 C C . PHE A 1 342 ? 4.892 -0.242 -31.859 1.00 72.75 342 PHE A C 1
ATOM 2616 O O . PHE A 1 342 ? 4.250 0.508 -31.122 1.00 72.75 342 PHE A O 1
ATOM 2623 N N . VAL A 1 343 ? 5.906 0.211 -32.603 1.00 76.75 343 VAL A N 1
ATOM 2624 C CA . VAL A 1 343 ? 6.344 1.611 -32.619 1.00 76.75 343 VAL A CA 1
ATOM 2625 C C . VAL A 1 343 ? 5.743 2.317 -33.828 1.00 76.75 343 VAL A C 1
ATOM 2627 O O . VAL A 1 343 ? 6.174 2.157 -34.968 1.00 76.75 343 VAL A O 1
ATOM 2630 N N . LYS A 1 344 ? 4.731 3.152 -33.582 1.00 78.88 344 LYS A N 1
ATOM 2631 C CA . LYS A 1 344 ? 4.105 3.952 -34.640 1.00 78.88 344 LYS A CA 1
ATOM 2632 C C . LYS A 1 344 ? 5.076 5.010 -35.165 1.00 78.88 344 LYS A C 1
ATOM 2634 O O . LYS A 1 344 ? 5.633 5.787 -34.393 1.00 78.88 344 LYS A O 1
ATOM 2639 N N . ALA A 1 345 ? 5.209 5.080 -36.486 1.00 79.19 345 ALA A N 1
ATOM 2640 C CA . ALA A 1 345 ? 5.941 6.141 -37.166 1.00 79.19 345 ALA A CA 1
ATOM 2641 C C . ALA A 1 345 ? 4.992 7.276 -37.575 1.00 79.19 345 ALA A C 1
ATOM 2643 O O . ALA A 1 345 ? 3.927 7.038 -38.153 1.00 79.19 345 ALA A O 1
ATOM 2644 N N . TYR A 1 346 ? 5.395 8.520 -37.320 1.00 80.81 346 TYR A N 1
ATOM 2645 C CA . TYR A 1 346 ? 4.695 9.688 -37.844 1.00 80.81 346 TYR A CA 1
ATOM 2646 C C . TYR A 1 346 ? 5.272 10.083 -39.210 1.00 80.81 346 TYR A C 1
ATOM 2648 O O . TYR A 1 346 ? 6.495 10.144 -39.364 1.00 80.81 346 TYR A O 1
ATOM 2656 N N . PRO A 1 347 ? 4.430 10.389 -40.215 1.00 79.44 347 PRO A N 1
ATOM 2657 C CA . PRO A 1 347 ? 4.916 10.844 -41.512 1.00 79.44 347 PRO A CA 1
ATOM 2658 C C . PRO A 1 347 ? 5.807 12.085 -41.378 1.00 79.44 347 PRO A C 1
ATOM 2660 O O . PRO A 1 347 ? 5.389 13.088 -40.802 1.00 79.44 347 PRO A O 1
ATOM 2663 N N . ASN A 1 348 ? 7.006 12.031 -41.964 1.00 81.56 348 ASN A N 1
ATOM 2664 C CA . ASN A 1 348 ? 8.022 13.095 -41.933 1.00 81.56 348 ASN A CA 1
ATOM 2665 C C . ASN A 1 348 ? 8.601 13.422 -40.543 1.00 81.56 348 ASN A C 1
ATOM 2667 O O . ASN A 1 348 ? 9.272 14.443 -40.401 1.00 81.56 348 ASN A O 1
ATOM 2671 N N . ALA A 1 349 ? 8.356 12.591 -39.529 1.00 84.75 349 ALA A N 1
ATOM 2672 C CA . ALA A 1 349 ? 9.049 12.697 -38.252 1.00 84.75 349 ALA A CA 1
ATOM 2673 C C . ALA A 1 349 ? 10.296 11.797 -38.249 1.00 84.75 349 ALA A C 1
ATOM 2675 O O . ALA A 1 349 ? 10.292 10.748 -38.9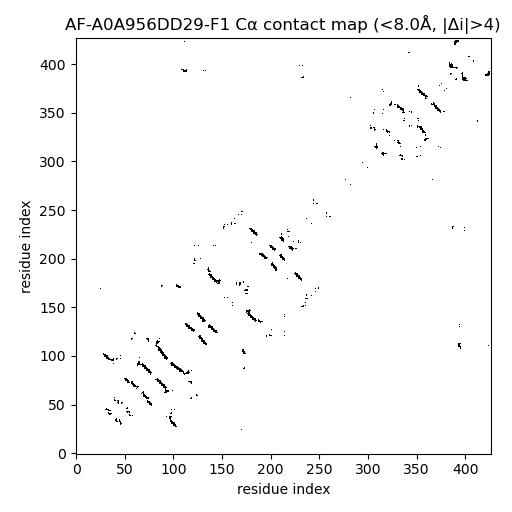03 1.00 84.75 349 ALA A O 1
ATOM 2676 N N . PRO A 1 350 ? 11.356 12.167 -37.510 1.00 88.56 350 PRO A N 1
ATOM 2677 C CA . PRO A 1 350 ? 12.456 11.247 -37.259 1.00 88.56 350 PRO A CA 1
ATOM 2678 C C . PRO A 1 350 ? 11.979 10.052 -36.408 1.00 88.56 350 PRO A C 1
ATOM 2680 O O . PRO A 1 350 ? 10.930 10.141 -35.765 1.00 88.56 350 PRO A O 1
ATOM 2683 N N . PRO A 1 351 ? 12.741 8.947 -36.341 1.00 88.50 351 PRO A N 1
ATOM 2684 C CA . PRO A 1 351 ? 12.384 7.791 -35.523 1.00 88.50 351 PRO A CA 1
ATOM 2685 C C . PRO A 1 351 ? 12.196 8.190 -34.058 1.00 88.50 351 PRO A C 1
ATOM 2687 O O . PRO A 1 351 ? 13.024 8.911 -33.504 1.00 88.50 351 PRO A O 1
ATOM 2690 N N . GLY A 1 352 ? 11.129 7.707 -33.419 1.00 89.25 352 GLY A N 1
ATOM 2691 C CA . GLY A 1 352 ? 10.854 8.019 -32.015 1.00 89.25 352 GLY A CA 1
ATOM 2692 C C . GLY A 1 352 ? 11.867 7.403 -31.045 1.00 89.25 352 GLY A C 1
ATOM 2693 O O . GLY A 1 352 ? 12.105 7.966 -29.980 1.00 89.25 352 GLY A O 1
ATOM 2694 N N . PHE A 1 353 ? 12.499 6.287 -31.421 1.00 90.00 353 PHE A N 1
ATOM 2695 C CA . PHE A 1 353 ? 13.497 5.593 -30.610 1.00 90.00 353 PHE A CA 1
ATOM 2696 C C . PHE A 1 353 ? 14.800 5.363 -31.371 1.00 90.00 353 PHE A C 1
ATOM 2698 O O . PHE A 1 353 ? 14.806 5.043 -32.563 1.00 90.00 353 PHE A O 1
ATOM 2705 N N . ALA A 1 354 ? 15.902 5.437 -30.634 1.00 89.75 354 ALA A N 1
ATOM 2706 C CA . ALA A 1 354 ? 17.209 4.969 -31.057 1.00 89.75 354 ALA A CA 1
ATOM 2707 C C . ALA A 1 354 ? 17.819 4.116 -29.946 1.00 89.75 354 ALA A C 1
ATOM 2709 O O . ALA A 1 354 ? 17.663 4.408 -28.759 1.00 89.75 354 ALA A O 1
ATOM 2710 N N . THR A 1 355 ? 18.512 3.051 -30.325 1.00 89.31 355 THR A N 1
ATOM 2711 C CA . THR A 1 355 ? 19.158 2.137 -29.380 1.00 89.31 355 THR A CA 1
ATOM 2712 C C . THR A 1 355 ? 20.645 2.045 -29.661 1.00 89.31 355 THR A C 1
ATOM 2714 O O . THR A 1 355 ? 21.080 2.196 -30.796 1.00 89.31 355 THR A O 1
ATOM 2717 N N . THR A 1 356 ? 21.439 1.822 -28.628 1.00 90.06 356 THR A N 1
ATOM 2718 C CA . THR A 1 356 ? 22.851 1.471 -28.758 1.00 90.06 356 THR A CA 1
ATOM 2719 C C . THR A 1 356 ? 23.249 0.586 -27.583 1.00 90.06 356 THR A C 1
ATOM 2721 O O . THR A 1 356 ? 22.440 0.296 -26.695 1.00 90.06 356 THR A O 1
ATOM 2724 N N . PHE A 1 357 ? 24.491 0.133 -27.561 1.00 88.69 357 PHE A N 1
ATOM 2725 C CA . PHE A 1 357 ? 25.041 -0.608 -26.441 1.00 88.69 357 PHE A CA 1
ATOM 2726 C C . PHE A 1 357 ? 26.446 -0.113 -26.116 1.00 88.69 357 PHE A C 1
ATOM 2728 O O . PHE A 1 357 ? 27.145 0.404 -26.985 1.00 88.69 357 PHE A O 1
ATOM 2735 N N . LEU A 1 358 ? 26.841 -0.296 -24.858 1.00 87.44 358 LEU A N 1
ATOM 2736 C CA . LEU A 1 358 ? 28.185 -0.029 -24.358 1.00 87.44 358 LEU A CA 1
ATOM 2737 C C . LEU A 1 358 ? 28.685 -1.222 -23.551 1.00 87.44 358 LEU A C 1
ATOM 2739 O O . LEU A 1 358 ? 27.945 -1.808 -22.751 1.00 87.44 358 LEU A O 1
ATOM 2743 N N . GLN A 1 359 ? 29.953 -1.567 -23.730 1.00 85.56 359 GLN A N 1
ATOM 2744 C CA . GLN A 1 359 ? 30.654 -2.483 -22.846 1.00 85.56 359 GLN A CA 1
ATOM 2745 C C . GLN A 1 359 ? 31.134 -1.690 -21.626 1.00 85.56 359 GLN A C 1
ATOM 2747 O O . GLN A 1 359 ? 31.813 -0.673 -21.748 1.00 85.56 359 GLN A O 1
ATOM 2752 N N . VAL A 1 360 ? 30.747 -2.136 -20.429 1.00 85.50 360 VAL A N 1
ATOM 2753 C CA . VAL A 1 360 ? 30.983 -1.374 -19.182 1.00 85.50 360 VAL A CA 1
ATOM 2754 C C . VAL A 1 360 ? 32.054 -1.977 -18.278 1.00 85.50 360 VAL A C 1
ATOM 2756 O O . VAL A 1 360 ? 32.473 -1.341 -17.316 1.00 85.50 360 VAL A O 1
ATOM 2759 N N . ASP A 1 361 ? 32.499 -3.199 -18.567 1.00 81.50 361 ASP A N 1
ATOM 2760 C CA . ASP A 1 361 ? 33.501 -3.906 -17.770 1.00 81.50 361 ASP A CA 1
ATOM 2761 C C . ASP A 1 361 ? 34.595 -4.485 -18.690 1.00 81.50 361 ASP A C 1
ATOM 2763 O O . ASP A 1 361 ? 34.341 -5.468 -19.396 1.00 81.50 361 ASP A O 1
ATOM 2767 N N . PRO A 1 362 ? 35.820 -3.920 -18.675 1.00 76.25 362 PRO A N 1
ATOM 2768 C CA . PRO A 1 362 ? 36.950 -4.431 -19.452 1.00 76.25 362 PRO A CA 1
ATOM 2769 C C . PRO A 1 362 ? 37.317 -5.888 -19.134 1.00 76.25 362 PRO A C 1
ATOM 2771 O O . PRO A 1 362 ? 37.811 -6.606 -20.001 1.00 76.25 362 PRO A O 1
ATOM 2774 N N . GLU A 1 363 ? 37.078 -6.357 -17.903 1.00 75.75 363 GLU A N 1
ATOM 2775 C CA . GLU A 1 363 ? 37.326 -7.750 -17.515 1.00 75.75 363 GLU A CA 1
ATOM 2776 C C . GLU A 1 363 ? 36.202 -8.696 -17.965 1.00 75.75 363 GLU A C 1
ATOM 2778 O O . GLU A 1 363 ? 36.326 -9.921 -17.840 1.00 75.75 363 GLU A O 1
ATOM 2783 N N . ARG A 1 364 ? 35.072 -8.151 -18.430 1.00 75.25 364 ARG A N 1
ATOM 2784 C CA . ARG A 1 364 ? 33.866 -8.898 -18.806 1.00 75.25 364 ARG A CA 1
ATOM 2785 C C . ARG A 1 364 ? 33.224 -8.290 -20.053 1.00 75.25 364 ARG A C 1
ATOM 2787 O O . ARG A 1 364 ? 32.140 -7.715 -19.970 1.00 75.25 364 ARG A O 1
ATOM 2794 N N . PRO A 1 365 ? 33.822 -8.496 -21.235 1.00 64.56 365 PRO A N 1
ATOM 2795 C CA . PRO A 1 365 ? 33.323 -7.917 -22.485 1.00 64.56 365 PRO A CA 1
ATOM 2796 C C . PRO A 1 365 ? 31.909 -8.393 -22.881 1.00 64.56 365 PRO A C 1
ATOM 2798 O O . PRO A 1 365 ? 31.272 -7.809 -23.753 1.00 64.56 365 PRO A O 1
ATOM 2801 N N . PHE A 1 366 ? 31.375 -9.440 -22.245 1.00 68.25 366 PHE A N 1
ATOM 2802 C CA . PHE A 1 366 ? 29.984 -9.872 -22.427 1.00 68.25 366 PHE A CA 1
ATOM 2803 C C . PHE A 1 366 ? 28.968 -9.056 -21.605 1.00 68.25 366 PHE A C 1
ATOM 2805 O O . PHE A 1 366 ? 27.771 -9.141 -21.871 1.00 68.25 366 PHE A O 1
ATOM 2812 N N . THR A 1 367 ? 29.407 -8.267 -20.620 1.00 76.69 367 THR A N 1
ATOM 2813 C CA . THR A 1 367 ? 28.536 -7.356 -19.867 1.00 76.69 367 THR A CA 1
ATOM 2814 C C . THR A 1 367 ? 28.284 -6.107 -20.705 1.00 76.69 367 THR A C 1
ATOM 2816 O O . THR A 1 367 ? 29.154 -5.244 -20.832 1.00 76.69 367 THR A O 1
ATOM 2819 N N . ARG A 1 368 ? 27.080 -6.012 -21.272 1.00 78.88 368 ARG A N 1
ATOM 2820 C CA . ARG A 1 368 ? 26.641 -4.874 -22.084 1.00 78.88 368 ARG A CA 1
ATOM 2821 C C . ARG A 1 368 ? 25.531 -4.117 -21.371 1.00 78.88 368 ARG A C 1
ATOM 2823 O O . ARG A 1 368 ? 24.614 -4.730 -20.826 1.00 78.88 368 ARG A O 1
ATOM 2830 N N . VAL A 1 369 ? 25.607 -2.795 -21.403 1.00 86.25 369 VAL A N 1
ATOM 2831 C CA . VAL A 1 369 ? 24.485 -1.917 -21.072 1.00 86.25 369 VAL A CA 1
ATOM 2832 C C . VAL A 1 369 ? 23.843 -1.496 -22.381 1.00 86.25 369 VAL A C 1
ATOM 2834 O O . VAL A 1 369 ? 24.513 -0.930 -23.240 1.00 86.25 369 VAL A O 1
ATOM 2837 N N . TYR A 1 370 ? 22.554 -1.784 -22.527 1.00 85.94 370 TYR A N 1
ATOM 2838 C CA . TYR A 1 370 ? 21.756 -1.278 -23.636 1.00 85.94 370 TYR A CA 1
ATOM 2839 C C . TYR A 1 370 ? 21.209 0.092 -23.262 1.00 85.94 370 TYR A C 1
ATOM 2841 O O . TYR A 1 370 ? 20.621 0.263 -22.193 1.00 85.94 370 TYR A O 1
ATOM 2849 N N . VAL A 1 371 ? 21.421 1.061 -24.142 1.00 89.56 371 VAL A N 1
ATOM 2850 C CA . VAL A 1 371 ? 20.947 2.430 -23.977 1.00 89.56 371 VAL A CA 1
ATOM 2851 C C . VAL A 1 371 ? 19.838 2.656 -24.989 1.00 89.56 371 VAL A C 1
ATOM 2853 O O . VAL A 1 371 ? 20.020 2.430 -26.183 1.00 89.56 371 VAL A O 1
ATOM 2856 N N . ILE A 1 372 ? 18.685 3.102 -24.500 1.00 89.81 372 ILE A N 1
ATOM 2857 C CA . ILE A 1 372 ? 17.533 3.465 -25.321 1.00 89.81 372 ILE A CA 1
ATOM 2858 C C . ILE A 1 372 ? 17.323 4.965 -25.154 1.00 89.81 372 ILE A C 1
ATOM 2860 O O . ILE A 1 372 ? 17.108 5.443 -24.041 1.00 89.81 372 ILE A O 1
ATOM 2864 N N . ALA A 1 373 ? 17.381 5.699 -26.257 1.00 91.12 373 ALA A N 1
ATOM 2865 C CA . ALA A 1 373 ? 16.965 7.087 -26.327 1.00 91.12 373 ALA A CA 1
ATOM 2866 C C . ALA A 1 373 ? 15.561 7.146 -26.935 1.00 91.12 373 ALA A C 1
ATOM 2868 O O . ALA A 1 373 ? 15.300 6.501 -27.952 1.00 91.12 373 ALA A O 1
ATOM 2869 N N . TRP A 1 374 ? 14.672 7.950 -26.348 1.00 91.31 374 TRP A N 1
ATOM 2870 C CA . TRP A 1 374 ? 13.380 8.287 -26.949 1.00 91.31 374 TRP A CA 1
ATOM 2871 C C . TRP A 1 374 ? 13.229 9.796 -27.145 1.00 91.31 374 TRP A C 1
ATOM 2873 O O . TRP A 1 374 ? 13.740 10.586 -26.350 1.00 91.31 374 TRP A O 1
ATOM 2883 N N . ASP A 1 375 ? 12.528 10.192 -28.205 1.00 91.88 375 ASP A N 1
ATOM 2884 C CA . ASP A 1 375 ? 12.262 11.593 -28.519 1.00 91.88 375 ASP A CA 1
ATOM 2885 C C . ASP A 1 375 ? 11.040 12.087 -27.721 1.00 91.88 375 ASP A C 1
ATOM 2887 O O . ASP A 1 375 ? 9.909 11.691 -28.033 1.00 91.88 375 ASP A O 1
ATOM 2891 N N . PRO A 1 376 ? 11.202 12.977 -26.720 1.00 90.31 376 PRO A N 1
ATOM 2892 C CA . PRO A 1 376 ? 10.088 13.453 -25.900 1.00 90.31 376 PRO A CA 1
ATOM 2893 C C . PRO A 1 376 ? 9.067 14.293 -26.682 1.00 90.31 376 PRO A C 1
ATOM 2895 O O . PRO A 1 376 ? 7.974 14.549 -26.181 1.00 90.31 376 PRO A O 1
ATOM 2898 N N . ARG A 1 377 ? 9.391 14.721 -27.912 1.00 89.69 377 ARG A N 1
ATOM 2899 C CA . ARG A 1 377 ? 8.443 15.393 -28.818 1.00 89.69 377 ARG A CA 1
ATOM 2900 C C . ARG A 1 377 ? 7.401 14.422 -29.381 1.00 89.69 377 ARG A C 1
ATOM 2902 O O . ARG A 1 377 ? 6.346 14.865 -29.823 1.00 89.69 377 ARG A O 1
ATOM 2909 N N . GLN A 1 378 ? 7.706 13.123 -29.382 1.00 90.56 378 GLN A N 1
ATOM 2910 C CA . GLN A 1 378 ? 6.867 12.066 -29.952 1.00 90.56 378 GLN A CA 1
ATOM 2911 C C . GLN A 1 378 ? 6.371 11.074 -28.893 1.00 90.56 378 GLN A C 1
ATOM 2913 O O . GLN A 1 378 ? 5.281 10.523 -29.037 1.00 90.56 378 GLN A O 1
ATOM 2918 N N . ILE A 1 379 ? 7.155 10.844 -27.834 1.00 90.38 379 ILE A N 1
ATOM 2919 C CA . ILE A 1 379 ? 6.910 9.813 -26.822 1.00 90.38 379 ILE A CA 1
ATOM 2920 C C . ILE A 1 379 ? 6.860 10.448 -25.435 1.00 90.38 379 ILE A C 1
ATOM 2922 O O . ILE A 1 379 ? 7.812 11.076 -24.976 1.00 90.38 379 ILE A O 1
ATOM 2926 N N . GLN A 1 380 ? 5.742 10.245 -24.742 1.00 90.38 380 GLN A N 1
ATOM 2927 C CA . GLN A 1 380 ? 5.552 10.710 -23.375 1.00 90.38 380 GLN A CA 1
ATOM 2928 C C . GLN A 1 380 ? 5.862 9.589 -22.382 1.00 90.38 380 GLN A C 1
ATOM 2930 O O . GLN A 1 380 ? 5.319 8.490 -22.488 1.00 90.38 380 GLN A O 1
ATOM 2935 N N . LEU A 1 381 ? 6.672 9.894 -21.367 1.00 89.12 381 LEU A N 1
ATOM 2936 C CA . LEU A 1 381 ? 6.831 9.018 -20.211 1.00 89.12 381 LEU A CA 1
ATOM 2937 C C . LEU A 1 381 ? 5.608 9.155 -19.297 1.00 89.12 381 LEU A C 1
ATOM 2939 O O . LEU A 1 381 ? 5.262 10.260 -18.875 1.00 89.12 381 LEU A O 1
ATOM 2943 N N . ARG A 1 382 ? 4.976 8.027 -18.969 1.00 86.94 382 ARG A N 1
ATOM 2944 C CA . ARG A 1 382 ? 3.962 7.938 -17.915 1.00 86.94 382 ARG A CA 1
ATOM 2945 C C . ARG A 1 382 ? 4.462 7.034 -16.803 1.00 86.94 382 ARG A C 1
ATOM 2947 O O . ARG A 1 382 ? 5.072 6.003 -17.069 1.00 86.94 382 ARG A O 1
ATOM 2954 N N . ILE A 1 383 ? 4.202 7.446 -15.570 1.00 83.19 383 ILE A N 1
ATOM 2955 C CA . ILE A 1 383 ? 4.592 6.717 -14.367 1.00 83.19 383 ILE A CA 1
ATOM 2956 C C . ILE A 1 383 ? 3.361 5.978 -13.848 1.00 83.19 383 ILE A C 1
ATOM 2958 O O . ILE A 1 383 ? 2.266 6.538 -13.826 1.00 83.19 383 ILE A O 1
ATOM 2962 N N . MET A 1 384 ? 3.553 4.725 -13.444 1.00 82.50 384 MET A N 1
ATOM 2963 C CA . MET A 1 384 ? 2.554 3.918 -12.754 1.00 82.50 384 MET A CA 1
ATOM 2964 C C . MET A 1 384 ? 3.162 3.453 -11.435 1.00 82.50 384 MET A C 1
ATOM 2966 O O . MET A 1 384 ? 4.178 2.754 -11.444 1.00 82.50 384 MET A O 1
ATOM 2970 N N . SER A 1 385 ? 2.575 3.869 -10.314 1.00 77.69 385 SER A N 1
ATOM 2971 C CA . SER A 1 385 ? 3.001 3.407 -8.990 1.00 77.69 385 SER A CA 1
ATOM 2972 C C . SER A 1 385 ? 2.637 1.933 -8.792 1.00 77.69 385 SER A C 1
ATOM 2974 O O . SER A 1 385 ? 1.724 1.417 -9.438 1.00 77.69 385 SER A O 1
ATOM 2976 N N . GLY A 1 386 ? 3.366 1.235 -7.922 1.00 76.38 386 GLY A N 1
ATOM 2977 C CA . GL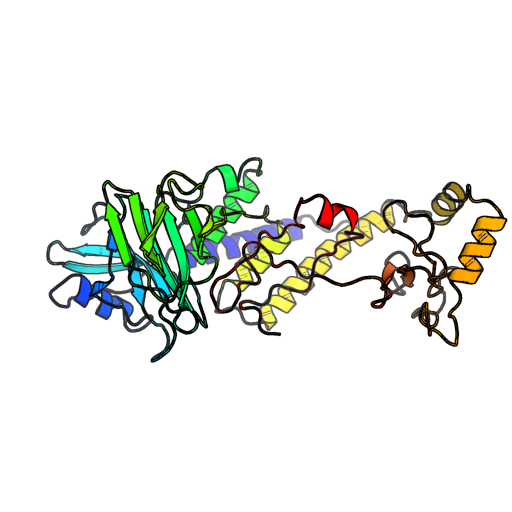Y A 1 386 ? 3.058 -0.150 -7.572 1.00 76.38 386 GLY A CA 1
ATOM 2978 C C . GLY A 1 386 ? 1.853 -0.273 -6.636 1.00 76.38 386 GLY A C 1
ATOM 2979 O O . GLY A 1 386 ? 1.317 0.720 -6.147 1.00 76.38 386 GLY A O 1
ATOM 2980 N N . THR A 1 387 ? 1.476 -1.521 -6.348 1.00 72.25 387 THR A N 1
ATOM 2981 C CA . THR A 1 387 ? 0.331 -1.875 -5.484 1.00 72.25 387 THR A CA 1
ATOM 2982 C C . THR A 1 387 ? 0.641 -1.824 -3.987 1.00 72.25 387 THR A C 1
ATOM 2984 O O . THR A 1 387 ? -0.248 -1.988 -3.158 1.00 72.25 387 THR A O 1
ATOM 2987 N N . GLN A 1 388 ? 1.916 -1.645 -3.636 1.00 66.56 388 GLN A N 1
ATOM 2988 C CA . GLN A 1 388 ? 2.390 -1.506 -2.255 1.00 66.56 388 GLN A CA 1
ATOM 2989 C C . GLN A 1 388 ? 3.242 -0.253 -2.103 1.00 66.56 388 GLN A C 1
ATOM 2991 O O . GLN A 1 388 ? 3.012 0.528 -1.197 1.00 66.56 388 GLN A O 1
ATOM 2996 N N . GLU A 1 389 ? 4.202 -0.061 -3.010 1.00 63.12 389 GLU A N 1
ATOM 2997 C CA . GLU A 1 389 ? 5.102 1.091 -3.016 1.00 63.12 389 GLU A CA 1
ATOM 2998 C C . GLU A 1 389 ? 5.350 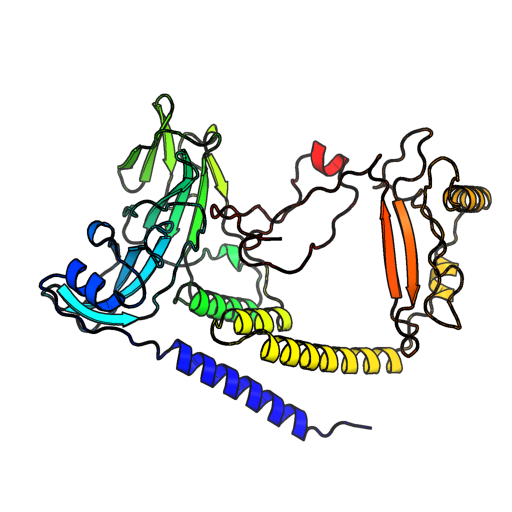1.567 -4.463 1.00 63.12 389 GLU A C 1
ATOM 3000 O O . GLU A 1 389 ? 5.355 0.733 -5.382 1.00 63.12 389 GLU A O 1
ATOM 3005 N N . PRO A 1 390 ? 5.611 2.868 -4.697 1.00 62.62 390 PRO A N 1
ATOM 3006 C CA . PRO A 1 390 ? 5.547 3.943 -3.708 1.00 62.62 390 PRO A CA 1
ATOM 3007 C C . PRO A 1 390 ? 4.099 4.223 -3.288 1.00 62.62 390 PRO A C 1
ATOM 3009 O O . PRO A 1 390 ? 3.217 4.347 -4.142 1.00 62.62 390 PRO A O 1
ATOM 3012 N N . GLU A 1 391 ? 3.872 4.319 -1.984 1.00 65.56 391 GLU A N 1
ATOM 3013 C CA . GLU A 1 391 ? 2.639 4.862 -1.419 1.00 65.56 391 GLU A CA 1
ATOM 3014 C C . GLU A 1 391 ? 2.731 6.397 -1.412 1.00 65.56 391 GLU A C 1
ATOM 3016 O O . GLU A 1 391 ? 3.772 6.973 -1.074 1.00 65.56 391 GLU A O 1
ATOM 3021 N N . SER A 1 392 ? 1.669 7.087 -1.838 1.00 67.06 392 SER A N 1
ATOM 3022 C CA . SER A 1 392 ? 1.612 8.544 -1.710 1.00 67.06 392 SER A CA 1
ATOM 3023 C C . SER A 1 392 ? 1.638 8.942 -0.229 1.00 67.06 392 SER A C 1
ATOM 3025 O O . SER A 1 392 ? 1.292 8.158 0.655 1.00 67.06 392 SER A O 1
ATOM 3027 N N . ALA A 1 393 ? 1.923 10.212 0.061 1.00 61.53 393 ALA A N 1
ATOM 3028 C CA . ALA A 1 393 ? 1.802 10.744 1.422 1.00 61.53 393 ALA A CA 1
ATOM 3029 C C . ALA A 1 393 ? 0.386 10.562 2.032 1.00 61.53 393 ALA A C 1
ATOM 3031 O O . ALA A 1 393 ? 0.196 10.668 3.242 1.00 61.53 393 ALA A O 1
ATOM 3032 N N . THR A 1 394 ? -0.612 10.275 1.192 1.00 62.62 394 THR A N 1
ATOM 3033 C CA . THR A 1 394 ? -2.027 10.106 1.540 1.00 62.62 394 THR A CA 1
ATOM 3034 C C . THR A 1 394 ? -2.468 8.643 1.645 1.00 62.62 394 THR A C 1
ATOM 3036 O O . THR A 1 394 ? -3.657 8.362 1.826 1.00 62.62 394 THR A O 1
ATOM 3039 N N . GLY A 1 395 ? -1.534 7.697 1.520 1.00 63.66 395 GLY A N 1
ATOM 3040 C CA . GLY A 1 395 ? -1.837 6.270 1.585 1.00 63.66 395 GLY A CA 1
ATOM 3041 C C . GLY A 1 395 ? -2.415 5.689 0.286 1.00 63.66 395 GLY A C 1
ATOM 3042 O O . GLY A 1 395 ? -3.048 4.629 0.301 1.00 63.66 395 GLY A O 1
ATOM 3043 N N . GLU A 1 396 ? -2.313 6.418 -0.832 1.00 69.81 396 GLU A N 1
ATOM 3044 C CA . GLU A 1 396 ? -2.780 5.945 -2.134 1.00 69.81 396 GLU A CA 1
ATOM 3045 C C . GLU A 1 396 ? -1.693 5.134 -2.839 1.00 69.81 396 GLU A C 1
ATOM 3047 O O . GLU A 1 396 ? -0.534 5.540 -2.937 1.00 69.81 396 GLU A O 1
ATOM 3052 N N . THR A 1 397 ? -2.105 3.992 -3.377 1.00 71.75 397 THR A N 1
ATOM 3053 C CA . THR A 1 397 ? -1.311 3.138 -4.262 1.00 71.75 397 THR A CA 1
ATOM 3054 C C . THR A 1 397 ? -2.021 3.033 -5.606 1.00 71.75 397 THR A C 1
ATOM 3056 O O . THR A 1 397 ? -3.201 3.366 -5.729 1.00 71.75 397 THR A O 1
ATOM 3059 N N . ALA A 1 398 ? -1.297 2.606 -6.636 1.00 74.25 398 ALA A N 1
ATOM 3060 C CA . ALA A 1 398 ? -1.852 2.434 -7.974 1.00 74.25 398 ALA A CA 1
ATOM 3061 C C . ALA A 1 398 ? -1.857 0.936 -8.333 1.00 74.25 398 ALA A C 1
ATOM 3063 O O . ALA A 1 398 ? -1.190 0.142 -7.665 1.00 74.25 398 ALA A O 1
ATOM 3064 N N . PRO A 1 399 ? -2.571 0.501 -9.384 1.00 75.12 399 PRO A N 1
ATOM 3065 C CA . PRO A 1 399 ? -2.688 -0.923 -9.705 1.00 75.12 399 PRO A CA 1
ATOM 3066 C C . PRO A 1 399 ? -1.364 -1.584 -10.130 1.00 75.12 399 PRO A C 1
ATOM 3068 O O . PRO A 1 399 ? -1.348 -2.775 -10.411 1.00 75.12 399 PRO A O 1
ATOM 3071 N N . GLY A 1 400 ? -0.246 -0.850 -10.244 1.00 78.50 400 GLY A N 1
ATOM 3072 C CA . GLY A 1 400 ? 1.045 -1.412 -10.667 1.00 78.50 400 GLY A CA 1
ATOM 3073 C C . GLY A 1 400 ? 1.067 -1.928 -12.105 1.00 78.50 400 GLY A C 1
ATOM 3074 O O . GLY A 1 400 ? 2.053 -2.526 -12.533 1.00 78.50 400 GLY A O 1
ATOM 3075 N N . MET A 1 401 ? -0.010 -1.701 -12.855 1.00 80.50 401 MET A N 1
ATOM 3076 C CA . MET A 1 401 ? -0.267 -2.297 -14.157 1.00 80.50 401 MET A CA 1
ATOM 3077 C C . MET A 1 401 ? -0.629 -1.214 -15.165 1.00 80.50 401 MET A C 1
ATOM 3079 O O . MET A 1 401 ? -1.327 -0.251 -14.854 1.00 80.50 401 MET A O 1
ATOM 3083 N N . VAL A 1 402 ? -0.169 -1.392 -16.404 1.00 84.69 402 VAL A N 1
ATOM 3084 C CA . VAL A 1 402 ? -0.599 -0.551 -17.526 1.00 84.69 402 VAL A CA 1
ATOM 3085 C C . VAL A 1 402 ? -2.113 -0.739 -17.726 1.00 84.69 402 VAL A C 1
ATOM 3087 O O . VAL A 1 402 ? -2.543 -1.897 -17.836 1.00 84.69 402 VAL A O 1
ATOM 3090 N N . PRO A 1 403 ? -2.909 0.350 -17.784 1.00 85.62 403 PRO A N 1
ATOM 3091 C CA . PRO A 1 403 ? -4.340 0.280 -18.063 1.00 85.62 403 PRO A CA 1
ATOM 3092 C C . PRO A 1 403 ? -4.628 -0.523 -19.334 1.00 85.62 403 PRO A C 1
ATOM 3094 O O . PRO A 1 403 ? -3.884 -0.459 -20.313 1.00 85.62 403 PRO A O 1
ATOM 3097 N N . ARG A 1 404 ? -5.685 -1.340 -19.290 1.00 85.25 404 ARG A N 1
ATOM 3098 C CA . ARG A 1 404 ? -6.020 -2.304 -20.352 1.00 85.25 404 ARG A CA 1
ATOM 3099 C C . ARG A 1 404 ? -7.115 -1.817 -21.302 1.00 85.25 404 ARG A C 1
ATOM 3101 O O . ARG A 1 404 ? -7.679 -2.632 -22.024 1.00 85.25 404 ARG A O 1
ATOM 3108 N N . ASP A 1 405 ? -7.425 -0.526 -21.295 1.00 89.62 405 ASP A N 1
ATOM 3109 C CA . ASP A 1 405 ? -8.330 0.075 -22.269 1.00 89.62 405 ASP A CA 1
ATOM 3110 C C . ASP A 1 405 ? -7.672 0.179 -23.655 1.00 89.62 405 ASP A C 1
ATOM 3112 O O . ASP A 1 405 ? -6.456 0.353 -23.778 1.00 89.62 405 ASP A O 1
ATOM 3116 N N . ASP A 1 406 ? -8.491 0.072 -24.703 1.00 88.06 406 ASP A N 1
ATOM 3117 C CA . ASP A 1 406 ? -8.018 0.051 -26.091 1.00 88.06 406 ASP A CA 1
ATOM 3118 C C . ASP A 1 406 ? -7.253 1.329 -26.467 1.00 88.06 406 ASP A C 1
ATOM 3120 O O . ASP A 1 406 ? -6.280 1.263 -27.215 1.00 88.06 406 ASP A O 1
ATOM 3124 N N . GLU A 1 407 ? -7.653 2.492 -25.936 1.00 88.44 407 GLU A N 1
ATOM 3125 C CA . GLU A 1 407 ? -6.983 3.765 -26.220 1.00 88.44 407 GLU A CA 1
ATOM 3126 C C . GLU A 1 407 ? -5.545 3.780 -25.686 1.00 88.44 407 GLU A C 1
ATOM 3128 O O . GLU A 1 407 ? -4.624 4.200 -26.393 1.00 88.44 407 GLU A O 1
ATOM 3133 N N . THR A 1 408 ? -5.343 3.325 -24.448 1.00 88.00 408 THR A N 1
ATOM 3134 C CA . THR A 1 408 ? -4.018 3.234 -23.833 1.00 88.00 408 THR A CA 1
ATOM 3135 C C . THR A 1 408 ? -3.171 2.183 -24.539 1.00 88.00 408 THR A C 1
ATOM 3137 O O . THR A 1 408 ? -2.050 2.483 -24.951 1.00 88.00 408 THR A O 1
ATOM 3140 N N . LEU A 1 409 ? -3.697 0.971 -24.735 1.00 87.88 409 LEU A N 1
ATOM 3141 C CA . LEU A 1 409 ? -2.942 -0.125 -25.349 1.00 87.88 409 LEU A CA 1
ATOM 3142 C C . LEU A 1 409 ? -2.536 0.169 -26.799 1.00 87.88 409 LEU A C 1
ATOM 3144 O O . LEU A 1 409 ? -1.457 -0.247 -27.211 1.00 87.88 409 LEU A O 1
ATOM 3148 N N . ASP A 1 410 ? -3.330 0.940 -27.546 1.00 86.12 410 ASP A N 1
ATOM 3149 C CA . ASP A 1 410 ? -2.989 1.386 -28.903 1.00 86.12 410 ASP A CA 1
ATOM 3150 C C . ASP A 1 410 ? -1.835 2.416 -28.939 1.00 86.12 410 ASP A C 1
ATOM 3152 O O . ASP A 1 410 ? -1.259 2.683 -29.998 1.00 86.12 410 ASP A O 1
ATOM 3156 N N . ARG A 1 411 ? -1.472 3.020 -27.800 1.00 88.25 411 ARG A N 1
ATOM 3157 C CA . ARG A 1 411 ? -0.420 4.053 -27.698 1.00 88.25 411 ARG A CA 1
ATOM 3158 C C . ARG A 1 411 ? 0.805 3.620 -26.894 1.00 88.25 411 ARG A C 1
ATOM 3160 O O . ARG A 1 411 ? 1.815 4.323 -26.915 1.00 88.25 411 ARG A O 1
ATOM 3167 N N . VAL A 1 412 ? 0.729 2.509 -26.168 1.00 89.31 412 VAL A N 1
ATOM 3168 C CA . VAL A 1 412 ? 1.843 2.006 -25.357 1.00 89.31 412 VAL A CA 1
ATOM 3169 C C . VAL A 1 412 ? 2.904 1.392 -26.264 1.00 89.31 412 VAL A C 1
ATOM 3171 O O . VAL A 1 412 ? 2.662 0.407 -26.950 1.00 89.31 412 VAL A O 1
ATOM 3174 N N . VAL A 1 413 ? 4.103 1.969 -26.217 1.00 86.62 413 VAL A N 1
ATOM 3175 C CA . VAL A 1 413 ? 5.269 1.545 -27.012 1.00 86.62 413 VAL A CA 1
ATOM 3176 C C . VAL A 1 413 ? 6.314 0.782 -26.189 1.00 86.62 413 VAL A C 1
ATOM 3178 O O . VAL A 1 413 ? 7.261 0.238 -26.742 1.00 86.62 413 VAL A O 1
ATOM 3181 N N . GLY A 1 414 ? 6.165 0.739 -24.862 1.00 84.56 414 GLY A N 1
ATOM 3182 C CA . GLY A 1 414 ? 7.084 0.031 -23.975 1.00 84.56 414 GLY A CA 1
ATOM 3183 C C . GLY A 1 414 ? 6.845 0.318 -22.495 1.00 84.56 414 GLY A C 1
ATOM 3184 O O . GLY A 1 414 ? 6.068 1.200 -22.129 1.00 84.56 414 GLY A O 1
ATOM 3185 N N . GLY A 1 415 ? 7.536 -0.436 -21.642 1.00 85.81 415 GLY A N 1
ATOM 3186 C CA . GLY A 1 415 ? 7.548 -0.253 -20.195 1.00 85.81 415 GLY A CA 1
ATOM 3187 C C . GLY A 1 415 ? 8.821 -0.841 -19.593 1.00 85.81 415 GLY A C 1
ATOM 3188 O O . GLY A 1 415 ? 9.338 -1.846 -20.076 1.00 85.81 415 GLY A O 1
ATOM 3189 N N . PHE A 1 416 ? 9.337 -0.204 -18.550 1.00 80.44 416 PHE A N 1
ATOM 3190 C CA . PHE A 1 416 ? 10.504 -0.660 -17.801 1.00 80.44 416 PHE A CA 1
ATOM 3191 C C . PHE A 1 416 ? 10.275 -0.394 -16.313 1.00 80.44 416 PHE A C 1
ATOM 3193 O O . PHE A 1 416 ? 9.471 0.462 -15.944 1.00 80.44 416 PHE A O 1
ATOM 3200 N N . ASN A 1 417 ? 10.944 -1.154 -15.446 1.00 75.75 417 ASN A N 1
ATOM 3201 C CA . ASN A 1 417 ? 10.854 -0.912 -14.012 1.00 75.75 417 ASN A CA 1
ATOM 3202 C C . ASN A 1 417 ? 11.495 0.441 -13.662 1.00 75.75 417 ASN A C 1
ATOM 3204 O O . ASN A 1 417 ? 12.547 0.788 -14.193 1.00 75.75 417 ASN A O 1
ATOM 3208 N N . GLY A 1 418 ? 10.873 1.183 -12.747 1.00 71.88 418 GLY A N 1
ATOM 3209 C CA . GLY A 1 418 ? 11.421 2.434 -12.225 1.00 71.88 418 GLY A CA 1
ATOM 3210 C C . GLY A 1 418 ? 12.616 2.238 -11.281 1.00 71.88 418 GLY A C 1
ATOM 3211 O O . GLY A 1 418 ? 13.239 1.172 -11.227 1.00 71.88 418 GLY A O 1
ATOM 3212 N N . GLY A 1 419 ? 12.924 3.301 -10.531 1.00 60.03 419 GLY A N 1
ATOM 3213 C CA . GLY A 1 419 ? 13.970 3.326 -9.505 1.00 60.03 419 GLY A CA 1
ATOM 3214 C C . GLY A 1 419 ? 13.620 2.548 -8.230 1.00 60.03 419 GLY A C 1
ATOM 3215 O O . GLY A 1 419 ? 12.555 1.942 -8.120 1.00 60.03 419 GLY A O 1
ATOM 3216 N N . PHE A 1 420 ? 14.548 2.545 -7.268 1.00 53.00 420 PHE A N 1
ATOM 3217 C CA . PHE A 1 420 ? 14.375 1.867 -5.979 1.00 53.00 420 PHE A CA 1
ATOM 3218 C C . PHE A 1 420 ? 13.133 2.373 -5.231 1.00 53.00 420 PHE A C 1
ATOM 3220 O O . PHE A 1 420 ? 12.840 3.564 -5.267 1.00 53.00 420 PHE A O 1
ATOM 3227 N N . GLN A 1 421 ? 12.456 1.460 -4.522 1.00 47.69 421 GLN A N 1
ATOM 3228 C CA . GLN A 1 421 ? 11.416 1.774 -3.540 1.00 47.69 421 GLN A CA 1
ATOM 3229 C C . GLN A 1 421 ? 11.962 2.798 -2.532 1.00 47.69 421 GLN A C 1
ATOM 3231 O O . GLN A 1 421 ? 12.755 2.441 -1.659 1.00 47.69 421 GLN A O 1
ATOM 3236 N N . SER A 1 422 ? 11.577 4.065 -2.665 1.00 42.47 422 SER A N 1
ATOM 3237 C CA . SER A 1 422 ? 11.625 5.009 -1.555 1.00 42.47 422 SER A CA 1
ATOM 3238 C C . SER A 1 422 ? 10.347 4.805 -0.748 1.00 42.47 422 SER A C 1
ATOM 3240 O O . SER A 1 422 ? 9.247 4.923 -1.282 1.00 42.47 422 SER A O 1
ATOM 3242 N N . LEU A 1 423 ? 10.496 4.455 0.532 1.00 41.34 423 LEU A N 1
ATOM 3243 C CA . LEU A 1 423 ? 9.397 4.567 1.489 1.00 41.34 423 LEU A CA 1
ATOM 3244 C C . LEU A 1 423 ? 8.916 6.024 1.443 1.00 41.34 423 LEU A C 1
ATOM 3246 O O . LEU A 1 423 ? 9.715 6.929 1.683 1.00 41.34 423 LEU A O 1
ATOM 3250 N N . HIS A 1 424 ? 7.638 6.225 1.118 1.00 40.75 424 HIS A N 1
ATOM 3251 C CA . HIS A 1 424 ? 6.936 7.518 1.119 1.00 40.75 424 HIS A CA 1
ATOM 3252 C C . HIS A 1 424 ? 7.181 8.475 -0.056 1.00 40.75 424 HIS A C 1
ATOM 3254 O O . HIS A 1 424 ? 6.865 9.657 0.057 1.00 40.75 424 HIS A O 1
ATOM 3260 N N . GLY A 1 425 ? 7.690 7.998 -1.197 1.00 35.94 425 GLY A N 1
ATOM 3261 C CA . GLY A 1 425 ? 7.649 8.768 -2.451 1.00 35.94 425 GLY A CA 1
ATOM 3262 C C . GLY A 1 425 ? 8.404 10.106 -2.451 1.00 35.94 425 GLY A C 1
ATOM 3263 O O . GLY A 1 425 ? 8.292 10.851 -3.424 1.00 35.94 425 GLY A O 1
ATOM 3264 N N . GLU A 1 426 ? 9.180 10.416 -1.409 1.00 29.78 426 GLU A N 1
ATOM 3265 C CA . GLU A 1 426 ? 10.041 11.593 -1.395 1.00 29.78 426 GLU A CA 1
ATOM 3266 C C . GLU A 1 426 ? 11.231 11.353 -2.333 1.00 29.78 426 GLU A C 1
ATOM 3268 O O . GLU A 1 426 ? 12.024 10.424 -2.146 1.00 29.78 426 GLU A O 1
ATOM 3273 N N . PHE A 1 427 ? 11.314 12.186 -3.371 1.00 33.78 427 PHE A N 1
ATOM 3274 C CA . PHE A 1 427 ? 12.464 12.342 -4.256 1.00 33.78 427 PHE A CA 1
ATOM 3275 C C . PHE A 1 427 ? 12.891 13.804 -4.284 1.00 33.78 427 PHE A C 1
ATOM 3277 O O . PHE A 1 427 ? 11.996 14.673 -4.418 1.00 33.78 427 PHE A O 1
#

Nearest PDB structures (foldseek):
  7pi7-assembly2_D  TM=4.128E-01  e=5.419E-01  Plasmodium falciparum 3D7
  8t0b-assembly1_A  TM=2.333E-01  e=4.991E+00  Burkholderia pseudomallei

pLDDT: mean 77.72, std 18.0, range [29.78, 96.75]

Radius of gyration: 27.96 Å; Cα contacts (8 Å, |Δi|>4): 714; chains: 1; bounding box: 67×49×86 Å

Secondary structure (DSSP, 8-state):
-PPPTHHHHHHHHHHHHHHHHHHHHHH--EE--B-SSSHHHHHHHHHTTT-EE-GGG-EE-S--BTTB-EEEEEEEESSTTSPPEEEEEEEEE-TT--EEEEEEEEESS--SSEEEPPPEE-SSSEEEEEEEETTEEEEEEEEETT-S-GGGGTT--HHHHHHHHHHHHHHHS-TT--EEEEEEEEEEES--EEEEETTEEEEE-GGG-EEEE-TT-SS-SB-GGGEEEEE---PPPPHHHHHHHHHHTSTT--HHHHHHHHHHHHHHHHHHHHHHHHHH----HHHHHHHH----HHHHHHHHHHHSPBTTTTBSPPPPPPSSSSPPTTTT--EE--S-TTSPPPTTPPPSEEEEEEE--TT-TT-EEEEEEE-TTT--------SSSSPPTTS----SS---SHHHHTT-------S---TT---